Protein AF-0000000082584926 (afdb_homodimer)

Solvent-accessible surface area (backbone atoms only — not comparable to full-atom values): 22112 Å² total; per-residue (Å²): 125,82,74,79,75,48,74,66,52,45,52,52,49,52,51,43,47,46,54,52,41,50,55,42,27,55,70,64,24,68,85,71,49,52,67,61,61,47,24,58,73,66,70,47,50,70,71,56,47,58,76,75,32,91,45,71,64,53,49,48,51,52,46,52,49,51,54,50,50,53,52,50,50,50,54,48,51,43,68,74,65,54,87,60,53,71,63,55,47,49,52,50,50,57,49,51,50,50,52,46,47,57,59,48,31,56,51,34,72,83,49,78,50,48,63,44,50,62,68,62,44,51,72,66,56,51,51,51,50,49,52,51,53,44,50,52,48,46,51,45,46,52,53,36,39,76,72,74,44,73,60,78,56,54,52,67,52,55,50,27,51,50,42,44,52,41,52,46,58,74,36,24,78,80,40,30,70,90,43,41,64,60,53,50,49,52,47,51,51,46,48,39,36,41,45,64,67,63,46,125,126,84,76,79,73,49,74,69,51,46,52,50,50,51,51,42,47,46,55,51,41,51,54,44,28,56,70,64,24,68,84,71,49,53,67,61,61,48,24,57,73,67,70,46,50,68,71,56,48,58,76,76,31,92,45,70,66,52,48,49,50,53,46,52,49,50,53,50,50,54,50,50,51,50,54,48,51,44,69,73,66,54,86,62,53,70,65,53,48,50,53,50,50,54,49,50,50,50,52,46,47,57,57,48,30,56,54,32,69,83,48,79,49,48,64,45,50,62,69,62,44,51,74,64,55,52,52,51,50,50,52,52,53,43,50,52,46,48,52,46,44,50,52,36,40,75,72,72,43,74,60,80,56,52,52,68,53,55,50,26,50,50,41,43,53,40,52,46,56,74,36,23,78,79,39,30,70,90,43,42,65,60,52,49,50,49,47,51,52,44,48,39,36,42,46,63,68,63,46,126

Foldseek 3Di:
DPDDDDPVRVVVLLVQLLVQLVVVLLPPHLVPDDLCVSCVVSVHDSVVVVVPAVDSLRSVVVSVVVVVVVLLVVLLVCLQDPPDDPLVSLVVNLVVLLVVLVVCCSSVVPDPCVVVSVVPDDPVVVVVVVVVQLVSLVSSQVSVVVVVFHFPDHSVVVVVLSVVSNVLSNCCVVVDVVCSVVVSVVSSVVCCCVGRVVND/DPDDDDPVRVVVLLVQLLVQLVVVCLPPHLVPDDLCVSCVVSVHDSVVVVVPAVDSLRSVVVSVVVVVVVLLVVLLVCLQDPPDDPLVSLVVNLVVLLVVLVVVCSSVVPDPCVVVSVVPDDPVVVVVVVVVQLVSLVSSQVSVVVVVFHFPDHSVVVVVLSVVSNVLSNCCVVVDVVCSVVVSVVSSVVCCCVGRVVND

Nearest PDB structures (foldseek):
  5wm9-assembly1_A  TM=6.846E-01  e=3.486E-04  Mycobacterium tuberculosis H37Rv
  3crj-assembly1_B  TM=6.098E-01  e=1.816E-03  Haloarcula marismortui ATCC 43049
  3on4-assembly2_H  TM=6.184E-01  e=3.937E-03  Legionella pneumophila subsp. pneumophila str. Philadelphia 1
  3ccy-assembly1_A-2  TM=5.440E-01  e=2.606E-03  Bordetella parapertussis 12822
  3br6-assembly1_A  TM=6.656E-01  e=1.669E-02  Staphylococcus aureus

Organism: NCBI:txid2716538

pLDDT: mean 85.51, std 12.95, range [41.16, 97.5]

Secondary structure (DSSP, 8-state):
-PPPPPHHHHHHHHHHHHHHHHHHHHHH-TTT--HHHHHHHHT--HHHHTTT-SSHHHHHHHHHHHHHHHHHHHHHHHHHH--S-HHHHHHHHHHHHHHHHHHHHHHHSS-THHHHHHHTS-HHHHHHHHHHHHHHHHHHHHHHHHTT----S-HHHHHHHHHHHHHHHHTHHHH-TTTHHHHHHHHHHHHIIIIIS---/-PPPPPHHHHHHHHHHHHHHHHHHHHHH-TTT--HHHHHHHHT--HHHHTTT-SSHHHHHHHHHHHHHHHHHHHHHHHHHH--S-HHHHHHHHHHHHHHHHHHHHHHHSS-THHHHHHHTS-HHHHHHHHHHHHHHHHHHHHHHHHTT----S-HHHHHHHHHHHHHHHHTHHHH-TTTHHHHHHHHHHHHIIIIIS---

Sequence (400 aa):
MGRAYTLEEKKKIRENLKKIAKAMFKGKGVKKARIEEITKAVGISLGGFYTFYKNKEDLFLDIINDIEKEMFNKLIQEAKTTEDSIEEYFRKVAYIMCEKINKNKMFMNKDSDVLKVINNSSVEDKKRALAEDLFVIEKIKSIWLERGCNIDAPAEKLLGVFRCITTIRSNAEMIGENVIDELTSHIIDKFVEVYINGSRMGRAYTLEEKKKIRENLKKIAKAMFKGKGVKKARIEEITKAVGISLGGFYTFYKNKEDLFLDIINDIEKEMFNKLIQEAKTTEDSIEEYFRKVAYIMCEKINKNKMFMNKDSDVLKVINNSSVEDKKRALAEDLFVIEKIKSIWLERGCNIDAPAEKLLGVFRCITTIRSNAEMIGENVIDELTSHIIDKFVEVYINGSR

Structure (mmCIF, N/CA/C/O backbone):
data_AF-0000000082584926-model_v1
#
loop_
_entity.id
_entity.type
_entity.pdbx_description
1 polymer 'TetR/AcrR family transcriptional regulator'
#
loop_
_atom_site.group_PDB
_atom_site.id
_atom_site.type_symbol
_atom_site.label_atom_id
_atom_site.label_alt_id
_atom_site.label_comp_id
_atom_site.label_asym_id
_atom_site.label_entity_id
_atom_site.label_seq_id
_atom_site.pdbx_PDB_ins_code
_atom_site.Cartn_x
_atom_site.Cartn_y
_atom_site.Cartn_z
_atom_site.occupancy
_atom_site.B_iso_or_equiv
_atom_site.auth_seq_id
_atom_site.auth_comp_id
_atom_site.auth_asym_id
_atom_site.auth_atom_id
_atom_site.pdbx_PDB_model_num
ATOM 1 N N . MET A 1 1 ? -30.656 -39.75 -12.273 1 44 1 MET A N 1
ATOM 2 C CA . MET A 1 1 ? -29.609 -39.25 -11.383 1 44 1 MET A CA 1
ATOM 3 C C . MET A 1 1 ? -28.359 -38.875 -12.172 1 44 1 MET A C 1
ATOM 5 O O . MET A 1 1 ? -27.875 -39.656 -12.992 1 44 1 MET A O 1
ATOM 9 N N . GLY A 1 2 ? -28.203 -37.594 -12.438 1 56.12 2 GLY A N 1
ATOM 10 C CA . GLY A 1 2 ? -27.219 -37.281 -13.469 1 56.12 2 GLY A CA 1
ATOM 11 C C . GLY A 1 2 ? -25.859 -37.906 -13.188 1 56.12 2 GLY A C 1
ATOM 12 O O . GLY A 1 2 ? -25.516 -38.188 -12.039 1 56.12 2 GLY A O 1
ATOM 13 N N . ARG A 1 3 ? -25.375 -38.594 -14.078 1 68.31 3 ARG A N 1
ATOM 14 C CA . ARG A 1 3 ? -24.109 -39.312 -14.008 1 68.31 3 ARG A CA 1
ATOM 15 C C . ARG A 1 3 ? -23 -38.438 -13.477 1 68.31 3 ARG A C 1
ATOM 17 O O . ARG A 1 3 ? -22.984 -37.219 -13.742 1 68.31 3 ARG A O 1
ATOM 24 N N . ALA A 1 4 ? -22.312 -39.031 -12.477 1 81.31 4 ALA A N 1
ATOM 25 C CA . ALA A 1 4 ? -21.141 -38.344 -11.922 1 81.31 4 ALA A CA 1
ATOM 26 C C . ALA A 1 4 ? -20.141 -37.969 -13.016 1 81.31 4 ALA A C 1
ATOM 28 O O . ALA A 1 4 ? -19.984 -38.719 -13.984 1 81.31 4 ALA A O 1
ATOM 29 N N . TYR A 1 5 ? -19.641 -36.812 -13.062 1 85.25 5 TYR A N 1
ATOM 30 C CA . TYR A 1 5 ? -18.656 -36.375 -14.031 1 85.25 5 TYR A CA 1
ATOM 31 C C . TYR A 1 5 ? -17.422 -37.25 -13.992 1 85.25 5 TYR A C 1
ATOM 33 O O . TYR A 1 5 ? -17 -37.719 -12.922 1 85.25 5 TYR A O 1
ATOM 41 N N . THR A 1 6 ? -16.969 -37.594 -15.148 1 89 6 THR A N 1
ATOM 42 C CA . THR A 1 6 ? -15.664 -38.25 -15.211 1 89 6 THR A CA 1
ATOM 43 C C . THR A 1 6 ? -14.555 -37.25 -14.844 1 89 6 THR A C 1
ATOM 45 O O . THR A 1 6 ? -14.797 -36.062 -14.742 1 89 6 THR A O 1
ATOM 48 N N . LEU A 1 7 ? -13.391 -37.844 -14.57 1 90 7 LEU A N 1
ATOM 49 C CA . LEU A 1 7 ? -12.266 -37 -14.219 1 90 7 LEU A CA 1
ATOM 50 C C . LEU A 1 7 ? -11.945 -36.031 -15.344 1 90 7 LEU A C 1
ATOM 52 O O . LEU A 1 7 ? -11.648 -34.844 -15.086 1 90 7 LEU A O 1
ATOM 56 N N . GLU A 1 8 ? -12.016 -36.5 -16.5 1 92.19 8 GLU A N 1
ATOM 57 C CA . GLU A 1 8 ? -11.742 -35.656 -17.656 1 92.19 8 GLU A CA 1
ATOM 58 C C . GLU A 1 8 ? -12.805 -34.562 -17.812 1 92.19 8 GLU A C 1
ATOM 60 O O . GLU A 1 8 ? -12.484 -33.438 -18.141 1 92.19 8 GLU A O 1
ATOM 65 N N . GLU A 1 9 ? -14.008 -34.969 -17.609 1 91.56 9 GLU A N 1
ATOM 66 C CA . GLU A 1 9 ? -15.109 -34 -17.672 1 91.56 9 GLU A CA 1
ATOM 67 C C . GLU A 1 9 ? -14.961 -32.906 -16.609 1 91.56 9 GLU A C 1
ATOM 69 O O . GLU A 1 9 ? -15.195 -31.734 -16.875 1 91.56 9 GLU A O 1
ATOM 74 N N . LYS A 1 10 ? -14.57 -33.375 -15.469 1 93.81 10 LYS A N 1
ATOM 75 C CA . LYS A 1 10 ? -14.391 -32.406 -14.375 1 93.81 10 LYS A CA 1
ATOM 76 C C . LYS A 1 10 ? -13.32 -31.391 -14.703 1 93.81 10 LYS A C 1
ATOM 78 O O . LYS A 1 10 ? -13.492 -30.203 -14.438 1 93.81 10 LYS A O 1
ATOM 83 N N . LYS A 1 11 ? -12.289 -31.922 -15.234 1 94.75 11 LYS A N 1
ATOM 84 C CA . LYS A 1 11 ? -11.203 -31.031 -15.617 1 94.75 11 LYS A CA 1
ATOM 85 C C . LYS A 1 11 ? -11.656 -30.016 -16.656 1 94.75 11 LYS A C 1
ATOM 87 O O . LYS A 1 11 ? -11.367 -28.828 -16.531 1 94.75 11 LYS A O 1
ATOM 92 N N . LYS A 1 12 ? -12.352 -30.484 -17.594 1 95.19 12 LYS A N 1
ATOM 93 C CA . LYS A 1 12 ? -12.836 -29.609 -18.672 1 95.19 12 LYS A CA 1
ATOM 94 C C . LYS A 1 12 ? -13.812 -28.578 -18.141 1 95.19 12 LYS A C 1
ATOM 96 O O . LYS A 1 12 ? -13.742 -27.391 -18.5 1 95.19 12 LYS A O 1
ATOM 101 N N . ILE A 1 13 ? -14.695 -29 -17.281 1 95.94 13 ILE A N 1
ATOM 102 C CA . ILE A 1 13 ? -15.695 -28.109 -16.719 1 95.94 13 ILE A CA 1
ATOM 103 C C . ILE A 1 13 ? -15 -27.031 -15.875 1 95.94 13 ILE A C 1
ATOM 105 O O . ILE A 1 13 ? -15.336 -25.844 -15.977 1 95.94 13 ILE A O 1
ATOM 109 N N . ARG A 1 14 ? -14.062 -27.484 -15.102 1 96.44 14 ARG A N 1
ATOM 110 C CA . ARG A 1 14 ? -13.32 -26.547 -14.266 1 96.44 14 ARG A CA 1
ATOM 111 C C . ARG A 1 14 ? -12.617 -25.484 -15.117 1 96.44 14 ARG A C 1
ATOM 113 O O . ARG A 1 14 ? -12.664 -24.297 -14.805 1 96.44 14 ARG A O 1
ATOM 120 N N . GLU A 1 15 ? -12.016 -25.953 -16.141 1 96.38 15 GLU A N 1
ATOM 121 C CA . GLU A 1 15 ? -11.32 -25.047 -17.047 1 96.38 15 GLU A CA 1
ATOM 122 C C . GLU A 1 15 ? -12.281 -24.062 -17.688 1 96.38 15 GLU A C 1
ATOM 124 O O . GLU A 1 15 ? -11.984 -22.859 -17.781 1 96.38 15 GLU A O 1
ATOM 129 N N . ASN A 1 16 ? -13.398 -24.547 -18.078 1 96.62 16 ASN A N 1
ATOM 130 C CA . ASN A 1 16 ? -14.398 -23.672 -18.703 1 96.62 16 ASN A CA 1
ATOM 131 C C . ASN A 1 16 ? -14.969 -22.672 -17.703 1 96.62 16 ASN A C 1
ATOM 133 O O . ASN A 1 16 ? -15.203 -21.516 -18.047 1 96.62 16 ASN A O 1
ATOM 137 N N . LEU A 1 17 ? -15.188 -23.156 -16.531 1 97.5 17 LEU A N 1
ATOM 138 C CA . LEU A 1 17 ? -15.664 -22.266 -15.484 1 97.5 17 LEU A CA 1
ATOM 139 C C . LEU A 1 17 ? -14.695 -21.109 -15.273 1 97.5 17 LEU A C 1
ATOM 141 O O . LEU A 1 17 ? -15.109 -19.938 -15.25 1 97.5 17 LEU A O 1
ATOM 145 N N . LYS A 1 18 ? -13.453 -21.438 -15.195 1 96.31 18 LYS A N 1
ATOM 146 C CA . LYS A 1 18 ? -12.438 -20.422 -14.961 1 96.31 18 LYS A CA 1
ATOM 147 C C . LYS A 1 18 ? -12.336 -19.453 -16.141 1 96.31 18 LYS A C 1
ATOM 149 O O . LYS A 1 18 ? -12.25 -18.25 -15.969 1 96.31 18 LYS A O 1
ATOM 154 N N . LYS A 1 19 ? -12.398 -20.031 -17.328 1 95.56 19 LYS A N 1
ATOM 155 C CA . LYS A 1 19 ? -12.273 -19.219 -18.531 1 95.56 19 LYS A CA 1
ATOM 156 C C . LYS A 1 19 ? -13.43 -18.234 -18.656 1 95.56 19 LYS A C 1
ATOM 158 O O . LYS A 1 19 ? -13.211 -17.031 -18.859 1 95.56 19 LYS A O 1
ATOM 163 N N . ILE A 1 20 ? -14.562 -18.688 -18.484 1 95.5 20 ILE A N 1
ATOM 164 C CA . ILE A 1 20 ? -15.758 -17.875 -18.641 1 95.5 20 ILE A CA 1
ATOM 165 C C . ILE A 1 20 ? -15.844 -16.859 -17.5 1 95.5 20 ILE A C 1
ATOM 167 O O . ILE A 1 20 ? -16.125 -15.68 -17.734 1 95.5 20 ILE A O 1
ATOM 171 N N . ALA A 1 21 ? -15.633 -17.328 -16.344 1 94 21 ALA A N 1
ATOM 172 C CA . ALA A 1 21 ? -15.688 -16.438 -15.188 1 94 21 ALA A CA 1
ATOM 173 C C . ALA A 1 21 ? -14.656 -15.328 -15.297 1 94 21 ALA A C 1
ATOM 175 O O . ALA A 1 21 ? -14.938 -14.172 -14.961 1 94 21 ALA A O 1
ATOM 176 N N . LYS A 1 22 ? -13.453 -15.695 -15.734 1 91 22 LYS A N 1
ATOM 177 C CA . LYS A 1 22 ? -12.406 -14.695 -15.898 1 91 22 LYS A CA 1
ATOM 178 C C . LYS A 1 22 ? -12.867 -13.555 -16.812 1 91 22 LYS A C 1
ATOM 180 O O . LYS A 1 22 ? -12.688 -12.383 -16.484 1 91 22 LYS A O 1
ATOM 185 N N . ALA A 1 23 ? -13.484 -13.93 -17.859 1 89.06 23 ALA A N 1
ATOM 186 C CA . ALA A 1 23 ? -13.992 -12.938 -18.797 1 89.06 23 ALA A CA 1
ATOM 187 C C . ALA A 1 23 ? -15.094 -12.094 -18.156 1 89.06 23 ALA A C 1
ATOM 189 O O . ALA A 1 23 ? -15.133 -10.875 -18.328 1 89.06 23 ALA A O 1
ATOM 190 N N . MET A 1 24 ? -15.922 -12.719 -17.453 1 89.25 24 MET A N 1
ATOM 191 C CA . MET A 1 24 ? -17.047 -12.031 -16.828 1 89.25 24 MET A CA 1
ATOM 192 C C . MET A 1 24 ? -16.562 -11.102 -15.719 1 89.25 24 MET A C 1
ATOM 194 O O . MET A 1 24 ? -17.031 -9.969 -15.602 1 89.25 24 MET A O 1
ATOM 198 N N . PHE A 1 25 ? -15.648 -11.617 -14.961 1 86.19 25 PHE A N 1
ATOM 199 C CA . PHE A 1 25 ? -15.102 -10.812 -13.867 1 86.19 25 PHE A CA 1
ATOM 200 C C . PHE A 1 25 ? -14.367 -9.594 -14.406 1 86.19 25 PHE A C 1
ATOM 202 O O . PHE A 1 25 ? -14.406 -8.516 -13.797 1 86.19 25 PHE A O 1
ATOM 209 N N . LYS A 1 26 ? -13.68 -9.75 -15.492 1 82.5 26 LYS A N 1
ATOM 210 C CA . LYS A 1 26 ? -12.977 -8.641 -16.125 1 82.5 26 LYS A CA 1
ATOM 211 C C . LYS A 1 26 ? -13.953 -7.578 -16.609 1 82.5 26 LYS A C 1
ATOM 213 O O . LYS A 1 26 ? -13.664 -6.383 -16.531 1 82.5 26 LYS A O 1
ATOM 218 N N . GLY A 1 27 ? -15.078 -8 -17 1 80.88 27 GLY A N 1
ATOM 219 C CA . GLY A 1 27 ? -16.062 -7.098 -17.578 1 80.88 27 GLY A CA 1
ATOM 220 C C . GLY A 1 27 ? -16.906 -6.398 -16.531 1 80.88 27 GLY A C 1
ATOM 221 O O . GLY A 1 27 ? -16.906 -5.168 -16.438 1 80.88 27 GLY A O 1
ATOM 222 N N . LYS A 1 28 ? -17.562 -7.148 -15.625 1 81 28 LYS A N 1
ATOM 223 C CA . LYS A 1 28 ? -18.547 -6.551 -14.734 1 81 28 LYS A CA 1
ATOM 224 C C . LYS A 1 28 ? -18.078 -6.574 -13.289 1 81 28 LYS A C 1
ATOM 226 O O . LYS A 1 28 ? -18.688 -5.938 -12.422 1 81 28 LYS A O 1
ATOM 231 N N . GLY A 1 29 ? -16.969 -7.215 -13.102 1 79.88 29 GLY A N 1
ATOM 232 C CA . GLY A 1 29 ? -16.5 -7.336 -11.734 1 79.88 29 GLY A CA 1
ATOM 233 C C . GLY A 1 29 ? -17.016 -8.57 -11.031 1 79.88 29 GLY A C 1
ATOM 234 O O . GLY A 1 29 ? -18 -9.18 -11.469 1 79.88 29 GLY A O 1
ATOM 235 N N . VAL A 1 30 ? -16.422 -8.906 -9.945 1 81.5 30 VAL A N 1
ATOM 236 C CA . VAL A 1 30 ? -16.719 -10.133 -9.219 1 81.5 30 VAL A CA 1
ATOM 237 C C . VAL A 1 30 ? -18.078 -9.992 -8.516 1 81.5 30 VAL A C 1
ATOM 239 O O . VAL A 1 30 ? -18.875 -10.922 -8.508 1 81.5 30 VAL A O 1
ATOM 242 N N . LYS A 1 31 ? -18.266 -8.82 -7.895 1 80.75 31 LYS A N 1
ATOM 243 C CA . LYS A 1 31 ? -19.469 -8.602 -7.113 1 80.75 31 LYS A CA 1
ATOM 244 C C . LYS A 1 31 ? -20.719 -8.664 -7.996 1 80.75 31 LYS A C 1
ATOM 246 O O . LYS A 1 31 ? -21.719 -9.258 -7.613 1 80.75 31 LYS A O 1
ATOM 251 N N . LYS A 1 32 ? -20.656 -8.203 -9.109 1 85.62 32 LYS A N 1
ATOM 252 C CA . LYS A 1 32 ? -21.828 -8.086 -9.984 1 85.62 32 LYS A CA 1
ATOM 253 C C . LYS A 1 32 ? -22.031 -9.367 -10.789 1 85.62 32 LYS A C 1
ATOM 255 O O . LYS A 1 32 ? -23.125 -9.609 -11.305 1 85.62 32 LYS A O 1
ATOM 260 N N . ALA A 1 33 ? -20.969 -10.094 -10.922 1 88.69 33 ALA A N 1
ATOM 261 C CA . ALA A 1 33 ? -21.109 -11.352 -11.656 1 88.69 33 ALA A CA 1
ATOM 262 C C . ALA A 1 33 ? -22.016 -12.328 -10.906 1 88.69 33 ALA A C 1
ATOM 264 O O . ALA A 1 33 ? -21.953 -12.422 -9.68 1 88.69 33 ALA A O 1
ATOM 265 N N . ARG A 1 34 ? -22.906 -13.016 -11.648 1 93.19 34 ARG A N 1
ATOM 266 C CA . ARG A 1 34 ? -23.812 -14 -11.062 1 93.19 34 ARG A CA 1
ATOM 267 C C . ARG A 1 34 ? -23.375 -15.422 -11.422 1 93.19 34 ARG A C 1
ATOM 269 O O . ARG A 1 34 ? -23.047 -15.695 -12.578 1 93.19 34 ARG A O 1
ATOM 276 N N . ILE A 1 35 ? -23.422 -16.281 -10.516 1 96.38 35 ILE A N 1
ATOM 277 C CA . ILE A 1 35 ? -23.031 -17.672 -10.719 1 96.38 35 ILE A CA 1
ATOM 278 C C . ILE A 1 35 ? -23.938 -18.312 -11.773 1 96.38 35 ILE A C 1
ATOM 280 O O . ILE A 1 35 ? -23.484 -19.094 -12.609 1 96.38 35 ILE A O 1
ATOM 284 N N . GLU A 1 36 ? -25.141 -17.938 -11.758 1 96.5 36 GLU A N 1
ATOM 285 C CA . GLU A 1 36 ? -26.109 -18.484 -12.703 1 96.5 36 GLU A CA 1
ATOM 286 C C . GLU A 1 36 ? -25.719 -18.188 -14.141 1 96.5 36 GLU A C 1
ATOM 288 O O . GLU A 1 36 ? -25.844 -19.047 -15.016 1 96.5 36 GLU A O 1
ATOM 293 N N . GLU A 1 37 ? -25.219 -17.031 -14.398 1 96.38 37 GLU A N 1
ATOM 294 C CA . GLU A 1 37 ? -24.781 -16.641 -15.734 1 96.38 37 GLU A CA 1
ATOM 295 C C . GLU A 1 37 ? -23.562 -17.453 -16.172 1 96.38 37 GLU A C 1
ATOM 297 O O . GLU A 1 37 ? -23.469 -17.859 -17.328 1 96.38 37 GLU A O 1
ATOM 302 N N . ILE A 1 38 ? -22.688 -17.656 -15.258 1 96.69 38 ILE A N 1
ATOM 303 C CA . ILE A 1 38 ? -21.453 -18.406 -15.531 1 96.69 38 ILE A CA 1
ATOM 304 C C . ILE A 1 38 ? -21.797 -19.859 -15.859 1 96.69 38 ILE A C 1
ATOM 306 O O . ILE A 1 38 ? -21.328 -20.391 -16.875 1 96.69 38 ILE A O 1
ATOM 310 N N . THR A 1 39 ? -22.656 -20.422 -15.008 1 96.94 39 THR A N 1
ATOM 311 C CA . THR A 1 39 ? -23 -21.828 -15.195 1 96.94 39 THR A CA 1
ATOM 312 C C . THR A 1 39 ? -23.781 -22.016 -16.5 1 96.94 39 THR A C 1
ATOM 314 O O . THR A 1 39 ? -23.578 -23 -17.203 1 96.94 39 THR A O 1
ATOM 317 N N . LYS A 1 40 ? -24.656 -21.109 -16.828 1 97.19 40 LYS A N 1
ATOM 318 C CA . LYS A 1 40 ? -25.422 -21.156 -18.078 1 97.19 40 LYS A CA 1
ATOM 319 C C . LYS A 1 40 ? -24.484 -21.141 -19.297 1 97.19 40 LYS A C 1
ATOM 321 O O . LYS A 1 40 ? -24.656 -21.922 -20.234 1 97.19 40 LYS A O 1
ATOM 326 N N . ALA A 1 41 ? -23.547 -20.359 -19.25 1 96.12 41 ALA A N 1
ATOM 327 C CA . ALA A 1 41 ? -22.594 -20.234 -20.359 1 96.12 41 ALA A CA 1
ATOM 328 C C . ALA A 1 41 ? -21.75 -21.484 -20.5 1 96.12 41 ALA A C 1
ATOM 330 O O . ALA A 1 41 ? -21.375 -21.875 -21.609 1 96.12 41 ALA A O 1
ATOM 331 N N . VAL A 1 42 ? -21.375 -22.078 -19.406 1 96.31 42 VAL A N 1
ATOM 332 C CA . VAL A 1 42 ? -20.547 -23.281 -19.391 1 96.31 42 VAL A CA 1
ATOM 333 C C . VAL A 1 42 ? -21.391 -24.5 -19.766 1 96.31 42 VAL A C 1
ATOM 335 O O . VAL A 1 42 ? -20.859 -25.469 -20.312 1 96.31 42 VAL A O 1
ATOM 338 N N . GLY A 1 43 ? -22.703 -24.453 -19.375 1 95.5 43 GLY A N 1
ATOM 339 C CA . GLY A 1 43 ? -23.594 -25.547 -19.703 1 95.5 43 GLY A CA 1
ATOM 340 C C . GLY A 1 43 ? -23.797 -26.516 -18.562 1 95.5 43 GLY A C 1
ATOM 341 O O . GLY A 1 43 ? -23.969 -27.719 -18.781 1 95.5 43 GLY A O 1
ATOM 342 N N . ILE A 1 44 ? -23.656 -25.984 -17.406 1 95.31 44 ILE A N 1
ATOM 343 C CA . ILE A 1 44 ? -23.938 -26.828 -16.25 1 95.31 44 ILE A CA 1
ATOM 344 C C . ILE A 1 44 ? -25.016 -26.172 -15.375 1 95.31 44 ILE A C 1
ATOM 346 O O . ILE A 1 44 ? -25.344 -25 -15.57 1 95.31 44 ILE A O 1
ATOM 350 N N . SER A 1 45 ? -25.516 -26.969 -14.469 1 93.88 45 SER A N 1
ATOM 351 C CA . SER A 1 45 ? -26.531 -26.469 -13.547 1 93.88 45 SER A CA 1
ATOM 352 C C . SER A 1 45 ? -25.891 -25.641 -12.438 1 93.88 45 SER A C 1
ATOM 354 O O . SER A 1 45 ? -24.688 -25.719 -12.195 1 93.88 45 SER A O 1
ATOM 356 N N . LEU A 1 46 ? -26.719 -24.859 -11.75 1 94.12 46 LEU A N 1
ATOM 357 C CA . LEU A 1 46 ? -26.266 -24.109 -10.586 1 94.12 46 LEU A CA 1
ATOM 358 C C . LEU A 1 46 ? -25.719 -25.047 -9.516 1 94.12 46 LEU A C 1
ATOM 360 O O . LEU A 1 46 ? -24.688 -24.75 -8.898 1 94.12 46 LEU A O 1
ATOM 364 N N . GLY A 1 47 ? -26.406 -26.156 -9.375 1 93.5 47 GLY A N 1
ATOM 365 C CA . GLY A 1 47 ? -25.938 -27.172 -8.438 1 93.5 47 GLY A CA 1
ATOM 366 C C . GLY A 1 47 ? -24.578 -27.75 -8.82 1 93.5 47 GLY A C 1
ATOM 367 O O . GLY A 1 47 ? -23.75 -28.031 -7.949 1 93.5 47 GLY A O 1
ATOM 368 N N . GLY A 1 48 ? -24.406 -27.875 -10.062 1 94.31 48 GLY A N 1
ATOM 369 C CA . GLY A 1 48 ? -23.141 -28.375 -10.57 1 94.31 48 GLY A CA 1
ATOM 370 C C . GLY A 1 48 ? -21.969 -27.484 -10.211 1 94.31 48 GLY A C 1
ATOM 371 O O . GLY A 1 48 ? -20.844 -27.969 -10.047 1 94.31 48 GLY A O 1
ATOM 372 N N . PHE A 1 49 ? -22.266 -26.188 -10.102 1 96.56 49 PHE A N 1
ATOM 373 C CA . PHE A 1 49 ? -21.219 -25.234 -9.734 1 96.56 49 PHE A CA 1
ATOM 374 C C . PHE A 1 49 ? -20.609 -25.594 -8.391 1 96.56 49 PHE A C 1
ATOM 376 O O . PHE A 1 49 ? -19.391 -25.547 -8.227 1 96.56 49 PHE A O 1
ATOM 383 N N . TYR A 1 50 ? -21.391 -26.047 -7.488 1 94.94 50 TYR A N 1
ATOM 384 C CA . TYR A 1 50 ? -20.984 -26.234 -6.102 1 94.94 50 TYR A CA 1
ATOM 385 C C . TYR A 1 50 ? -20.25 -27.562 -5.922 1 94.94 50 TYR A C 1
ATOM 387 O O . TYR A 1 50 ? -19.734 -27.844 -4.84 1 94.94 50 TYR A O 1
ATOM 395 N N . THR A 1 51 ? -20.234 -28.312 -7 1 94.31 51 THR A N 1
ATOM 396 C CA . THR A 1 51 ? -19.344 -29.469 -7.047 1 94.31 51 THR A CA 1
ATOM 397 C C . THR A 1 51 ? -17.891 -29.031 -7.188 1 94.31 51 THR A C 1
ATOM 399 O O . THR A 1 51 ? -16.969 -29.75 -6.785 1 94.31 51 THR A O 1
ATOM 402 N N . PHE A 1 52 ? -17.781 -27.844 -7.652 1 96.44 52 PHE A N 1
ATOM 403 C CA . PHE A 1 52 ? -16.438 -27.375 -7.98 1 96.44 52 PHE A CA 1
ATOM 404 C C . PHE A 1 52 ? -15.992 -26.281 -7.027 1 96.44 52 PHE A C 1
ATOM 406 O O . PHE A 1 52 ? -14.828 -26.219 -6.621 1 96.44 52 PHE A O 1
ATOM 413 N N . TYR A 1 53 ? -16.891 -25.438 -6.723 1 96.62 53 TYR A N 1
ATOM 414 C CA . TYR A 1 53 ? -16.547 -24.266 -5.914 1 96.62 53 TYR A CA 1
ATOM 415 C C . TYR A 1 53 ? -17.609 -24 -4.859 1 96.62 53 TYR A C 1
ATOM 417 O O . TYR A 1 53 ? -18.797 -24.234 -5.09 1 96.62 53 TYR A O 1
ATOM 425 N N . LYS A 1 54 ? -17.156 -23.391 -3.74 1 94.06 54 LYS A N 1
ATOM 426 C CA . LYS A 1 54 ? -18.062 -23.078 -2.641 1 94.06 54 LYS A CA 1
ATOM 427 C C . LYS A 1 54 ? -18.844 -21.797 -2.92 1 94.06 54 LYS A C 1
ATOM 429 O O . LYS A 1 54 ? -20 -21.672 -2.504 1 94.06 54 LYS A O 1
ATOM 434 N N . ASN A 1 55 ? -18.234 -20.891 -3.551 1 91.75 55 ASN A N 1
ATOM 435 C CA . ASN A 1 55 ? -18.797 -19.578 -3.891 1 91.75 55 ASN A CA 1
ATOM 436 C C . ASN A 1 55 ? -18 -18.891 -4.992 1 91.75 55 ASN A C 1
ATOM 438 O O . ASN A 1 55 ? -17.031 -19.453 -5.512 1 91.75 55 ASN A O 1
ATOM 442 N N . LYS A 1 56 ? -18.422 -17.797 -5.422 1 89.69 56 LYS A N 1
ATOM 443 C CA . LYS A 1 56 ? -17.781 -17.094 -6.523 1 89.69 56 LYS A CA 1
ATOM 444 C C . LYS A 1 56 ? -16.375 -16.641 -6.133 1 89.69 56 LYS A C 1
ATOM 446 O O . LYS A 1 56 ? -15.477 -16.578 -6.98 1 89.69 56 LYS A O 1
ATOM 451 N N . GLU A 1 57 ? -16.188 -16.391 -4.844 1 86.12 57 GLU A N 1
ATOM 452 C CA . GLU A 1 57 ? -14.867 -15.969 -4.363 1 86.12 57 GLU A CA 1
ATOM 453 C C . GLU A 1 57 ? -13.852 -17.094 -4.5 1 86.12 57 GLU A C 1
ATOM 455 O O . GLU A 1 57 ? -12.688 -16.844 -4.844 1 86.12 57 GLU A O 1
ATOM 460 N N . ASP A 1 58 ? -14.359 -18.203 -4.223 1 89.69 58 ASP A N 1
ATOM 461 C CA . ASP A 1 58 ? -13.5 -19.375 -4.398 1 89.69 58 ASP A CA 1
ATOM 462 C C . ASP A 1 58 ? -13.062 -19.516 -5.852 1 89.69 58 ASP A C 1
ATOM 464 O O . ASP A 1 58 ? -11.891 -19.781 -6.129 1 89.69 58 ASP A O 1
ATOM 468 N N . LEU A 1 59 ? -13.953 -19.359 -6.715 1 93.25 59 LEU A N 1
ATOM 469 C CA . LEU A 1 59 ? -13.664 -19.391 -8.141 1 93.25 59 LEU A CA 1
ATOM 470 C C . LEU A 1 59 ? -12.703 -18.281 -8.531 1 93.25 59 LEU A C 1
ATOM 472 O O . LEU A 1 59 ? -11.742 -18.516 -9.266 1 93.25 59 LEU A O 1
ATOM 476 N N . PHE A 1 60 ? -12.898 -17.172 -8.023 1 88.38 60 PHE A N 1
ATOM 477 C CA . PHE A 1 60 ? -12.047 -16.016 -8.297 1 88.38 60 PHE A CA 1
ATOM 478 C C . PHE A 1 60 ? -10.617 -16.281 -7.832 1 88.38 60 PHE A C 1
ATOM 480 O O . PHE A 1 60 ? -9.664 -16.016 -8.562 1 88.38 60 PHE A O 1
ATOM 487 N N . LEU A 1 61 ? -10.484 -16.766 -6.656 1 85.81 61 LEU A N 1
ATOM 488 C CA . LEU A 1 61 ? -9.164 -17.047 -6.113 1 85.81 61 LEU A CA 1
ATOM 489 C C . LEU A 1 61 ? -8.43 -18.062 -6.98 1 85.81 61 LEU A C 1
ATOM 491 O O . LEU A 1 61 ? -7.215 -17.953 -7.176 1 85.81 61 LEU A O 1
ATOM 495 N N . ASP A 1 62 ? -9.164 -19 -7.434 1 89.75 62 ASP A N 1
ATOM 496 C CA . ASP A 1 62 ? -8.57 -20.016 -8.305 1 89.75 62 ASP A CA 1
ATOM 497 C C . ASP A 1 62 ? -8.047 -19.391 -9.594 1 89.75 62 ASP A C 1
ATOM 499 O O . ASP A 1 62 ? -6.977 -19.75 -10.086 1 89.75 62 ASP A O 1
ATOM 503 N N . ILE A 1 63 ? -8.75 -18.469 -10.109 1 89.25 63 ILE A N 1
ATOM 504 C CA . ILE A 1 63 ? -8.352 -17.766 -11.32 1 89.25 63 ILE A CA 1
ATOM 505 C C . ILE A 1 63 ? -7.086 -16.938 -11.055 1 89.25 63 ILE A C 1
ATOM 507 O O . ILE A 1 63 ? -6.145 -16.969 -11.844 1 89.25 63 ILE A O 1
ATOM 511 N N . ILE A 1 64 ? -7.035 -16.281 -9.953 1 84.06 64 ILE A N 1
ATOM 512 C CA . ILE A 1 64 ? -5.883 -15.469 -9.57 1 84.06 64 ILE A CA 1
ATOM 513 C C . ILE A 1 64 ? -4.656 -16.359 -9.414 1 84.06 64 ILE A C 1
ATOM 515 O O . ILE A 1 64 ? -3.557 -15.992 -9.836 1 84.06 64 ILE A O 1
ATOM 519 N N . ASN A 1 65 ? -4.938 -17.5 -8.867 1 85.5 65 ASN A N 1
ATOM 520 C CA . ASN A 1 65 ? -3.846 -18.453 -8.711 1 85.5 65 ASN A CA 1
ATOM 521 C C . ASN A 1 65 ? -3.266 -18.875 -10.055 1 85.5 65 ASN A C 1
ATOM 523 O O . ASN A 1 65 ? -2.049 -18.984 -10.203 1 85.5 65 ASN A O 1
ATOM 527 N N . ASP A 1 66 ? -4.121 -19.078 -10.953 1 88.06 66 ASP A N 1
ATOM 528 C CA . ASP A 1 66 ? -3.666 -19.469 -12.281 1 88.06 66 ASP A CA 1
ATOM 529 C C . ASP A 1 66 ? -2.848 -18.344 -12.93 1 88.06 66 ASP A C 1
ATOM 531 O O . ASP A 1 66 ? -1.82 -18.609 -13.555 1 88.06 66 ASP A O 1
ATOM 535 N N . ILE A 1 67 ? -3.266 -17.203 -12.797 1 83.94 67 ILE A N 1
ATOM 536 C CA . ILE A 1 67 ? -2.578 -16.047 -13.359 1 83.94 67 ILE A CA 1
ATOM 537 C C . ILE A 1 67 ? -1.19 -15.914 -12.734 1 83.94 67 ILE A C 1
ATOM 539 O O . ILE A 1 67 ? -0.205 -15.68 -13.438 1 83.94 67 ILE A O 1
ATOM 543 N N . GLU A 1 68 ? -1.119 -16.078 -11.5 1 84.44 68 GLU A N 1
ATOM 544 C CA . GLU A 1 68 ? 0.152 -15.992 -10.781 1 84.44 68 GLU A CA 1
ATOM 545 C C . GLU A 1 68 ? 1.118 -17.078 -11.25 1 84.44 68 GLU A C 1
ATOM 547 O O . GLU A 1 68 ? 2.303 -16.812 -11.461 1 84.44 68 GLU A O 1
ATOM 552 N N . LYS A 1 69 ? 0.532 -18.25 -11.375 1 88.5 69 LYS A N 1
ATOM 553 C CA . LYS A 1 69 ? 1.363 -19.359 -11.812 1 88.5 69 LYS A CA 1
ATOM 554 C C . LYS A 1 69 ? 1.936 -19.109 -13.203 1 88.5 69 LYS A C 1
ATOM 556 O O . LYS A 1 69 ? 3.1 -19.422 -13.469 1 88.5 69 LYS A O 1
ATOM 561 N N . GLU A 1 70 ? 1.118 -18.609 -14.008 1 87.75 70 GLU A N 1
ATOM 562 C CA . GLU A 1 70 ? 1.581 -18.281 -15.352 1 87.75 70 GLU A CA 1
ATOM 563 C C . GLU A 1 70 ? 2.709 -17.266 -15.312 1 87.75 70 GLU A C 1
ATOM 565 O O . GLU A 1 70 ? 3.693 -17.391 -16.047 1 87.75 70 GLU A O 1
ATOM 570 N N . MET A 1 71 ? 2.584 -16.297 -14.539 1 86.75 71 MET A N 1
ATOM 571 C CA . MET A 1 71 ? 3.605 -15.273 -14.383 1 86.75 71 MET A CA 1
ATOM 572 C C . MET A 1 71 ? 4.898 -15.867 -13.836 1 86.75 71 MET A C 1
ATOM 574 O O . MET A 1 71 ? 5.984 -15.578 -14.336 1 86.75 71 MET A O 1
ATOM 578 N N . PHE A 1 72 ? 4.781 -16.703 -12.852 1 89.56 72 PHE A N 1
ATOM 579 C CA . PHE A 1 72 ? 5.941 -17.344 -12.25 1 89.56 72 PHE A CA 1
ATOM 580 C C . PHE A 1 72 ? 6.699 -18.172 -13.289 1 89.56 72 PHE A C 1
ATOM 582 O O . PHE A 1 72 ? 7.93 -18.125 -13.344 1 89.56 72 PHE A O 1
ATOM 589 N N . ASN A 1 73 ? 5.91 -18.828 -14.039 1 92.06 73 ASN A N 1
ATOM 590 C CA . ASN A 1 73 ? 6.539 -19.641 -15.07 1 92.06 73 ASN A CA 1
ATOM 591 C C . ASN A 1 73 ? 7.305 -18.781 -16.078 1 92.06 73 ASN A C 1
ATOM 593 O O . ASN A 1 73 ? 8.391 -19.156 -16.516 1 92.06 73 ASN A O 1
ATOM 597 N N . LYS A 1 74 ? 6.797 -17.719 -16.375 1 89.56 74 LYS A N 1
ATOM 598 C CA . LYS A 1 74 ? 7.469 -16.781 -17.281 1 89.56 74 LYS A CA 1
ATOM 599 C C . LYS A 1 74 ? 8.781 -16.281 -16.688 1 89.56 74 LYS A C 1
ATOM 601 O O . LYS A 1 74 ? 9.797 -16.188 -17.375 1 89.56 74 LYS A O 1
ATOM 606 N N . LEU A 1 75 ? 8.805 -15.969 -15.438 1 92.19 75 LEU A N 1
ATOM 607 C CA . LEU A 1 75 ? 9.992 -15.477 -14.758 1 92.19 75 LEU A CA 1
ATOM 608 C C . LEU A 1 75 ? 11.078 -16.547 -14.703 1 92.19 75 LEU A C 1
ATOM 610 O O . LEU A 1 75 ? 12.258 -16.25 -14.922 1 92.19 75 LEU A O 1
ATOM 614 N N . ILE A 1 76 ? 10.641 -17.734 -14.438 1 94.5 76 ILE A N 1
ATOM 615 C CA . ILE A 1 76 ? 11.57 -18.859 -14.359 1 94.5 76 ILE A CA 1
ATOM 616 C C . ILE A 1 76 ? 12.188 -19.125 -15.734 1 94.5 76 ILE A C 1
ATOM 618 O O . ILE A 1 76 ? 13.398 -19.281 -15.852 1 94.5 76 ILE A O 1
ATOM 622 N N . GLN A 1 77 ? 11.305 -19.109 -16.719 1 94 77 GLN A N 1
ATOM 623 C CA . GLN A 1 77 ? 11.789 -19.344 -18.062 1 94 77 GLN A CA 1
ATOM 624 C C . GLN A 1 77 ? 12.758 -18.234 -18.5 1 94 77 GLN A C 1
ATOM 626 O O . GLN A 1 77 ? 13.781 -18.516 -19.125 1 94 77 GLN A O 1
ATOM 631 N N . GLU A 1 78 ? 12.469 -17.062 -18.188 1 92.75 78 GLU A N 1
ATOM 632 C CA . GLU A 1 78 ? 13.359 -15.945 -18.484 1 92.75 78 GLU A CA 1
ATOM 633 C C . GLU A 1 78 ? 14.703 -16.094 -17.781 1 92.75 78 GLU A C 1
ATOM 635 O O . GLU A 1 78 ? 15.75 -15.805 -18.375 1 92.75 78 GLU A O 1
ATOM 640 N N . ALA A 1 79 ? 14.703 -16.516 -16.578 1 95.12 79 ALA A N 1
ATOM 641 C CA . ALA A 1 79 ? 15.938 -16.719 -15.836 1 95.12 79 ALA A CA 1
ATOM 642 C C . ALA A 1 79 ? 16.812 -17.766 -16.516 1 95.12 79 ALA A C 1
ATOM 644 O O . ALA A 1 79 ? 18.047 -17.641 -16.547 1 95.12 79 ALA A O 1
ATOM 645 N N . LYS A 1 80 ? 16.156 -18.766 -17.125 1 95.19 80 LYS A N 1
ATOM 646 C CA . LYS A 1 80 ? 16.859 -19.875 -17.75 1 95.19 80 LYS A CA 1
ATOM 647 C C . LYS A 1 80 ? 17.484 -19.453 -19.078 1 95.19 80 LYS A C 1
ATOM 649 O O . LYS A 1 80 ? 18.547 -19.953 -19.469 1 95.19 80 LYS A O 1
ATOM 654 N N . THR A 1 81 ? 16.844 -18.5 -19.719 1 94.12 81 THR A N 1
ATOM 655 C CA . THR A 1 81 ? 17.188 -18.359 -21.125 1 94.12 81 THR A CA 1
ATOM 656 C C . THR A 1 81 ? 17.766 -16.969 -21.406 1 94.12 81 THR A C 1
ATOM 658 O O . THR A 1 81 ? 18.391 -16.75 -22.438 1 94.12 81 THR A O 1
ATOM 661 N N . THR A 1 82 ? 17.594 -16.031 -20.484 1 94.44 82 THR A N 1
ATOM 662 C CA . THR A 1 82 ? 17.984 -14.656 -20.766 1 94.44 82 THR A CA 1
ATOM 663 C C . THR A 1 82 ? 19.5 -14.555 -20.938 1 94.44 82 THR A C 1
ATOM 665 O O . THR A 1 82 ? 20.25 -15.305 -20.297 1 94.44 82 THR A O 1
ATOM 668 N N . GLU A 1 83 ? 19.828 -13.648 -21.766 1 94.94 83 GLU A N 1
ATOM 669 C CA . GLU A 1 83 ? 21.25 -13.336 -21.938 1 94.94 83 GLU A CA 1
ATOM 670 C C . GLU A 1 83 ? 21.641 -12.109 -21.109 1 94.94 83 GLU A C 1
ATOM 672 O O . GLU A 1 83 ? 22.812 -11.734 -21.078 1 94.94 83 GLU A O 1
ATOM 677 N N . ASP A 1 84 ? 20.75 -11.578 -20.438 1 93 84 ASP A N 1
ATOM 678 C CA . ASP A 1 84 ? 20.969 -10.414 -19.594 1 93 84 ASP A CA 1
ATOM 679 C C . ASP A 1 84 ? 21.781 -10.781 -18.359 1 93 84 ASP A C 1
ATOM 681 O O . ASP A 1 84 ? 21.812 -11.945 -17.953 1 93 84 ASP A O 1
ATOM 685 N N . SER A 1 85 ? 22.484 -9.695 -17.859 1 92.94 85 SER A N 1
ATOM 686 C CA . SER A 1 85 ? 23.078 -9.867 -16.547 1 92.94 85 SER A CA 1
ATOM 687 C C . SER A 1 85 ? 22 -10.078 -15.484 1 92.94 85 SER A C 1
ATOM 689 O O . SER A 1 85 ? 20.828 -9.82 -15.734 1 92.94 85 SER A O 1
ATOM 691 N N . ILE A 1 86 ? 22.391 -10.57 -14.328 1 91.75 86 ILE A N 1
ATOM 692 C CA . ILE A 1 86 ? 21.453 -10.805 -13.242 1 91.75 86 ILE A CA 1
ATOM 693 C C . ILE A 1 86 ? 20.812 -9.484 -12.828 1 91.75 86 ILE A C 1
ATOM 695 O O . ILE A 1 86 ? 19.625 -9.445 -12.469 1 91.75 86 ILE A O 1
ATOM 699 N N . GLU A 1 87 ? 21.578 -8.414 -12.93 1 91.38 87 GLU A N 1
ATOM 700 C CA . GLU A 1 87 ? 21.047 -7.09 -12.602 1 91.38 87 GLU A CA 1
ATOM 701 C C . GLU A 1 87 ? 19.922 -6.695 -13.547 1 91.38 87 GLU A C 1
ATOM 703 O O . GLU A 1 87 ? 18.859 -6.238 -13.109 1 91.38 87 GLU A O 1
ATOM 708 N N . GLU A 1 88 ? 20.203 -6.902 -14.781 1 91.56 88 GLU A N 1
ATOM 709 C CA . GLU A 1 88 ? 19.203 -6.566 -15.797 1 91.56 88 GLU A CA 1
ATOM 710 C C . GLU A 1 88 ? 17.984 -7.465 -15.688 1 91.56 88 GLU A C 1
ATOM 712 O O . GLU A 1 88 ? 16.859 -7.008 -15.883 1 91.56 88 GLU A O 1
ATOM 717 N N . TYR A 1 89 ? 18.281 -8.734 -15.406 1 93.62 89 TYR A N 1
ATOM 718 C CA . TYR A 1 89 ? 17.156 -9.641 -15.172 1 93.62 89 TYR A CA 1
ATOM 719 C C . TYR A 1 89 ? 16.281 -9.141 -14.031 1 93.62 89 TYR A C 1
ATOM 721 O O . TYR A 1 89 ? 15.055 -9.094 -14.156 1 93.62 89 TYR A O 1
ATOM 729 N N . PHE A 1 90 ? 16.859 -8.727 -12.969 1 90.88 90 PHE A N 1
ATOM 730 C CA . PHE A 1 90 ? 16.109 -8.242 -11.812 1 90.88 90 PHE A CA 1
ATOM 731 C C . PHE A 1 90 ? 15.305 -7 -12.172 1 90.88 90 PHE A C 1
ATOM 733 O O . PHE A 1 90 ? 14.156 -6.855 -11.742 1 90.88 90 PHE A O 1
ATOM 740 N N . ARG A 1 91 ? 15.875 -6.148 -12.898 1 88.06 91 ARG A N 1
ATOM 741 C CA . ARG A 1 91 ? 15.172 -4.945 -13.328 1 88.06 91 ARG A CA 1
ATOM 742 C C . ARG A 1 91 ? 13.945 -5.297 -14.172 1 88.06 91 ARG A C 1
ATOM 744 O O . ARG A 1 91 ? 12.867 -4.738 -13.969 1 88.06 91 ARG A O 1
ATOM 751 N N . LYS A 1 92 ? 14.117 -6.211 -15.016 1 88 92 LYS A N 1
ATOM 752 C CA . LYS A 1 92 ? 13.016 -6.652 -15.875 1 88 92 LYS A CA 1
ATOM 753 C C . LYS A 1 92 ? 11.891 -7.273 -15.047 1 88 92 LYS A C 1
ATOM 755 O O . LYS A 1 92 ? 10.719 -7.008 -15.297 1 88 92 LYS A O 1
ATOM 760 N N . VAL A 1 93 ? 12.328 -8.094 -14.141 1 88.5 93 VAL A N 1
ATOM 761 C CA . VAL A 1 93 ? 11.352 -8.75 -13.281 1 88.5 93 VAL A CA 1
ATOM 762 C C . VAL A 1 93 ? 10.57 -7.711 -12.492 1 88.5 93 VAL A C 1
ATOM 764 O O . VAL A 1 93 ? 9.344 -7.801 -12.375 1 88.5 93 VAL A O 1
ATOM 767 N N . ALA A 1 94 ? 11.289 -6.766 -11.938 1 82.5 94 ALA A N 1
ATOM 768 C CA . ALA A 1 94 ? 10.633 -5.699 -11.18 1 82.5 94 ALA A CA 1
ATOM 769 C C . ALA A 1 94 ? 9.609 -4.969 -12.039 1 82.5 94 ALA A C 1
ATOM 771 O O . ALA A 1 94 ? 8.508 -4.664 -11.578 1 82.5 94 ALA A O 1
ATOM 772 N N . TYR A 1 95 ? 9.891 -4.789 -13.25 1 76.25 95 TYR A N 1
ATOM 773 C CA . TYR A 1 95 ? 9 -4.094 -14.172 1 76.25 95 TYR A CA 1
ATOM 774 C C . TYR A 1 95 ? 7.789 -4.949 -14.516 1 76.25 95 TYR A C 1
ATOM 776 O O . TYR A 1 95 ? 6.664 -4.445 -14.586 1 76.25 95 TYR A O 1
ATOM 784 N N . ILE A 1 96 ? 7.973 -6.188 -14.75 1 77.69 96 ILE A N 1
ATOM 785 C CA . ILE A 1 96 ? 6.883 -7.113 -15.047 1 77.69 96 ILE A CA 1
ATOM 786 C C . ILE A 1 96 ? 5.887 -7.125 -13.891 1 77.69 96 ILE A C 1
ATOM 788 O O . ILE A 1 96 ? 4.672 -7.145 -14.109 1 77.69 96 ILE A O 1
ATOM 792 N N . MET A 1 97 ? 6.383 -7.102 -12.742 1 75.19 97 MET A N 1
ATOM 793 C CA . MET A 1 97 ? 5.52 -7.094 -11.562 1 75.19 97 MET A CA 1
ATOM 794 C C . MET A 1 97 ? 4.676 -5.824 -11.523 1 75.19 97 MET A C 1
ATOM 796 O O . MET A 1 97 ? 3.508 -5.863 -11.125 1 75.19 97 MET A O 1
ATOM 800 N N . CYS A 1 98 ? 5.266 -4.77 -11.938 1 70.56 98 CYS A N 1
ATOM 801 C CA . CYS A 1 98 ? 4.543 -3.506 -11.984 1 70.56 98 CYS A CA 1
ATOM 802 C C . CYS A 1 98 ? 3.41 -3.564 -13.008 1 70.56 98 CYS A C 1
ATOM 804 O O . CYS A 1 98 ? 2.33 -3.02 -12.773 1 70.56 98 CYS A O 1
ATOM 806 N N . GLU A 1 99 ? 3.662 -4.207 -14.039 1 66.44 99 GLU A N 1
ATOM 807 C CA . GLU A 1 99 ? 2.682 -4.305 -15.117 1 66.44 99 GLU A CA 1
ATOM 808 C C . GLU A 1 99 ? 1.545 -5.25 -14.742 1 66.44 99 GLU A C 1
ATOM 810 O O . GLU A 1 99 ? 0.4 -5.047 -15.156 1 66.44 99 GLU A O 1
ATOM 815 N N . LYS A 1 100 ? 1.825 -6.254 -13.969 1 62.53 100 LYS A N 1
ATOM 816 C CA . LYS A 1 100 ? 0.818 -7.211 -13.531 1 62.53 100 LYS A CA 1
ATOM 817 C C . LYS A 1 100 ? -0.271 -6.527 -12.711 1 62.53 100 LYS A C 1
ATOM 819 O O . LYS A 1 100 ? -1.455 -6.832 -12.859 1 62.53 100 LYS A O 1
ATOM 824 N N . ILE A 1 101 ? 0.165 -5.711 -11.914 1 58.56 101 ILE A N 1
ATOM 825 C CA . ILE A 1 101 ? -0.777 -5.012 -11.047 1 58.56 101 ILE A CA 1
ATOM 826 C C . ILE A 1 101 ? -1.757 -4.203 -11.891 1 58.56 101 ILE A C 1
ATOM 828 O O . ILE A 1 101 ? -2.955 -4.172 -11.609 1 58.56 101 ILE A O 1
ATOM 832 N N . ASN A 1 102 ? -1.229 -3.654 -12.891 1 57.28 102 ASN A N 1
ATOM 833 C CA . ASN A 1 102 ? -2.111 -2.926 -13.789 1 57.28 102 ASN A CA 1
ATOM 834 C C . ASN A 1 102 ? -3.141 -3.848 -14.438 1 57.28 102 ASN A C 1
ATOM 836 O O . ASN A 1 102 ? -4.305 -3.473 -14.594 1 57.28 102 ASN A O 1
ATOM 840 N N . LYS A 1 103 ? -2.693 -4.996 -14.695 1 55.5 103 LYS A N 1
ATOM 841 C CA . LYS A 1 103 ? -3.588 -5.977 -15.305 1 55.5 103 LYS A CA 1
ATOM 842 C C . LYS A 1 103 ? -4.594 -6.512 -14.289 1 55.5 103 LYS A C 1
ATOM 844 O O . LYS A 1 103 ? -5.762 -6.73 -14.617 1 55.5 103 LYS A O 1
ATOM 849 N N . ASN A 1 104 ? -4.039 -6.723 -13.062 1 55.69 104 ASN A N 1
ATOM 850 C CA . ASN A 1 104 ? -4.938 -7.184 -12.008 1 55.69 104 ASN A CA 1
ATOM 851 C C . ASN A 1 104 ? -5.887 -6.082 -11.555 1 55.69 104 ASN A C 1
ATOM 853 O O . ASN A 1 104 ? -7.02 -6.355 -11.156 1 55.69 104 ASN A O 1
ATOM 857 N N . LYS A 1 105 ? -5.254 -4.883 -11.523 1 55.16 105 LYS A N 1
ATOM 858 C CA . LYS A 1 105 ? -6.137 -3.756 -11.234 1 55.16 105 LYS A CA 1
ATOM 859 C C . LYS A 1 105 ? -7.371 -3.781 -12.133 1 55.16 105 LYS A C 1
ATOM 861 O O . LYS A 1 105 ? -8.445 -3.326 -11.734 1 55.16 105 LYS A O 1
ATOM 866 N N . MET A 1 106 ? -7.012 -4.18 -13.336 1 49.97 106 MET A N 1
ATOM 867 C CA . MET A 1 106 ? -8.172 -4.328 -14.211 1 49.97 106 MET A CA 1
ATOM 868 C C . MET A 1 106 ? -9.273 -5.133 -13.523 1 49.97 106 MET A C 1
ATOM 870 O O . MET A 1 106 ? -10.453 -4.93 -13.797 1 49.97 106 MET A O 1
ATOM 874 N N . PHE A 1 107 ? -8.781 -6.023 -12.773 1 51.12 107 PHE A N 1
ATOM 875 C CA . PHE A 1 107 ? -9.789 -6.73 -11.984 1 51.12 107 PHE A CA 1
ATOM 876 C C . PHE A 1 107 ? -10.188 -5.922 -10.766 1 51.12 107 PHE A C 1
ATOM 878 O O . PHE A 1 107 ? -11.234 -6.176 -10.156 1 51.12 107 PHE A O 1
ATOM 885 N N . MET A 1 108 ? -9.203 -4.918 -10.367 1 49.62 108 MET A N 1
ATOM 886 C CA . MET A 1 108 ? -9.32 -4.156 -9.125 1 49.62 108 MET A CA 1
ATOM 887 C C . MET A 1 108 ? -10.141 -2.891 -9.336 1 49.62 108 MET A C 1
ATOM 889 O O . MET A 1 108 ? -10.625 -2.287 -8.375 1 49.62 108 MET A O 1
ATOM 893 N N . ASN A 1 109 ? -9.812 -2.178 -10.438 1 45.97 109 ASN A N 1
ATOM 894 C CA . ASN A 1 109 ? -10.312 -0.811 -10.555 1 45.97 109 ASN A CA 1
ATOM 895 C C . ASN A 1 109 ? -11.648 -0.633 -9.836 1 45.97 109 ASN A C 1
ATOM 897 O O . ASN A 1 109 ? -11.938 0.448 -9.328 1 45.97 109 ASN A O 1
ATOM 901 N N . LYS A 1 110 ? -12.617 -1.354 -10.336 1 44.09 110 LYS A N 1
ATOM 902 C CA . LYS A 1 110 ? -13.914 -0.766 -10.023 1 44.09 110 LYS A CA 1
ATOM 903 C C . LYS A 1 110 ? -14.344 -1.105 -8.594 1 44.09 110 LYS A C 1
ATOM 905 O O . LYS A 1 110 ? -15.172 -0.408 -8.008 1 44.09 110 LYS A O 1
ATOM 910 N N . ASP A 1 111 ? -14.219 -2.377 -8.141 1 41.56 111 ASP A N 1
ATOM 911 C CA . ASP A 1 111 ? -14.844 -2.762 -6.883 1 41.56 111 ASP A CA 1
ATOM 912 C C . ASP A 1 111 ? -13.797 -3.127 -5.836 1 41.56 111 ASP A C 1
ATOM 914 O O . ASP A 1 111 ? -12.938 -3.979 -6.078 1 41.56 111 ASP A O 1
ATOM 918 N N . SER A 1 112 ? -13.289 -2.131 -4.828 1 48.59 112 SER A N 1
ATOM 919 C CA . SER A 1 112 ? -12.719 -2.26 -3.49 1 48.59 112 SER A CA 1
ATOM 920 C C . SER A 1 112 ? -12.766 -3.707 -3.008 1 48.59 112 SER A C 1
ATOM 922 O O . SER A 1 112 ? -11.953 -4.117 -2.176 1 48.59 112 SER A O 1
ATOM 924 N N . ASP A 1 113 ? -13.352 -4.527 -3.807 1 54.84 113 ASP A N 1
ATOM 925 C CA . ASP A 1 113 ? -13.758 -5.812 -3.242 1 54.84 113 ASP A CA 1
ATOM 926 C C . ASP A 1 113 ? -12.68 -6.871 -3.459 1 54.84 113 ASP A C 1
ATOM 928 O O . ASP A 1 113 ? -12.508 -7.773 -2.635 1 54.84 113 ASP A O 1
ATOM 932 N N . VAL A 1 114 ? -11.891 -6.664 -4.551 1 58.22 114 VAL A N 1
ATOM 933 C CA . VAL A 1 114 ? -10.898 -7.703 -4.805 1 58.22 114 VAL A CA 1
ATOM 934 C C . VAL A 1 114 ? -9.867 -7.719 -3.684 1 58.22 114 VAL A C 1
ATOM 936 O O . VAL A 1 114 ? -9.516 -8.781 -3.17 1 58.22 114 VAL A O 1
ATOM 939 N N . LEU A 1 115 ? -9.438 -6.543 -3.393 1 57.59 115 LEU A N 1
ATOM 940 C CA . LEU A 1 115 ? -8.484 -6.461 -2.291 1 57.59 115 LEU A CA 1
ATOM 941 C C . LEU A 1 115 ? -9.094 -7.016 -1.006 1 57.59 115 LEU A C 1
ATOM 943 O O . LEU A 1 115 ? -8.406 -7.684 -0.231 1 57.59 115 LEU A O 1
ATOM 947 N N . LYS A 1 116 ? -10.305 -6.777 -1.022 1 62.25 116 LYS A N 1
ATOM 948 C CA . LYS A 1 116 ? -11 -7.289 0.155 1 62.25 116 LYS A CA 1
ATOM 949 C C . LYS A 1 116 ? -11.047 -8.812 0.145 1 62.25 116 LYS A C 1
ATOM 951 O O . LYS A 1 116 ? -10.867 -9.453 1.185 1 62.25 116 LYS A O 1
ATOM 956 N N . VAL A 1 117 ? -11.273 -9.359 -1.024 1 64.06 117 VAL A N 1
ATOM 957 C CA . VAL A 1 117 ? -11.359 -10.805 -1.144 1 64.06 117 VAL A CA 1
ATOM 958 C C . VAL A 1 117 ? -10 -11.438 -0.84 1 64.06 117 VAL A C 1
ATOM 960 O O . VAL A 1 117 ? -9.914 -12.422 -0.103 1 64.06 117 VAL A O 1
ATOM 963 N N . ILE A 1 118 ? -9.039 -10.812 -1.313 1 65.81 118 ILE A N 1
ATOM 964 C CA . ILE A 1 118 ? -7.691 -11.328 -1.116 1 65.81 118 ILE A CA 1
ATOM 965 C C . ILE A 1 118 ? -7.297 -11.188 0.352 1 65.81 118 ILE A C 1
ATOM 967 O O . ILE A 1 118 ? -6.762 -12.125 0.951 1 65.81 118 ILE A O 1
ATOM 971 N N . ASN A 1 119 ? -7.699 -10.055 0.869 1 64.06 119 ASN A N 1
ATOM 972 C CA . ASN A 1 119 ? -7.344 -9.781 2.256 1 64.06 119 ASN A CA 1
ATOM 973 C C . ASN A 1 119 ? -8.148 -10.641 3.223 1 64.06 119 ASN A C 1
ATOM 975 O O . ASN A 1 119 ? -7.68 -10.953 4.32 1 64.06 119 ASN A O 1
ATOM 979 N N . ASN A 1 120 ? -9.203 -11.016 2.684 1 66.62 120 ASN A N 1
ATOM 980 C CA . ASN A 1 120 ? -10.086 -11.797 3.549 1 66.62 120 ASN A CA 1
ATOM 981 C C . ASN A 1 120 ? -9.875 -13.289 3.354 1 66.62 120 ASN A C 1
ATOM 983 O O . ASN A 1 120 ? -10.609 -14.102 3.924 1 66.62 120 ASN A O 1
ATOM 987 N N . SER A 1 121 ? -8.938 -13.547 2.537 1 73.81 121 SER A N 1
ATOM 988 C CA . SER A 1 121 ? -8.648 -14.961 2.344 1 73.81 121 SER A CA 1
ATOM 989 C C . SER A 1 121 ? -8.211 -15.617 3.646 1 73.81 121 SER A C 1
ATOM 991 O O . SER A 1 121 ? -7.754 -14.938 4.57 1 73.81 121 SER A O 1
ATOM 993 N N . SER A 1 122 ? -8.414 -16.859 3.748 1 76.69 122 SER A N 1
ATOM 994 C CA . SER A 1 122 ? -8.086 -17.609 4.961 1 76.69 122 SER A CA 1
ATOM 995 C C . SER A 1 122 ? -6.598 -17.547 5.273 1 76.69 122 SER A C 1
ATOM 997 O O . SER A 1 122 ? -5.789 -17.234 4.395 1 76.69 122 SER A O 1
ATOM 999 N N . VAL A 1 123 ? -6.32 -17.766 6.504 1 79.5 123 VAL A N 1
ATOM 1000 C CA . VAL A 1 123 ? -4.934 -17.844 6.953 1 79.5 123 VAL A CA 1
ATOM 1001 C C . VAL A 1 123 ? -4.195 -18.922 6.168 1 79.5 123 VAL A C 1
ATOM 1003 O O . VAL A 1 123 ? -3.043 -18.734 5.773 1 79.5 123 VAL A O 1
ATOM 1006 N N . GLU A 1 124 ? -4.895 -19.938 5.852 1 82.62 124 GLU A N 1
ATOM 1007 C CA . GLU A 1 124 ? -4.309 -21.062 5.121 1 82.62 124 GLU A CA 1
ATOM 1008 C C . GLU A 1 124 ? -3.979 -20.672 3.682 1 82.62 124 GLU A C 1
ATOM 1010 O O . GLU A 1 124 ? -2.918 -21.016 3.164 1 82.62 124 GLU A O 1
ATOM 1015 N N . ASP A 1 125 ? -4.793 -19.938 3.123 1 80.69 125 ASP A N 1
ATOM 1016 C CA . ASP A 1 125 ? -4.57 -19.484 1.752 1 80.69 125 ASP A CA 1
ATOM 1017 C C . ASP A 1 125 ? -3.371 -18.547 1.67 1 80.69 125 ASP A C 1
ATOM 1019 O O . ASP A 1 125 ? -2.576 -18.625 0.732 1 80.69 125 ASP A O 1
ATOM 1023 N N . LYS A 1 126 ? -3.24 -17.781 2.662 1 82.38 126 LYS A N 1
ATOM 1024 C CA . LYS A 1 126 ? -2.117 -16.844 2.697 1 82.38 126 LYS A CA 1
ATOM 1025 C C . LYS A 1 126 ? -0.795 -17.578 2.883 1 82.38 126 LYS A C 1
ATOM 1027 O O . LYS A 1 126 ? 0.205 -17.25 2.248 1 82.38 126 LYS A O 1
ATOM 1032 N N . LYS A 1 127 ? -0.785 -18.562 3.684 1 86.38 127 LYS A N 1
ATOM 1033 C CA . LYS A 1 127 ? 0.409 -19.375 3.91 1 86.38 127 LYS A CA 1
ATOM 1034 C C . LYS A 1 127 ? 0.819 -20.109 2.639 1 86.38 127 LYS A C 1
ATOM 1036 O O . LYS A 1 127 ? 2.008 -20.203 2.322 1 86.38 127 LYS A O 1
ATOM 1041 N N . ARG A 1 128 ? -0.184 -20.625 2.047 1 85.38 128 ARG A N 1
ATOM 1042 C CA . ARG A 1 128 ? 0.08 -21.344 0.803 1 85.38 128 ARG A CA 1
ATOM 1043 C C . ARG A 1 128 ? 0.676 -20.406 -0.247 1 85.38 128 ARG A C 1
ATOM 1045 O O . ARG A 1 128 ? 1.64 -20.766 -0.928 1 85.38 128 ARG A O 1
ATOM 1052 N N . ALA A 1 129 ? 0.081 -19.266 -0.402 1 83.94 129 ALA A N 1
ATOM 1053 C CA . ALA A 1 129 ? 0.574 -18.281 -1.358 1 83.94 129 ALA A CA 1
ATOM 1054 C C . ALA A 1 129 ? 2.012 -17.875 -1.04 1 83.94 129 ALA A C 1
ATOM 1056 O O . ALA A 1 129 ? 2.848 -17.766 -1.941 1 83.94 129 ALA A O 1
ATOM 1057 N N . LEU A 1 130 ? 2.281 -17.719 0.214 1 88.56 130 LEU A N 1
ATOM 1058 C CA . LEU A 1 130 ? 3.627 -17.359 0.647 1 88.56 130 LEU A CA 1
ATOM 1059 C C . LEU A 1 130 ? 4.625 -18.453 0.286 1 88.56 130 LEU A C 1
ATOM 1061 O O . LEU A 1 130 ? 5.699 -18.172 -0.246 1 88.56 130 LEU A O 1
ATOM 1065 N N . ALA A 1 131 ? 4.25 -19.641 0.591 1 91.62 131 ALA A N 1
ATOM 1066 C CA . ALA A 1 131 ? 5.117 -20.781 0.298 1 91.62 131 ALA A CA 1
ATOM 1067 C C . ALA A 1 131 ? 5.406 -20.875 -1.197 1 91.62 131 ALA A C 1
ATOM 1069 O O . ALA A 1 131 ? 6.539 -21.156 -1.6 1 91.62 131 ALA A O 1
ATOM 1070 N N . GLU A 1 132 ? 4.426 -20.641 -1.958 1 90.5 132 GLU A N 1
ATOM 1071 C CA . GLU A 1 132 ? 4.586 -20.688 -3.408 1 90.5 132 GLU A CA 1
ATOM 1072 C C . GLU A 1 132 ? 5.512 -19.578 -3.902 1 90.5 132 GLU A C 1
ATOM 1074 O O . GLU A 1 132 ? 6.363 -19.812 -4.762 1 90.5 132 GLU A O 1
ATOM 1079 N N . ASP A 1 133 ? 5.316 -18.422 -3.383 1 91.06 133 ASP A N 1
ATOM 1080 C CA . ASP A 1 133 ? 6.188 -17.297 -3.746 1 91.06 133 ASP A CA 1
ATOM 1081 C C . ASP A 1 133 ? 7.648 -17.625 -3.43 1 91.06 133 ASP A C 1
ATOM 1083 O O . ASP A 1 133 ? 8.531 -17.406 -4.266 1 91.06 133 ASP A O 1
ATOM 1087 N N . LEU A 1 134 ? 7.859 -18.125 -2.273 1 94.38 134 LEU A N 1
ATOM 1088 C CA . LEU A 1 134 ? 9.219 -18.438 -1.842 1 94.38 134 LEU A CA 1
ATOM 1089 C C . LEU A 1 134 ? 9.82 -19.547 -2.699 1 94.38 134 LEU A C 1
ATOM 1091 O O . LEU A 1 134 ? 11.008 -19.5 -3.023 1 94.38 134 LEU A O 1
ATOM 1095 N N . PHE A 1 135 ? 8.984 -20.5 -2.996 1 94.88 135 PHE A N 1
ATOM 1096 C CA . PHE A 1 135 ? 9.438 -21.594 -3.848 1 94.88 135 PHE A CA 1
ATOM 1097 C C . PHE A 1 135 ? 9.945 -21.062 -5.184 1 94.88 135 PHE A C 1
ATOM 1099 O O . PHE A 1 135 ? 11.008 -21.484 -5.656 1 94.88 135 PHE A O 1
ATOM 1106 N N . VAL A 1 136 ? 9.258 -20.172 -5.742 1 94.5 136 VAL A N 1
ATOM 1107 C CA . VAL A 1 136 ? 9.625 -19.594 -7.035 1 94.5 136 VAL A CA 1
ATOM 1108 C C . VAL A 1 136 ? 10.938 -18.828 -6.914 1 94.5 136 VAL A C 1
ATOM 1110 O O . VAL A 1 136 ? 11.82 -18.969 -7.758 1 94.5 136 VAL A O 1
ATOM 1113 N N . ILE A 1 137 ? 11.086 -18.047 -5.902 1 95 137 ILE A N 1
ATOM 1114 C CA . ILE A 1 137 ? 12.297 -17.266 -5.691 1 95 137 ILE A CA 1
ATOM 1115 C C . ILE A 1 137 ? 13.492 -18.203 -5.512 1 95 137 ILE A C 1
ATOM 1117 O O . ILE A 1 137 ? 14.562 -17.969 -6.082 1 95 137 ILE A O 1
ATOM 1121 N N . GLU A 1 138 ? 13.289 -19.234 -4.793 1 96.75 138 GLU A N 1
ATOM 1122 C CA . GLU A 1 138 ? 14.359 -20.203 -4.598 1 96.75 138 GLU A CA 1
ATOM 1123 C C . GLU A 1 138 ? 14.75 -20.875 -5.918 1 96.75 138 GLU A C 1
ATOM 1125 O O . GLU A 1 138 ? 15.93 -21.141 -6.156 1 96.75 138 GLU A O 1
ATOM 1130 N N . LYS A 1 139 ? 13.742 -21.188 -6.66 1 96.81 139 LYS A N 1
ATOM 1131 C CA . LYS A 1 139 ? 14.016 -21.766 -7.973 1 96.81 139 LYS A CA 1
ATOM 1132 C C . LYS A 1 139 ? 14.836 -20.812 -8.836 1 96.81 139 LYS A C 1
ATOM 1134 O O . LYS A 1 139 ? 15.789 -21.234 -9.5 1 96.81 139 LYS A O 1
ATOM 1139 N N . ILE A 1 140 ? 14.539 -19.578 -8.797 1 95.88 140 ILE A N 1
ATOM 1140 C CA . ILE A 1 140 ? 15.258 -18.562 -9.562 1 95.88 140 ILE A CA 1
ATOM 1141 C C . ILE A 1 140 ? 16.688 -18.453 -9.055 1 95.88 140 ILE A C 1
ATOM 1143 O O . ILE A 1 140 ? 17.641 -18.406 -9.844 1 95.88 140 ILE A O 1
ATOM 1147 N N . LYS A 1 141 ? 16.828 -18.391 -7.797 1 95.56 141 LYS A N 1
ATOM 1148 C CA . LYS A 1 141 ? 18.172 -18.359 -7.199 1 95.56 141 LYS A CA 1
ATOM 1149 C C . LYS A 1 141 ? 19 -19.562 -7.648 1 95.56 141 LYS A C 1
ATOM 1151 O O . LYS A 1 141 ? 20.188 -19.406 -7.973 1 95.56 141 LYS A O 1
ATOM 1156 N N . SER A 1 142 ? 18.391 -20.734 -7.633 1 97 142 SER A N 1
ATOM 1157 C CA . SER A 1 142 ? 19.078 -21.969 -8.031 1 97 142 SER A CA 1
ATOM 1158 C C . SER A 1 142 ? 19.531 -21.891 -9.484 1 97 142 SER A C 1
ATOM 1160 O O . SER A 1 142 ? 20.641 -22.312 -9.812 1 97 142 SER A O 1
ATOM 1162 N N . ILE A 1 143 ? 18.719 -21.375 -10.312 1 96.88 143 ILE A N 1
ATOM 1163 C CA . ILE A 1 143 ? 19.031 -21.234 -11.734 1 96.88 143 ILE A CA 1
ATOM 1164 C C . ILE A 1 143 ? 20.234 -20.312 -11.906 1 96.88 143 ILE A C 1
ATOM 1166 O O . ILE A 1 143 ? 21.188 -20.641 -12.625 1 96.88 143 ILE A O 1
ATOM 1170 N N . TRP A 1 144 ? 20.25 -19.219 -11.258 1 95.75 144 TRP A N 1
ATOM 1171 C CA . TRP A 1 144 ? 21.344 -18.266 -11.391 1 95.75 144 TRP A CA 1
ATOM 1172 C C . TRP A 1 144 ? 22.625 -18.812 -10.781 1 95.75 144 TRP A C 1
ATOM 1174 O O . TRP A 1 144 ? 23.719 -18.547 -11.281 1 95.75 144 TRP A O 1
ATOM 1184 N N . LEU A 1 145 ? 22.469 -19.562 -9.719 1 95.44 145 LEU A N 1
ATOM 1185 C CA . LEU A 1 145 ? 23.625 -20.234 -9.141 1 95.44 145 LEU A CA 1
ATOM 1186 C C . LEU A 1 145 ? 24.281 -21.156 -10.156 1 95.44 145 LEU A C 1
ATOM 1188 O O . LEU A 1 145 ? 25.516 -21.172 -10.289 1 95.44 145 LEU A O 1
ATOM 1192 N N . GLU A 1 146 ? 23.469 -21.891 -10.82 1 96.12 146 GLU A N 1
ATOM 1193 C CA . GLU A 1 146 ? 23.953 -22.781 -11.859 1 96.12 146 GLU A CA 1
ATOM 1194 C C . GLU A 1 146 ? 24.641 -22 -12.977 1 96.12 146 GLU A C 1
ATOM 1196 O O . GLU A 1 146 ? 25.531 -22.516 -13.656 1 96.12 146 GLU A O 1
ATOM 1201 N N . ARG A 1 147 ? 24.281 -20.781 -13.148 1 94.69 147 ARG A N 1
ATOM 1202 C CA . ARG A 1 147 ? 24.844 -19.922 -14.18 1 94.69 147 ARG A CA 1
ATOM 1203 C C . ARG A 1 147 ? 26.109 -19.219 -13.68 1 94.69 147 ARG A C 1
ATOM 1205 O O . ARG A 1 147 ? 26.703 -18.406 -14.391 1 94.69 147 ARG A O 1
ATOM 1212 N N . GLY A 1 148 ? 26.375 -19.438 -12.43 1 92.69 148 GLY A N 1
ATOM 1213 C CA . GLY A 1 148 ? 27.625 -18.922 -11.883 1 92.69 148 GLY A CA 1
ATOM 1214 C C . GLY A 1 148 ? 27.422 -17.641 -11.086 1 92.69 148 GLY A C 1
ATOM 1215 O O . GLY A 1 148 ? 28.406 -16.969 -10.742 1 92.69 148 GLY A O 1
ATOM 1216 N N . CYS A 1 149 ? 26.203 -17.266 -10.875 1 92.31 149 CYS A N 1
ATOM 1217 C CA . CYS A 1 149 ? 25.891 -16.062 -10.109 1 92.31 149 CYS A CA 1
ATOM 1218 C C . CYS A 1 149 ? 25.188 -16.406 -8.812 1 92.31 149 CYS A C 1
ATOM 1220 O O . CYS A 1 149 ? 24.031 -16.859 -8.82 1 92.31 149 CYS A O 1
ATOM 1222 N N . ASN A 1 150 ? 25.828 -16.141 -7.734 1 91.62 150 ASN A N 1
ATOM 1223 C CA . ASN A 1 150 ? 25.25 -16.469 -6.438 1 91.62 150 ASN A CA 1
ATOM 1224 C C . ASN A 1 150 ? 24.5 -15.266 -5.852 1 91.62 150 ASN A C 1
ATOM 1226 O O . ASN A 1 150 ? 25.078 -14.188 -5.691 1 91.62 150 ASN A O 1
ATOM 1230 N N . ILE A 1 151 ? 23.281 -15.453 -5.582 1 92 151 ILE A N 1
ATOM 1231 C CA . ILE A 1 151 ? 22.484 -14.469 -4.863 1 92 151 ILE A CA 1
ATOM 1232 C C . ILE A 1 151 ? 22.453 -14.82 -3.375 1 92 151 ILE A C 1
ATOM 1234 O O . ILE A 1 151 ? 21.703 -15.711 -2.959 1 92 151 ILE A O 1
ATOM 1238 N N . ASP A 1 152 ? 23.094 -14.094 -2.561 1 90.69 152 ASP A N 1
ATOM 1239 C CA . ASP A 1 152 ? 23.281 -14.414 -1.151 1 90.69 152 ASP A CA 1
ATOM 1240 C C . ASP A 1 152 ? 22.078 -14 -0.321 1 90.69 152 ASP A C 1
ATOM 1242 O O . ASP A 1 152 ? 21.828 -14.562 0.747 1 90.69 152 ASP A O 1
ATOM 1246 N N . ALA A 1 153 ? 21.344 -13.133 -0.813 1 92.5 153 ALA A N 1
ATOM 1247 C CA . ALA A 1 153 ? 20.188 -12.641 -0.067 1 92.5 153 ALA A CA 1
ATOM 1248 C C . ALA A 1 153 ? 19.172 -13.75 0.156 1 92.5 153 ALA A C 1
ATOM 1250 O O . ALA A 1 153 ? 18.844 -14.5 -0.767 1 92.5 153 ALA A O 1
ATOM 1251 N N . PRO A 1 154 ? 18.688 -13.852 1.41 1 93.75 154 PRO A N 1
ATOM 1252 C CA . PRO A 1 154 ? 17.641 -14.836 1.658 1 93.75 154 PRO A CA 1
ATOM 1253 C C . PRO A 1 154 ? 16.391 -14.602 0.803 1 93.75 154 PRO A C 1
ATOM 1255 O O . PRO A 1 154 ? 16.078 -13.453 0.462 1 93.75 154 PRO A O 1
ATOM 1258 N N . ALA A 1 155 ? 15.711 -15.695 0.518 1 94.62 155 ALA A N 1
ATOM 1259 C CA . ALA A 1 155 ? 14.531 -15.633 -0.336 1 94.62 155 ALA A CA 1
ATOM 1260 C C . ALA A 1 155 ? 13.484 -14.688 0.248 1 94.62 155 ALA A C 1
ATOM 1262 O O . ALA A 1 155 ? 12.812 -13.961 -0.489 1 94.62 155 ALA A O 1
ATOM 1263 N N . GLU A 1 156 ? 13.383 -14.656 1.54 1 94.19 156 GLU A N 1
ATOM 1264 C CA . GLU A 1 156 ? 12.398 -13.812 2.215 1 94.19 156 GLU A CA 1
ATOM 1265 C C . GLU A 1 156 ? 12.672 -12.336 1.957 1 94.19 156 GLU A C 1
ATOM 1267 O O . GLU A 1 156 ? 11.742 -11.539 1.812 1 94.19 156 GLU A O 1
ATOM 1272 N N . LYS A 1 157 ? 13.859 -11.977 1.924 1 94.06 157 LYS A N 1
ATOM 1273 C CA . LYS A 1 157 ? 14.227 -10.586 1.662 1 94.06 157 LYS A CA 1
ATOM 1274 C C . LYS A 1 157 ? 13.922 -10.203 0.218 1 94.06 157 LYS A C 1
ATOM 1276 O O . LYS A 1 157 ? 13.422 -9.102 -0.044 1 94.06 157 LYS A O 1
ATOM 1281 N N . LEU A 1 158 ? 14.25 -11.117 -0.631 1 93.56 158 LEU A N 1
ATOM 1282 C CA . LEU A 1 158 ? 13.961 -10.859 -2.037 1 93.56 158 LEU A CA 1
ATOM 1283 C C . LEU A 1 158 ? 12.461 -10.758 -2.273 1 93.56 158 LEU A C 1
ATOM 1285 O O . LEU A 1 158 ? 12 -9.898 -3.025 1 93.56 158 LEU A O 1
ATOM 1289 N N . LEU A 1 159 ? 11.75 -11.609 -1.65 1 93.38 159 LEU A N 1
ATOM 1290 C CA . LEU A 1 159 ? 10.297 -11.523 -1.726 1 93.38 159 LEU A CA 1
ATOM 1291 C C . LEU A 1 159 ? 9.805 -10.18 -1.19 1 93.38 159 LEU A C 1
ATOM 1293 O O . LEU A 1 159 ? 8.93 -9.555 -1.788 1 93.38 159 LEU A O 1
ATOM 1297 N N . GLY A 1 160 ? 10.336 -9.773 -0.054 1 92.94 160 GLY A N 1
ATOM 1298 C CA . GLY A 1 160 ? 9.992 -8.484 0.515 1 92.94 160 GLY A CA 1
ATOM 1299 C C . GLY A 1 160 ? 10.211 -7.332 -0.446 1 92.94 160 GLY A C 1
ATOM 1300 O O . GLY A 1 160 ? 9.391 -6.41 -0.515 1 92.94 160 GLY A O 1
ATOM 1301 N N . VAL A 1 161 ? 11.297 -7.379 -1.139 1 92.5 161 VAL A N 1
ATOM 1302 C CA . VAL A 1 161 ? 11.602 -6.355 -2.133 1 92.5 161 VAL A CA 1
ATOM 1303 C C . VAL A 1 161 ? 10.508 -6.316 -3.191 1 92.5 161 VAL A C 1
ATOM 1305 O O . VAL A 1 161 ? 9.984 -5.246 -3.514 1 92.5 161 VAL A O 1
ATOM 1308 N N . PHE A 1 162 ? 10.227 -7.445 -3.594 1 88.69 162 PHE A N 1
ATOM 1309 C CA . PHE A 1 162 ? 9.188 -7.543 -4.621 1 88.69 162 PHE A CA 1
ATOM 1310 C C . PHE A 1 162 ? 7.863 -6.996 -4.105 1 88.69 162 PHE A C 1
ATOM 1312 O O . PHE A 1 162 ? 7.176 -6.262 -4.816 1 88.69 162 PHE A O 1
ATOM 1319 N N . ARG A 1 163 ? 7.5 -7.355 -3.016 1 87.44 163 ARG A N 1
ATOM 1320 C CA . ARG A 1 163 ? 6.234 -6.91 -2.438 1 87.44 163 ARG A CA 1
ATOM 1321 C C . ARG A 1 163 ? 6.254 -5.41 -2.166 1 87.44 163 ARG A C 1
ATOM 1323 O O . ARG A 1 163 ? 5.227 -4.742 -2.281 1 87.44 163 ARG A O 1
ATOM 1330 N N . CYS A 1 164 ? 7.395 -4.887 -1.786 1 90.81 164 CYS A N 1
ATOM 1331 C CA . CYS A 1 164 ? 7.523 -3.441 -1.633 1 90.81 164 CYS A CA 1
ATOM 1332 C C . CYS A 1 164 ? 7.219 -2.725 -2.943 1 90.81 164 CYS A C 1
ATOM 1334 O O . CYS A 1 164 ? 6.434 -1.774 -2.969 1 90.81 164 CYS A O 1
ATOM 1336 N N . ILE A 1 165 ? 7.82 -3.227 -3.936 1 88.88 165 ILE A N 1
ATOM 1337 C CA . ILE A 1 165 ? 7.688 -2.596 -5.242 1 88.88 165 ILE A CA 1
ATOM 1338 C C . ILE A 1 165 ? 6.238 -2.676 -5.711 1 88.88 165 ILE A C 1
ATOM 1340 O O . ILE A 1 165 ? 5.664 -1.675 -6.148 1 88.88 165 ILE A O 1
ATOM 1344 N N . THR A 1 166 ? 5.633 -3.811 -5.57 1 84.5 166 THR A N 1
ATOM 1345 C CA . THR A 1 166 ? 4.254 -3.982 -6.012 1 84.5 166 THR A CA 1
ATOM 1346 C C . THR A 1 166 ? 3.307 -3.125 -5.18 1 84.5 166 THR A C 1
ATOM 1348 O O . THR A 1 166 ? 2.35 -2.555 -5.711 1 84.5 166 THR A O 1
ATOM 1351 N N . THR A 1 167 ? 3.561 -3.064 -3.902 1 85 167 THR A N 1
ATOM 1352 C CA . THR A 1 167 ? 2.738 -2.25 -3.012 1 85 167 THR A CA 1
ATOM 1353 C C . THR A 1 167 ? 2.809 -0.777 -3.408 1 85 167 THR A C 1
ATOM 1355 O O . THR A 1 167 ? 1.78 -0.103 -3.494 1 85 167 THR A O 1
ATOM 1358 N N . ILE A 1 168 ? 3.967 -0.311 -3.648 1 87.44 168 ILE A N 1
ATOM 1359 C CA . ILE A 1 168 ? 4.145 1.084 -4.035 1 87.44 168 ILE A CA 1
ATOM 1360 C C . ILE A 1 168 ? 3.438 1.344 -5.363 1 87.44 168 ILE A C 1
ATOM 1362 O O . ILE A 1 168 ? 2.711 2.33 -5.508 1 87.44 168 ILE A O 1
ATOM 1366 N N . ARG A 1 169 ? 3.598 0.502 -6.234 1 82.81 169 ARG A N 1
ATOM 1367 C CA . ARG A 1 169 ? 3.008 0.676 -7.559 1 82.81 169 ARG A CA 1
ATOM 1368 C C . ARG A 1 169 ? 1.483 0.649 -7.484 1 82.81 169 ARG A C 1
ATOM 1370 O O . ARG A 1 169 ? 0.809 1.386 -8.203 1 82.81 169 ARG A O 1
ATOM 1377 N N . SER A 1 170 ? 0.976 -0.223 -6.641 1 79.62 170 SER A N 1
ATOM 1378 C CA . SER A 1 170 ? -0.471 -0.34 -6.488 1 79.62 170 SER A CA 1
ATOM 1379 C C . SER A 1 170 ? -1.059 0.896 -5.816 1 79.62 170 SER A C 1
ATOM 1381 O O . SER A 1 170 ? -2.271 1.111 -5.855 1 79.62 170 SER A O 1
ATOM 1383 N N . ASN A 1 171 ? -0.244 1.694 -5.293 1 81.62 171 ASN A N 1
ATOM 1384 C CA . ASN A 1 171 ? -0.692 2.906 -4.617 1 81.62 171 ASN A CA 1
ATOM 1385 C C . ASN A 1 171 ? -0.184 4.16 -5.32 1 81.62 171 ASN A C 1
ATOM 1387 O O . ASN A 1 171 ? 0.073 5.18 -4.676 1 81.62 171 ASN A O 1
ATOM 1391 N N . ALA A 1 172 ? -0.04 4.055 -6.594 1 84.62 172 ALA A N 1
ATOM 1392 C CA . ALA A 1 172 ? 0.524 5.129 -7.406 1 84.62 172 ALA A CA 1
ATOM 1393 C C . ALA A 1 172 ? -0.319 6.398 -7.301 1 84.62 172 ALA A C 1
ATOM 1395 O O . ALA A 1 172 ? 0.218 7.508 -7.285 1 84.62 172 ALA A O 1
ATOM 1396 N N . GLU A 1 173 ? -1.57 6.266 -7.238 1 81.25 173 GLU A N 1
ATOM 1397 C CA . GLU A 1 173 ? -2.457 7.422 -7.152 1 81.25 173 GLU A CA 1
ATOM 1398 C C . GLU A 1 173 ? -2.246 8.18 -5.848 1 81.25 173 GLU A C 1
ATOM 1400 O O . GLU A 1 173 ? -2.238 9.414 -5.836 1 81.25 173 GLU A O 1
ATOM 1405 N N . MET A 1 174 ? -2.078 7.453 -4.855 1 80.69 174 MET A N 1
ATOM 1406 C CA . MET A 1 174 ? -1.873 8.055 -3.541 1 80.69 174 MET A CA 1
ATOM 1407 C C . MET A 1 174 ? -0.483 8.672 -3.436 1 80.69 174 MET A C 1
ATOM 1409 O O . MET A 1 174 ? -0.321 9.75 -2.859 1 80.69 174 MET A O 1
ATOM 1413 N N . ILE A 1 175 ? 0.468 8.078 -3.971 1 87 175 ILE A N 1
ATOM 1414 C CA . ILE A 1 175 ? 1.859 8.5 -3.855 1 87 175 ILE A CA 1
ATOM 1415 C C . ILE A 1 175 ? 2.133 9.648 -4.82 1 87 175 ILE A C 1
ATOM 1417 O O . ILE A 1 175 ? 2.764 10.641 -4.449 1 87 175 ILE A O 1
ATOM 1421 N N . GLY A 1 176 ? 1.661 9.57 -5.957 1 89 176 GLY A N 1
ATOM 1422 C CA . GLY A 1 176 ? 1.87 10.523 -7.035 1 89 176 GLY A CA 1
ATOM 1423 C C . GLY A 1 176 ? 2.227 9.867 -8.352 1 89 176 GLY A C 1
ATOM 1424 O O . GLY A 1 176 ? 3.326 9.328 -8.508 1 89 176 GLY A O 1
ATOM 1425 N N . GLU A 1 177 ? 1.348 9.992 -9.258 1 87.44 177 GLU A N 1
ATOM 1426 C CA . GLU A 1 177 ? 1.511 9.32 -10.547 1 87.44 177 GLU A CA 1
ATOM 1427 C C . GLU A 1 177 ? 2.686 9.906 -11.328 1 87.44 177 GLU A C 1
ATOM 1429 O O . GLU A 1 177 ? 3.32 9.211 -12.117 1 87.44 177 GLU A O 1
ATOM 1434 N N . ASN A 1 178 ? 2.957 11.109 -10.984 1 91.25 178 ASN A N 1
ATOM 1435 C CA . ASN A 1 178 ? 3.996 11.789 -11.758 1 91.25 178 ASN A CA 1
ATOM 1436 C C . ASN A 1 178 ? 5.391 11.43 -11.25 1 91.25 178 ASN A C 1
ATOM 1438 O O . ASN A 1 178 ? 6.387 11.672 -11.93 1 91.25 178 ASN A O 1
ATOM 1442 N N . VAL A 1 179 ? 5.484 10.805 -10.109 1 93.75 179 VAL A N 1
ATOM 1443 C CA . VAL A 1 179 ? 6.809 10.562 -9.547 1 93.75 179 VAL A CA 1
ATOM 1444 C C . VAL A 1 179 ? 7.012 9.062 -9.336 1 93.75 179 VAL A C 1
ATOM 1446 O O . VAL A 1 179 ? 8.133 8.609 -9.086 1 93.75 179 VAL A O 1
ATOM 1449 N N . ILE A 1 180 ? 6.027 8.258 -9.477 1 90.5 180 ILE A N 1
ATOM 1450 C CA . ILE A 1 180 ? 6.023 6.855 -9.078 1 90.5 180 ILE A CA 1
ATOM 1451 C C . ILE A 1 180 ? 7.059 6.082 -9.891 1 90.5 180 ILE A C 1
ATOM 1453 O O . ILE A 1 180 ? 7.754 5.211 -9.352 1 90.5 180 ILE A O 1
ATOM 1457 N N . ASP A 1 181 ? 7.195 6.363 -11.141 1 88.62 181 ASP A N 1
ATOM 1458 C CA . ASP A 1 181 ? 8.133 5.637 -11.992 1 88.62 181 ASP A CA 1
ATOM 1459 C C . ASP A 1 181 ? 9.57 5.883 -11.555 1 88.62 181 ASP A C 1
ATOM 1461 O O . ASP A 1 181 ? 10.359 4.941 -11.438 1 88.62 181 ASP A O 1
ATOM 1465 N N . GLU A 1 182 ? 9.844 7.09 -11.32 1 92.38 182 GLU A N 1
ATOM 1466 C CA . GLU A 1 182 ? 11.188 7.449 -10.883 1 92.38 182 GLU A CA 1
ATOM 1467 C C . GLU A 1 182 ? 11.5 6.848 -9.516 1 92.38 182 GLU A C 1
ATOM 1469 O O . GLU A 1 182 ? 12.586 6.309 -9.305 1 92.38 182 GLU A O 1
ATOM 1474 N N . LEU A 1 183 ? 10.602 6.953 -8.586 1 92.19 183 LEU A N 1
ATOM 1475 C CA . LEU A 1 183 ? 10.797 6.418 -7.242 1 92.19 183 LEU A CA 1
ATOM 1476 C C . LEU A 1 183 ? 11.016 4.906 -7.285 1 92.19 183 LEU A C 1
ATOM 1478 O O . LEU A 1 183 ? 11.922 4.387 -6.633 1 92.19 183 LEU A O 1
ATOM 1482 N N . THR A 1 184 ? 10.203 4.281 -8.102 1 89.94 184 THR A N 1
ATOM 1483 C CA . THR A 1 184 ? 10.32 2.834 -8.25 1 89.94 184 THR A CA 1
ATOM 1484 C C . THR A 1 184 ? 11.688 2.463 -8.82 1 89.94 184 THR A C 1
ATOM 1486 O O . THR A 1 184 ? 12.32 1.51 -8.359 1 89.94 184 THR A O 1
ATOM 1489 N N . SER A 1 185 ? 12.117 3.234 -9.766 1 90.62 185 SER A N 1
ATOM 1490 C CA . SER A 1 185 ? 13.422 2.986 -10.367 1 90.62 185 SER A CA 1
ATOM 1491 C C . SER A 1 185 ? 14.539 3.113 -9.336 1 90.62 185 SER A C 1
ATOM 1493 O O . SER A 1 185 ? 15.453 2.291 -9.297 1 90.62 185 SER A O 1
ATOM 1495 N N . HIS A 1 186 ? 14.484 4.113 -8.469 1 91.38 186 HIS A N 1
ATOM 1496 C CA . HIS A 1 186 ? 15.484 4.301 -7.426 1 91.38 186 HIS A CA 1
ATOM 1497 C C . HIS A 1 186 ? 15.484 3.129 -6.449 1 91.38 186 HIS A C 1
ATOM 1499 O O . HIS A 1 186 ? 16.547 2.672 -6.027 1 91.38 186 HIS A O 1
ATOM 1505 N N . ILE A 1 187 ? 14.336 2.691 -6.156 1 91.06 187 ILE A N 1
ATOM 1506 C CA . ILE A 1 187 ? 14.203 1.593 -5.207 1 91.06 187 ILE A CA 1
ATOM 1507 C C . ILE A 1 187 ? 14.789 0.316 -5.805 1 91.06 187 ILE A C 1
ATOM 1509 O O . ILE A 1 187 ? 15.57 -0.382 -5.156 1 91.06 187 ILE A O 1
ATOM 1513 N N . ILE A 1 188 ? 14.461 0.053 -7.035 1 90 188 ILE A N 1
ATOM 1514 C CA . ILE A 1 188 ? 14.992 -1.12 -7.723 1 90 188 ILE A CA 1
ATOM 1515 C C . ILE A 1 188 ? 16.516 -1.051 -7.77 1 90 188 ILE A C 1
ATOM 1517 O O . ILE A 1 188 ? 17.203 -2.035 -7.477 1 90 188 ILE A O 1
ATOM 1521 N N . ASP A 1 189 ? 17.016 0.095 -8.07 1 90.88 189 ASP A N 1
ATOM 1522 C CA . ASP A 1 189 ? 18.469 0.275 -8.133 1 90.88 189 ASP A CA 1
ATOM 1523 C C . ASP A 1 189 ? 19.125 -0.027 -6.789 1 90.88 189 ASP A C 1
ATOM 1525 O O . ASP A 1 189 ? 20.172 -0.669 -6.73 1 90.88 189 ASP A O 1
ATOM 1529 N N . LYS A 1 190 ? 18.516 0.417 -5.801 1 91.31 190 LYS A N 1
ATOM 1530 C CA . LYS A 1 190 ? 19.078 0.203 -4.465 1 91.31 190 LYS A CA 1
ATOM 1531 C C . LYS A 1 190 ? 19.109 -1.283 -4.121 1 91.31 190 LYS A C 1
ATOM 1533 O O . LYS A 1 190 ? 20.125 -1.775 -3.598 1 91.31 190 LYS A O 1
ATOM 1538 N N . PHE A 1 191 ? 18.141 -1.991 -4.473 1 90.5 191 PHE A N 1
ATOM 1539 C CA . PHE A 1 191 ? 18.078 -3.395 -4.082 1 90.5 191 PHE A CA 1
ATOM 1540 C C . PHE A 1 191 ? 18.984 -4.246 -4.965 1 90.5 191 PHE A C 1
ATOM 1542 O O . PHE A 1 191 ? 19.547 -5.242 -4.504 1 90.5 191 PHE A O 1
ATOM 1549 N N . VAL A 1 192 ? 19.094 -3.834 -6.184 1 89.62 192 VAL A N 1
ATOM 1550 C CA . VAL A 1 192 ? 20.078 -4.496 -7.031 1 89.62 192 VAL A CA 1
ATOM 1551 C C . VAL A 1 192 ? 21.484 -4.305 -6.441 1 89.62 192 VAL A C 1
ATOM 1553 O O . VAL A 1 192 ? 22.25 -5.262 -6.34 1 89.62 192 VAL A O 1
ATOM 1556 N N . GLU A 1 193 ? 21.719 -3.135 -6.023 1 89.69 193 GLU A N 1
ATOM 1557 C CA . GLU A 1 193 ? 23 -2.812 -5.426 1 89.69 193 GLU A CA 1
ATOM 1558 C C . GLU A 1 193 ? 23.25 -3.623 -4.152 1 89.69 193 GLU A C 1
ATOM 1560 O O . GLU A 1 193 ? 24.328 -4.18 -3.961 1 89.69 193 GLU A O 1
ATOM 1565 N N . VAL A 1 194 ? 22.266 -3.783 -3.369 1 91 194 VAL A N 1
ATOM 1566 C CA . VAL A 1 194 ? 22.438 -4.367 -2.043 1 91 194 VAL A CA 1
ATOM 1567 C C . VAL A 1 194 ? 22.391 -5.891 -2.141 1 91 194 VAL A C 1
ATOM 1569 O O . VAL A 1 194 ? 23.234 -6.582 -1.562 1 91 194 VAL A O 1
ATOM 1572 N N . TYR A 1 195 ? 21.484 -6.414 -2.902 1 89.81 195 TYR A N 1
ATOM 1573 C CA . TYR A 1 195 ? 21.203 -7.844 -2.807 1 89.81 195 TYR A CA 1
ATOM 1574 C C . TYR A 1 195 ? 21.844 -8.602 -3.969 1 89.81 195 TYR A C 1
ATOM 1576 O O . TYR A 1 195 ? 22.016 -9.82 -3.902 1 89.81 195 TYR A O 1
ATOM 1584 N N . ILE A 1 196 ? 22.125 -7.91 -5.055 1 85.81 196 ILE A N 1
ATOM 1585 C CA . ILE A 1 196 ? 22.688 -8.586 -6.211 1 85.81 196 ILE A CA 1
ATOM 1586 C C . ILE A 1 196 ? 24.203 -8.32 -6.277 1 85.81 196 ILE A C 1
ATOM 1588 O O . ILE A 1 196 ? 25 -9.25 -6.375 1 85.81 196 ILE A O 1
ATOM 1592 N N . ASN A 1 197 ? 24.531 -7.027 -6.102 1 82.88 197 ASN A N 1
ATOM 1593 C CA . ASN A 1 197 ? 25.938 -6.652 -6.246 1 82.88 197 ASN A CA 1
ATOM 1594 C C . ASN A 1 197 ? 26.688 -6.777 -4.926 1 82.88 197 ASN A C 1
ATOM 1596 O O . ASN A 1 197 ? 27.922 -6.816 -4.91 1 82.88 197 ASN A O 1
ATOM 1600 N N . GLY A 1 198 ? 26.031 -6.969 -3.84 1 76.62 198 GLY A N 1
ATOM 1601 C CA . GLY A 1 198 ? 26.688 -7.113 -2.547 1 76.62 198 GLY A CA 1
ATOM 1602 C C . GLY A 1 198 ? 27.25 -5.809 -2.014 1 76.62 198 GLY A C 1
ATOM 1603 O O . GLY A 1 198 ? 28.141 -5.809 -1.174 1 76.62 198 GLY A O 1
ATOM 1604 N N . SER A 1 199 ? 26.812 -4.668 -2.643 1 65.94 199 SER A N 1
ATOM 1605 C CA . SER A 1 199 ? 27.328 -3.387 -2.166 1 65.94 199 SER A CA 1
ATOM 1606 C C . SER A 1 199 ? 26.5 -2.865 -0.997 1 65.94 199 SER A C 1
ATOM 1608 O O . SER A 1 199 ? 25.266 -2.975 -0.999 1 65.94 199 SER A O 1
ATOM 1610 N N . ARG A 1 200 ? 27.156 -2.975 0.132 1 52.78 200 ARG A N 1
ATOM 1611 C CA . ARG A 1 200 ? 26.453 -2.484 1.317 1 52.78 200 ARG A CA 1
ATOM 1612 C C . ARG A 1 200 ? 26.328 -0.965 1.291 1 52.78 200 ARG A C 1
ATOM 1614 O O . ARG A 1 200 ? 27.25 -0.269 0.853 1 52.78 200 ARG A O 1
ATOM 1621 N N . MET B 1 1 ? -35.844 29.844 22.422 1 43.69 1 MET B N 1
ATOM 1622 C CA . MET B 1 1 ? -35.031 29.609 21.25 1 43.69 1 MET B CA 1
ATOM 1623 C C . MET B 1 1 ? -33.531 29.641 21.609 1 43.69 1 MET B C 1
ATOM 1625 O O . MET B 1 1 ? -33.062 30.578 22.266 1 43.69 1 MET B O 1
ATOM 1629 N N . GLY B 1 2 ? -32.938 28.484 21.781 1 55.59 2 GLY B N 1
ATOM 1630 C CA . GLY B 1 2 ? -31.656 28.531 22.469 1 55.59 2 GLY B CA 1
ATOM 1631 C C . GLY B 1 2 ? -30.672 29.469 21.828 1 55.59 2 GLY B C 1
ATOM 1632 O O . GLY B 1 2 ? -30.75 29.766 20.641 1 55.59 2 GLY B O 1
ATOM 1633 N N . ARG B 1 3 ? -30.156 30.344 22.547 1 68.44 3 ARG B N 1
ATOM 1634 C CA . ARG B 1 3 ? -29.219 31.391 22.156 1 68.44 3 ARG B CA 1
ATOM 1635 C C . ARG B 1 3 ? -28.094 30.828 21.281 1 68.44 3 ARG B C 1
ATOM 1637 O O . ARG B 1 3 ? -27.672 29.688 21.453 1 68.44 3 ARG B O 1
ATOM 1644 N N . ALA B 1 4 ? -27.922 31.531 20.125 1 80.88 4 ALA B N 1
ATOM 1645 C CA . ALA B 1 4 ? -26.812 31.188 19.234 1 80.88 4 ALA B CA 1
ATOM 1646 C C . ALA B 1 4 ? -25.484 31.172 19.984 1 80.88 4 ALA B C 1
ATOM 1648 O O . ALA B 1 4 ? -25.25 32 20.875 1 80.88 4 ALA B O 1
ATOM 1649 N N . TYR B 1 5 ? -24.688 30.188 19.844 1 85.31 5 TYR B N 1
ATOM 1650 C CA . TYR B 1 5 ? -23.359 30.094 20.453 1 85.31 5 TYR B CA 1
ATOM 1651 C C . TYR B 1 5 ? -22.5 31.297 20.094 1 85.31 5 TYR B C 1
ATOM 1653 O O . TYR B 1 5 ? -22.562 31.797 18.969 1 85.31 5 TYR B O 1
ATOM 1661 N N . THR B 1 6 ? -21.859 31.812 21.094 1 88.81 6 THR B N 1
ATOM 1662 C CA . THR B 1 6 ? -20.828 32.812 20.797 1 88.81 6 THR B CA 1
ATOM 1663 C C . THR B 1 6 ? -19.641 32.156 20.078 1 88.81 6 THR B C 1
ATOM 1665 O O . THR B 1 6 ? -19.547 30.922 20.016 1 88.81 6 THR B O 1
ATOM 1668 N N . LEU B 1 7 ? -18.812 33.031 19.5 1 89.81 7 LEU B N 1
ATOM 1669 C CA . LEU B 1 7 ? -17.656 32.531 18.797 1 89.81 7 LEU B CA 1
ATOM 1670 C C . LEU B 1 7 ? -16.75 31.719 19.734 1 89.81 7 LEU B C 1
ATOM 1672 O O . LEU B 1 7 ? -16.219 30.688 19.359 1 89.81 7 LEU B O 1
ATOM 1676 N N . GLU B 1 8 ? -16.609 32.219 20.891 1 91.94 8 GLU B N 1
ATOM 1677 C CA . GLU B 1 8 ? -15.773 31.547 21.891 1 91.94 8 GLU B CA 1
ATOM 1678 C C . GLU B 1 8 ? -16.391 30.219 22.297 1 91.94 8 GLU B C 1
ATOM 1680 O O . GLU B 1 8 ? -15.68 29.234 22.484 1 91.94 8 GLU B O 1
ATOM 1685 N N . GLU B 1 9 ? -17.672 30.234 22.453 1 91.44 9 GLU B N 1
ATOM 1686 C CA . GLU B 1 9 ? -18.375 29 22.797 1 91.44 9 GLU B CA 1
ATOM 1687 C C . GLU B 1 9 ? -18.25 27.953 21.688 1 91.44 9 GLU B C 1
ATOM 1689 O O . GLU B 1 9 ? -18.047 26.781 21.969 1 91.44 9 GLU B O 1
ATOM 1694 N N . LYS B 1 10 ? -18.359 28.422 20.516 1 93.81 10 LYS B N 1
ATOM 1695 C CA . LYS B 1 10 ? -18.25 27.516 19.375 1 93.81 10 LYS B CA 1
ATOM 1696 C C . LYS B 1 10 ? -16.875 26.859 19.328 1 93.81 10 LYS B C 1
ATOM 1698 O O . LYS B 1 10 ? -16.766 25.656 19.078 1 93.81 10 LYS B O 1
ATOM 1703 N N . LYS B 1 11 ? -15.945 27.688 19.578 1 94.69 11 LYS B N 1
ATOM 1704 C CA . LYS B 1 11 ? -14.578 27.172 19.578 1 94.69 11 LYS B CA 1
ATOM 1705 C C . LYS B 1 11 ? -14.406 26.109 20.672 1 94.69 11 LYS B C 1
ATOM 1707 O O . LYS B 1 11 ? -13.836 25.047 20.422 1 94.69 11 LYS B O 1
ATOM 1712 N N . LYS B 1 12 ? -14.898 26.391 21.781 1 95.06 12 LYS B N 1
ATOM 1713 C CA . LYS B 1 12 ? -14.781 25.469 22.906 1 95.06 12 LYS B CA 1
ATOM 1714 C C . LYS B 1 12 ? -15.539 24.172 22.641 1 95.06 12 LYS B C 1
ATOM 1716 O O . LYS B 1 12 ? -15.031 23.094 22.938 1 95.06 12 LYS B O 1
ATOM 1721 N N . ILE B 1 13 ? -16.703 24.297 22.109 1 95.81 13 ILE B N 1
ATOM 1722 C CA . ILE B 1 13 ? -17.531 23.125 21.812 1 95.81 13 ILE B CA 1
ATOM 1723 C C . ILE B 1 13 ? -16.828 22.25 20.766 1 95.81 13 ILE B C 1
ATOM 1725 O O . ILE B 1 13 ? -16.766 21.031 20.906 1 95.81 13 ILE B O 1
ATOM 1729 N N . ARG B 1 14 ? -16.328 22.906 19.781 1 96.31 14 ARG B N 1
ATOM 1730 C CA . ARG B 1 14 ? -15.633 22.172 18.734 1 96.31 14 ARG B CA 1
ATOM 1731 C C . ARG B 1 14 ? -14.445 21.406 19.297 1 96.31 14 ARG B C 1
ATOM 1733 O O . ARG B 1 14 ? -14.242 20.234 18.953 1 96.31 14 ARG B O 1
ATOM 1740 N N . GLU B 1 15 ? -13.727 22.078 20.109 1 96.31 15 GLU B N 1
ATOM 1741 C CA . GLU B 1 15 ? -12.562 21.453 20.734 1 96.31 15 GLU B CA 1
ATOM 1742 C C . GLU B 1 15 ? -12.977 20.25 21.594 1 96.31 15 GLU B C 1
ATOM 1744 O O . GLU B 1 15 ? -12.328 19.203 21.562 1 96.31 15 GLU B O 1
ATOM 1749 N N . ASN B 1 16 ? -14.023 20.422 22.312 1 96.56 16 ASN B N 1
ATOM 1750 C CA . ASN B 1 16 ? -14.508 19.344 23.156 1 96.56 16 ASN B CA 1
ATOM 1751 C C . ASN B 1 16 ? -15.031 18.172 22.344 1 96.56 16 ASN B C 1
ATOM 1753 O O . ASN B 1 16 ? -14.812 17 22.703 1 96.56 16 ASN B O 1
ATOM 1757 N N . LEU B 1 17 ? -15.727 18.516 21.297 1 97.44 17 LEU B N 1
ATOM 1758 C CA . LEU B 1 17 ? -16.203 17.469 20.406 1 97.44 17 LEU B CA 1
ATOM 1759 C C . LEU B 1 17 ? -15.055 16.625 19.875 1 97.44 17 LEU B C 1
ATOM 1761 O O . LEU B 1 17 ? -15.102 15.398 19.938 1 97.44 17 LEU B O 1
ATOM 1765 N N . LYS B 1 18 ? -14.031 17.281 19.453 1 96.31 18 LYS B N 1
ATOM 1766 C CA . LYS B 1 18 ? -12.883 16.578 18.891 1 96.31 18 LYS B CA 1
ATOM 1767 C C . LYS B 1 18 ? -12.172 15.758 19.953 1 96.31 18 LYS B C 1
ATOM 1769 O O . LYS B 1 18 ? -11.797 14.609 19.719 1 96.31 18 LYS B O 1
ATOM 1774 N N . LYS B 1 19 ? -12.047 16.344 21.125 1 95.5 19 LYS B N 1
ATOM 1775 C CA . LYS B 1 19 ? -11.344 15.664 22.203 1 95.5 19 LYS B CA 1
ATOM 1776 C C . LYS B 1 19 ? -12.078 14.398 22.625 1 95.5 19 LYS B C 1
ATOM 1778 O O . LYS B 1 19 ? -11.477 13.32 22.703 1 95.5 19 LYS B O 1
ATOM 1783 N N . ILE B 1 20 ? -13.305 14.492 22.797 1 95.5 20 ILE B N 1
ATOM 1784 C CA . ILE B 1 20 ? -14.109 13.375 23.266 1 95.5 20 ILE B CA 1
ATOM 1785 C C . ILE B 1 20 ? -14.234 12.328 22.172 1 95.5 20 ILE B C 1
ATOM 1787 O O . ILE B 1 20 ? -14.078 11.133 22.422 1 95.5 20 ILE B O 1
ATOM 1791 N N . ALA B 1 21 ? -14.523 12.781 21.016 1 94 21 ALA B N 1
ATOM 1792 C CA . ALA B 1 21 ? -14.656 11.867 19.891 1 94 21 ALA B CA 1
ATOM 1793 C C . ALA B 1 21 ? -13.359 11.094 19.656 1 94 21 ALA B C 1
ATOM 1795 O O . ALA B 1 21 ? -13.391 9.891 19.375 1 94 21 ALA B O 1
ATOM 1796 N N . LYS B 1 22 ? -12.25 11.812 19.734 1 90.94 22 LYS B N 1
ATOM 1797 C CA . LYS B 1 22 ? -10.953 11.156 19.547 1 90.94 22 LYS B CA 1
ATOM 1798 C C . LYS B 1 22 ? -10.789 9.984 20.516 1 90.94 22 LYS B C 1
ATOM 1800 O O . LYS B 1 22 ? -10.383 8.891 20.094 1 90.94 22 LYS B O 1
ATOM 1805 N N . ALA B 1 23 ? -11.141 10.211 21.719 1 88.94 23 ALA B N 1
ATOM 1806 C CA . ALA B 1 23 ? -11.055 9.156 22.719 1 88.94 23 ALA B CA 1
ATOM 1807 C C . ALA B 1 23 ? -12.008 8.008 22.391 1 88.94 23 ALA B C 1
ATOM 1809 O O . ALA B 1 23 ? -11.641 6.832 22.516 1 88.94 23 ALA B O 1
ATOM 1810 N N . MET B 1 24 ? -13.148 8.336 21.969 1 89.25 24 MET B N 1
ATOM 1811 C CA . MET B 1 24 ? -14.156 7.328 21.672 1 89.25 24 MET B CA 1
ATOM 1812 C C . MET B 1 24 ? -13.773 6.52 20.438 1 89.25 24 MET B C 1
ATOM 1814 O O . MET B 1 24 ? -13.922 5.297 20.422 1 89.25 24 MET B O 1
ATOM 1818 N N . PHE B 1 25 ? -13.312 7.227 19.469 1 86.25 25 PHE B N 1
ATOM 1819 C CA . PHE B 1 25 ? -12.906 6.562 18.234 1 86.25 25 PHE B CA 1
ATOM 1820 C C . PHE B 1 25 ? -11.727 5.633 18.484 1 86.25 25 PHE B C 1
ATOM 1822 O O . PHE B 1 25 ? -11.633 4.566 17.875 1 86.25 25 PHE B O 1
ATOM 1829 N N . LYS B 1 26 ? -10.836 6.039 19.328 1 82.31 26 LYS B N 1
ATOM 1830 C CA . LYS B 1 26 ? -9.688 5.211 19.688 1 82.31 26 LYS B CA 1
ATOM 1831 C C . LYS B 1 26 ? -10.133 3.934 20.391 1 82.31 26 LYS B C 1
ATOM 1833 O O . LYS B 1 26 ? -9.547 2.869 20.188 1 82.31 26 LYS B O 1
ATOM 1838 N N . GLY B 1 27 ? -11.156 4.039 21.109 1 80.69 27 GLY B N 1
ATOM 1839 C CA . GLY B 1 27 ? -11.625 2.92 21.906 1 80.69 27 GLY B CA 1
ATOM 1840 C C . GLY B 1 27 ? -12.5 1.96 21.125 1 80.69 27 GLY B C 1
ATOM 1841 O O . GLY B 1 27 ? -12.156 0.787 20.969 1 80.69 27 GLY B O 1
ATOM 1842 N N . LYS B 1 28 ? -13.578 2.438 20.484 1 80.81 28 LYS B N 1
ATOM 1843 C CA . LYS B 1 28 ? -14.57 1.539 19.906 1 80.81 28 LYS B CA 1
ATOM 1844 C C . LYS B 1 28 ? -14.57 1.631 18.375 1 80.81 28 LYS B C 1
ATOM 1846 O O . LYS B 1 28 ? -15.188 0.808 17.703 1 80.81 28 LYS B O 1
ATOM 1851 N N . GLY B 1 29 ? -13.805 2.549 17.906 1 80 29 GLY B N 1
ATOM 1852 C CA . GLY B 1 29 ? -13.805 2.734 16.469 1 80 29 GLY B CA 1
ATOM 1853 C C . GLY B 1 29 ? -14.844 3.738 16 1 80 29 GLY B C 1
ATOM 1854 O O . GLY B 1 29 ? -15.789 4.051 16.719 1 80 29 GLY B O 1
ATOM 1855 N N . VAL B 1 30 ? -14.695 4.184 14.797 1 81.5 30 VAL B N 1
ATOM 1856 C CA . VAL B 1 30 ? -15.547 5.238 14.242 1 81.5 30 VAL B CA 1
ATOM 1857 C C . VAL B 1 30 ? -16.938 4.684 13.953 1 81.5 30 VAL B C 1
ATOM 1859 O O . VAL B 1 30 ? -17.938 5.348 14.227 1 81.5 30 VAL B O 1
ATOM 1862 N N . LYS B 1 31 ? -16.953 3.48 13.375 1 80.75 31 LYS B N 1
ATOM 1863 C CA . LYS B 1 31 ? -18.219 2.887 12.977 1 80.75 31 LYS B CA 1
ATOM 1864 C C . LYS B 1 31 ? -19.125 2.637 14.188 1 80.75 31 LYS B C 1
ATOM 1866 O O . LYS B 1 31 ? -20.328 2.895 14.133 1 80.75 31 LYS B O 1
ATOM 1871 N N . LYS B 1 32 ? -18.609 2.258 15.219 1 85.75 32 LYS B N 1
ATOM 1872 C CA . LYS B 1 32 ? -19.375 1.855 16.391 1 85.75 32 LYS B CA 1
ATOM 1873 C C . LYS B 1 32 ? -19.703 3.059 17.266 1 85.75 32 LYS B C 1
ATOM 1875 O O . LYS B 1 32 ? -20.625 2.996 18.094 1 85.75 32 LYS B O 1
ATOM 1880 N N . ALA B 1 33 ? -18.906 4.07 17.109 1 88.69 33 ALA B N 1
ATOM 1881 C CA . ALA B 1 33 ? -19.172 5.27 17.906 1 88.69 33 ALA B CA 1
ATOM 1882 C C . ALA B 1 33 ? -20.5 5.914 17.484 1 88.69 33 ALA B C 1
ATOM 1884 O O . ALA B 1 33 ? -20.828 5.957 16.297 1 88.69 33 ALA B O 1
ATOM 1885 N N . ARG B 1 34 ? -21.312 6.363 18.484 1 93.31 34 ARG B N 1
ATOM 1886 C CA . ARG B 1 34 ? -22.594 7.027 18.234 1 93.31 34 ARG B CA 1
ATOM 1887 C C . ARG B 1 34 ? -22.484 8.523 18.5 1 93.31 34 ARG B C 1
ATOM 1889 O O . ARG B 1 34 ? -21.922 8.945 19.516 1 93.31 34 ARG B O 1
ATOM 1896 N N . ILE B 1 35 ? -23.047 9.297 17.688 1 96.31 35 ILE B N 1
ATOM 1897 C CA . ILE B 1 35 ? -23.031 10.75 17.812 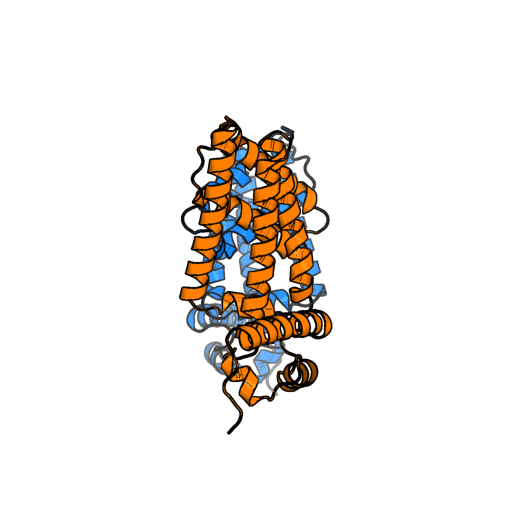1 96.31 35 ILE B CA 1
ATOM 1898 C C . ILE B 1 35 ? -23.75 11.148 19.109 1 96.31 35 ILE B C 1
ATOM 1900 O O . ILE B 1 35 ? -23.312 12.07 19.797 1 96.31 35 ILE B O 1
ATOM 1904 N N . GLU B 1 36 ? -24.734 10.438 19.438 1 96.5 36 GLU B N 1
ATOM 1905 C CA . GLU B 1 36 ? -25.516 10.727 20.641 1 96.5 36 GLU B CA 1
ATOM 1906 C C . GLU B 1 36 ? -24.641 10.633 21.891 1 96.5 36 GLU B C 1
ATOM 1908 O O . GLU B 1 36 ? -24.75 11.461 22.797 1 96.5 36 GLU B O 1
ATOM 1913 N N . GLU B 1 37 ? -23.781 9.688 21.953 1 96.31 37 GLU B N 1
ATOM 1914 C CA . GLU B 1 37 ? -22.891 9.508 23.094 1 96.31 37 GLU B CA 1
ATOM 1915 C C . GLU B 1 37 ? -21.875 10.641 23.172 1 96.31 37 GLU B C 1
ATOM 1917 O O . GLU B 1 37 ? -21.562 11.125 24.266 1 96.31 37 GLU B O 1
ATOM 1922 N N . ILE B 1 38 ? -21.391 11.055 22.047 1 96.69 38 ILE B N 1
ATOM 1923 C CA . ILE B 1 38 ? -20.391 12.125 21.984 1 96.69 38 ILE B CA 1
ATOM 1924 C C . ILE B 1 38 ? -21.031 13.43 22.453 1 96.69 38 ILE B C 1
ATOM 1926 O O . ILE B 1 38 ? -20.453 14.133 23.297 1 96.69 38 ILE B O 1
ATOM 1930 N N . THR B 1 39 ? -22.219 13.695 21.922 1 96.88 39 THR B N 1
ATOM 1931 C CA . THR B 1 39 ? -22.891 14.945 22.25 1 96.88 39 THR B CA 1
ATOM 1932 C C . THR B 1 39 ? -23.281 14.969 23.734 1 96.88 39 THR B C 1
ATOM 1934 O O . THR B 1 39 ? -23.172 16 24.391 1 96.88 39 THR B O 1
ATOM 1937 N N . LYS B 1 40 ? -23.719 13.859 24.266 1 97.12 40 LYS B N 1
ATOM 1938 C CA . LYS B 1 40 ? -24.062 13.758 25.688 1 97.12 40 LYS B CA 1
ATOM 1939 C C . LYS B 1 40 ? -22.844 14.055 26.562 1 97.12 40 LYS B C 1
ATOM 1941 O O . LYS B 1 40 ? -22.953 14.797 27.547 1 97.12 40 LYS B O 1
ATOM 1946 N N . ALA B 1 41 ? -21.781 13.586 26.219 1 96.06 41 ALA B N 1
ATOM 1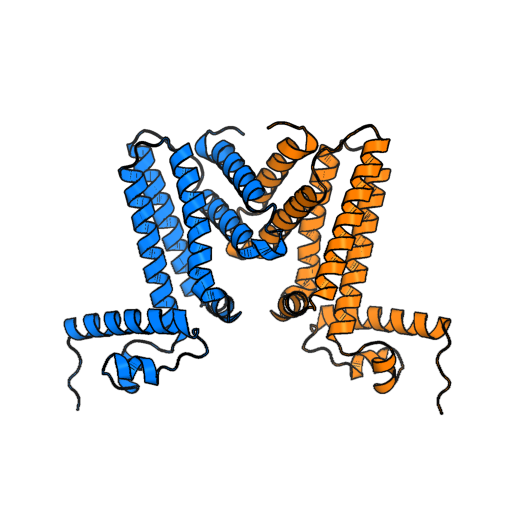947 C CA . ALA B 1 41 ? -20.562 13.781 27 1 96.06 41 ALA B CA 1
ATOM 1948 C C . ALA B 1 41 ? -20.094 15.234 26.938 1 96.06 41 ALA B C 1
ATOM 1950 O O . ALA B 1 41 ? -19.547 15.766 27.906 1 96.06 41 ALA B O 1
ATOM 1951 N N . VAL B 1 42 ? -20.25 15.859 25.797 1 96.25 42 VAL B N 1
ATOM 1952 C CA . VAL B 1 42 ? -19.844 17.25 25.594 1 96.25 42 VAL B CA 1
ATOM 1953 C C . VAL B 1 42 ? -20.844 18.188 26.25 1 96.25 42 VAL B C 1
ATOM 1955 O O . VAL B 1 42 ? -20.484 19.297 26.656 1 96.25 42 VAL B O 1
ATOM 1958 N N . GLY B 1 43 ? -22.125 17.766 26.266 1 95.44 43 GLY B N 1
ATOM 1959 C CA . GLY B 1 43 ? -23.172 18.562 26.891 1 95.44 43 GLY B CA 1
ATOM 1960 C C . GLY B 1 43 ? -23.969 19.375 25.891 1 95.44 43 GLY B C 1
ATOM 1961 O O . GLY B 1 43 ? -24.391 20.5 26.188 1 95.44 43 GLY B O 1
ATOM 1962 N N . ILE B 1 44 ? -24.031 18.859 24.719 1 95.31 44 ILE B N 1
ATOM 1963 C CA . ILE B 1 44 ? -24.859 19.531 23.719 1 95.31 44 ILE B CA 1
ATOM 1964 C C . ILE B 1 44 ? -25.906 18.562 23.188 1 95.31 44 ILE B C 1
ATOM 1966 O O . ILE B 1 44 ? -25.828 17.359 23.422 1 95.31 44 ILE B O 1
ATOM 1970 N N . SER B 1 45 ? -26.859 19.156 22.484 1 93.88 45 SER B N 1
ATOM 1971 C CA . SER B 1 45 ? -27.906 18.328 21.875 1 93.88 45 SER B CA 1
ATOM 1972 C C . SER B 1 45 ? -27.406 17.656 20.594 1 93.88 45 SER B C 1
ATOM 1974 O O . SER B 1 45 ? -26.406 18.078 20.016 1 93.88 45 SER B O 1
ATOM 1976 N N . LEU B 1 46 ? -28.172 16.656 20.156 1 94.12 46 LEU B N 1
ATOM 1977 C CA . LEU B 1 46 ? -27.875 16 18.891 1 94.12 46 LEU B CA 1
ATOM 1978 C C . LEU B 1 46 ? -27.953 17 17.734 1 94.12 46 LEU B C 1
ATOM 1980 O O . LEU B 1 46 ? -27.109 16.984 16.844 1 94.12 46 LEU B O 1
ATOM 1984 N N . GLY B 1 47 ? -28.938 17.875 17.844 1 93.56 47 GLY B N 1
ATOM 1985 C CA . GLY B 1 47 ? -29.062 18.938 16.859 1 93.56 47 GLY B CA 1
ATOM 1986 C C . GLY B 1 47 ? -27.891 19.891 16.844 1 93.56 47 GLY B C 1
ATOM 1987 O O . GLY B 1 47 ? -27.469 20.344 15.781 1 93.56 47 GLY B O 1
ATOM 1988 N N . GLY B 1 48 ? -27.391 20.125 18 1 94.31 48 GLY B N 1
ATOM 1989 C CA . GLY B 1 48 ? -26.234 20.984 18.125 1 94.31 48 GLY B CA 1
ATOM 1990 C C . GLY B 1 48 ? -25 20.438 17.406 1 94.31 48 GLY B C 1
ATOM 1991 O O . GLY B 1 48 ? -24.172 21.203 16.938 1 94.31 48 GLY B O 1
ATOM 1992 N N . PHE B 1 49 ? -24.938 19.094 17.328 1 96.62 49 PHE B N 1
ATOM 1993 C CA . PHE B 1 49 ? -23.828 18.453 16.641 1 96.62 49 PHE B CA 1
ATOM 1994 C C . PHE B 1 49 ? -23.75 18.922 15.195 1 96.62 49 PHE B C 1
ATOM 1996 O O . PHE B 1 49 ? -22.672 19.203 14.68 1 96.62 49 PHE B O 1
ATOM 2003 N N . TYR B 1 50 ? -24.859 19.109 14.578 1 94.94 50 TYR B N 1
ATOM 2004 C CA . TYR B 1 50 ? -24.938 19.328 13.141 1 94.94 50 TYR B CA 1
ATOM 2005 C C . TYR B 1 50 ? -24.688 20.797 12.805 1 94.94 50 TYR B C 1
ATOM 2007 O O . TYR B 1 50 ? -24.625 21.172 11.633 1 94.94 50 TYR B O 1
ATOM 2015 N N . THR B 1 51 ? -24.578 21.578 13.875 1 94.38 51 THR B N 1
ATOM 2016 C CA . THR B 1 51 ? -24.078 22.938 13.711 1 94.38 51 THR B CA 1
ATOM 2017 C C . THR B 1 51 ? -22.594 22.938 13.398 1 94.38 51 THR B C 1
ATOM 2019 O O . THR B 1 51 ? -22.078 23.875 12.773 1 94.38 51 THR B O 1
ATOM 2022 N N . PHE B 1 52 ? -22.016 21.859 13.758 1 96.44 52 PHE B N 1
ATOM 2023 C CA . PHE B 1 52 ? -20.562 21.812 13.656 1 96.44 52 PHE B CA 1
ATOM 2024 C C . PHE B 1 52 ? -20.125 20.828 12.578 1 96.44 52 PHE B C 1
ATOM 2026 O O . PHE B 1 52 ? -19.156 21.094 11.844 1 96.44 52 PHE B O 1
ATOM 2033 N N . TYR B 1 53 ? -20.797 19.734 12.516 1 96.62 53 TYR B N 1
ATOM 2034 C CA . TYR B 1 53 ? -20.375 18.688 11.594 1 96.62 53 TYR B CA 1
ATOM 2035 C C . TYR B 1 53 ? -21.578 18.078 10.883 1 96.62 53 TYR B C 1
ATOM 2037 O O . TYR B 1 53 ? -22.656 17.969 11.469 1 96.62 53 TYR B O 1
ATOM 2045 N N . LYS B 1 54 ? -21.328 17.562 9.672 1 94.06 54 LYS B N 1
ATOM 2046 C CA . LYS B 1 54 ? -22.391 16.953 8.867 1 94.06 54 LYS B CA 1
ATOM 2047 C C . LYS B 1 54 ? -22.641 15.523 9.312 1 94.06 54 LYS B C 1
ATOM 2049 O O . LYS B 1 54 ? -23.781 15.039 9.234 1 94.06 54 LYS B O 1
ATOM 2054 N N . ASN B 1 55 ? -21.641 14.844 9.695 1 91.75 55 ASN B N 1
ATOM 2055 C CA . ASN B 1 55 ? -21.688 13.453 10.133 1 91.75 55 ASN B CA 1
ATOM 2056 C C . ASN B 1 55 ? -20.438 13.07 10.922 1 91.75 55 ASN B C 1
ATOM 2058 O O . ASN B 1 55 ? -19.578 13.914 11.164 1 91.75 55 ASN B O 1
ATOM 2062 N N . LYS B 1 56 ? -20.391 11.906 11.406 1 89.75 56 LYS B N 1
ATOM 2063 C CA . LYS B 1 56 ? -19.266 11.461 12.242 1 89.75 56 LYS B CA 1
ATOM 2064 C C . LYS B 1 56 ? -17.969 11.414 11.438 1 89.75 56 LYS B C 1
ATOM 2066 O O . LYS B 1 56 ? -16.891 11.648 11.992 1 89.75 56 LYS B O 1
ATOM 2071 N N . GLU B 1 57 ? -18.109 11.18 10.141 1 86.12 57 GLU B N 1
ATOM 2072 C CA . GLU B 1 57 ? -16.922 11.125 9.289 1 86.12 57 GLU B CA 1
ATOM 2073 C C . GLU B 1 57 ? -16.281 12.508 9.164 1 86.12 57 GLU B C 1
ATOM 2075 O O . GLU B 1 57 ? -15.047 12.617 9.141 1 86.12 57 GLU B O 1
ATOM 2080 N N . ASP B 1 58 ? -17.141 13.414 9.102 1 89.69 58 ASP B N 1
ATOM 2081 C CA . ASP B 1 58 ? -16.625 14.781 9.055 1 89.69 58 ASP B CA 1
ATOM 2082 C C . ASP B 1 58 ? -15.852 15.125 10.328 1 89.69 58 ASP B C 1
ATOM 2084 O O . ASP B 1 58 ? -14.781 15.727 10.266 1 89.69 58 ASP B O 1
ATOM 2088 N N . LEU B 1 59 ? -16.375 14.75 11.406 1 93.25 59 LEU B N 1
ATOM 2089 C CA . LEU B 1 59 ? -15.711 14.938 12.688 1 93.25 59 LEU B CA 1
ATOM 2090 C C . LEU B 1 59 ? -14.398 14.164 12.734 1 93.25 59 LEU B C 1
ATOM 2092 O O . LEU B 1 59 ? -13.375 14.688 13.172 1 93.25 59 LEU B O 1
ATOM 2096 N N . PHE B 1 60 ? -14.406 13.023 12.258 1 88.38 60 PHE B N 1
ATOM 2097 C CA . PHE B 1 60 ? -13.211 12.18 12.227 1 88.38 60 PHE B CA 1
ATOM 2098 C C . PHE B 1 60 ? -12.125 12.82 11.375 1 88.38 60 PHE B C 1
ATOM 2100 O O . PHE B 1 60 ? -10.961 12.883 11.781 1 88.38 60 PHE B O 1
ATOM 2107 N N . LEU B 1 61 ? -12.484 13.266 10.234 1 85.75 61 LEU B N 1
ATOM 2108 C CA . LEU B 1 61 ? -11.516 13.898 9.344 1 85.75 61 LEU B CA 1
ATOM 2109 C C . LEU B 1 61 ? -10.883 15.117 10 1 85.75 61 LEU B C 1
ATOM 2111 O O . LEU B 1 61 ? -9.688 15.375 9.828 1 85.75 61 LEU B O 1
ATOM 2115 N N . ASP B 1 62 ? -11.688 15.828 10.688 1 89.69 62 ASP B N 1
ATOM 2116 C CA . ASP B 1 62 ? -11.18 17 11.391 1 89.69 62 ASP B CA 1
ATOM 2117 C C . ASP B 1 62 ? -10.148 16.609 12.445 1 89.69 62 ASP B C 1
ATOM 2119 O O . ASP B 1 62 ? -9.133 17.297 12.617 1 89.69 62 ASP B O 1
ATOM 2123 N N . ILE B 1 63 ? -10.375 15.562 13.109 1 89.19 63 ILE B N 1
ATOM 2124 C CA . ILE B 1 63 ? -9.461 15.055 14.117 1 89.19 63 ILE B CA 1
ATOM 2125 C C . ILE B 1 63 ? -8.148 14.625 13.461 1 89.19 63 ILE B C 1
ATOM 2127 O O . ILE B 1 63 ? -7.066 14.953 13.945 1 89.19 63 ILE B O 1
ATOM 2131 N N . ILE B 1 64 ? -8.234 13.945 12.359 1 84 64 ILE B N 1
ATOM 2132 C CA . ILE B 1 64 ? -7.059 13.484 11.625 1 84 64 ILE B CA 1
ATOM 2133 C C . ILE B 1 64 ? -6.238 14.688 11.148 1 84 64 ILE B C 1
ATOM 2135 O O . ILE B 1 64 ? -5.008 14.672 11.219 1 84 64 ILE B O 1
ATOM 2139 N N . ASN B 1 65 ? -6.98 15.656 10.758 1 85.44 65 ASN B N 1
ATOM 2140 C CA . ASN B 1 65 ? -6.305 16.875 10.328 1 85.44 65 ASN B CA 1
ATOM 2141 C C . ASN B 1 65 ? -5.508 17.516 11.461 1 85.44 65 ASN B C 1
ATOM 2143 O O . ASN B 1 65 ? -4.387 17.984 11.25 1 85.44 65 ASN B O 1
ATOM 2147 N N . ASP B 1 66 ? -6.09 17.516 12.578 1 88.06 66 ASP B N 1
ATOM 2148 C CA . ASP B 1 66 ? -5.395 18.078 13.734 1 88.06 66 ASP B CA 1
ATOM 2149 C C . ASP B 1 66 ? -4.141 17.266 14.062 1 88.06 66 ASP B C 1
ATOM 2151 O O . ASP B 1 66 ? -3.096 17.844 14.383 1 88.06 66 ASP B O 1
ATOM 2155 N N . ILE B 1 67 ? -4.227 16.047 14.016 1 83.81 67 ILE B N 1
ATOM 2156 C CA . ILE B 1 67 ? -3.1 15.164 14.305 1 83.81 67 ILE B CA 1
ATOM 2157 C C . ILE B 1 67 ? -1.979 15.414 13.297 1 83.81 67 ILE B C 1
ATOM 2159 O O . ILE B 1 67 ? -0.808 15.508 13.672 1 83.81 67 ILE B O 1
ATOM 2163 N N . GLU B 1 68 ? -2.326 15.531 12.102 1 84.38 68 GLU B N 1
ATOM 2164 C CA . GLU B 1 68 ? -1.349 15.781 11.047 1 84.38 68 GLU B CA 1
ATOM 2165 C C . GLU B 1 68 ? -0.647 17.125 11.25 1 84.38 68 GLU B C 1
ATOM 2167 O O . GLU B 1 68 ? 0.572 17.219 11.094 1 84.38 68 GLU B O 1
ATOM 2172 N N . LYS B 1 69 ? -1.476 18.078 11.602 1 88.38 69 LYS B N 1
ATOM 2173 C CA . LYS B 1 69 ? -0.915 19.406 11.812 1 88.38 69 LYS B CA 1
ATOM 2174 C C . LYS B 1 69 ? 0.086 19.406 12.969 1 88.38 69 LYS B C 1
ATOM 2176 O O . LYS B 1 69 ? 1.132 20.047 12.891 1 88.38 69 LYS B O 1
ATOM 2181 N N . GLU B 1 70 ? -0.277 18.734 13.945 1 87.75 70 GLU B N 1
ATOM 2182 C CA . GLU B 1 70 ? 0.631 18.609 15.086 1 87.75 70 GLU B CA 1
ATOM 2183 C C . GLU B 1 70 ? 1.945 17.953 14.68 1 87.75 70 GLU B C 1
ATOM 2185 O O . GLU B 1 70 ? 3.021 18.391 15.094 1 87.75 70 GLU B O 1
ATOM 2190 N N . MET B 1 71 ? 1.875 16.969 13.93 1 86.62 71 MET B N 1
ATOM 2191 C CA . MET B 1 71 ? 3.059 16.266 13.445 1 86.62 71 MET B CA 1
ATOM 2192 C C . MET B 1 71 ? 3.906 17.172 12.562 1 86.62 71 MET B C 1
ATOM 2194 O O . MET B 1 71 ? 5.125 17.234 12.719 1 86.62 71 MET B O 1
ATOM 2198 N N . PHE B 1 72 ? 3.262 17.891 11.695 1 89.56 72 PHE B N 1
ATOM 2199 C CA . PHE B 1 72 ? 3.959 18.812 10.805 1 89.56 72 PHE B CA 1
ATOM 2200 C C . PHE B 1 72 ? 4.715 19.859 11.609 1 89.56 72 PHE B C 1
ATOM 2202 O O . PHE B 1 72 ? 5.867 20.172 11.305 1 89.56 72 PHE B O 1
ATOM 2209 N N . ASN B 1 73 ? 4.035 20.297 12.594 1 92.12 73 ASN B N 1
ATOM 2210 C CA . ASN B 1 73 ? 4.672 21.312 13.422 1 92.12 73 ASN B CA 1
ATOM 2211 C C . ASN B 1 73 ? 5.914 20.766 14.125 1 92.12 73 ASN B C 1
ATOM 2213 O O . ASN B 1 73 ? 6.922 21.469 14.242 1 92.12 73 ASN B O 1
ATOM 2217 N N . LYS B 1 74 ? 5.859 19.609 14.508 1 89.75 74 LYS B N 1
ATOM 2218 C CA . LYS B 1 74 ? 7.012 18.969 15.141 1 89.75 74 LYS B CA 1
ATOM 2219 C C . LYS B 1 74 ? 8.172 18.828 14.164 1 89.75 74 LYS B C 1
ATOM 2221 O O . LYS B 1 74 ? 9.328 19.078 14.523 1 89.75 74 LYS B O 1
ATOM 2226 N N . LEU B 1 75 ? 7.902 18.484 12.945 1 92.25 75 LEU B N 1
ATOM 2227 C CA . LEU B 1 75 ? 8.93 18.312 11.93 1 92.25 75 LEU B CA 1
ATOM 2228 C C . LEU B 1 75 ? 9.594 19.656 11.602 1 92.25 75 LEU B C 1
ATOM 2230 O O . LEU B 1 75 ? 10.812 19.719 11.445 1 92.25 75 LEU B O 1
ATOM 2234 N N . ILE B 1 76 ? 8.766 20.656 11.539 1 94.5 76 ILE B N 1
ATOM 2235 C CA . ILE B 1 76 ? 9.266 21.984 11.227 1 94.5 76 ILE B CA 1
ATOM 2236 C C . ILE B 1 76 ? 10.156 22.484 12.367 1 94.5 76 ILE B C 1
ATOM 2238 O O . ILE B 1 76 ? 11.25 22.984 12.133 1 94.5 76 ILE B O 1
ATOM 2242 N N . GLN B 1 77 ? 9.648 22.281 13.57 1 94.12 77 GLN B N 1
ATOM 2243 C CA . GLN B 1 77 ? 10.422 22.703 14.727 1 94.12 77 GLN B CA 1
ATOM 2244 C C . GLN B 1 77 ? 11.75 21.953 14.812 1 94.12 77 GLN B C 1
ATOM 2246 O O . GLN B 1 77 ? 12.781 22.547 15.117 1 94.12 77 GLN B O 1
ATOM 2251 N N . GLU B 1 78 ? 11.742 20.719 14.539 1 92.88 78 GLU B N 1
ATOM 2252 C CA . GLU B 1 78 ? 12.961 19.922 14.523 1 92.88 78 GLU B CA 1
ATOM 2253 C C . GLU B 1 78 ? 13.938 20.422 13.453 1 92.88 78 GLU B C 1
ATOM 2255 O O . GLU B 1 78 ? 15.148 20.484 13.688 1 92.88 78 GLU B O 1
ATOM 2260 N N . ALA B 1 79 ? 13.461 20.766 12.328 1 95.12 79 ALA B N 1
ATOM 2261 C CA . ALA B 1 79 ? 14.305 21.281 11.266 1 95.12 79 ALA B CA 1
ATOM 2262 C C . ALA B 1 79 ? 15 22.578 11.695 1 95.12 79 ALA B C 1
ATOM 2264 O O . ALA B 1 79 ? 16.156 22.812 11.352 1 95.12 79 ALA B O 1
ATOM 2265 N N . LYS B 1 80 ? 14.289 23.359 12.516 1 95.25 80 LYS B N 1
ATOM 2266 C CA . LYS B 1 80 ? 14.797 24.656 12.953 1 95.25 80 LYS B CA 1
ATOM 2267 C C . LYS B 1 80 ? 15.883 24.5 14.016 1 95.25 80 LYS B C 1
ATOM 2269 O O . LYS B 1 80 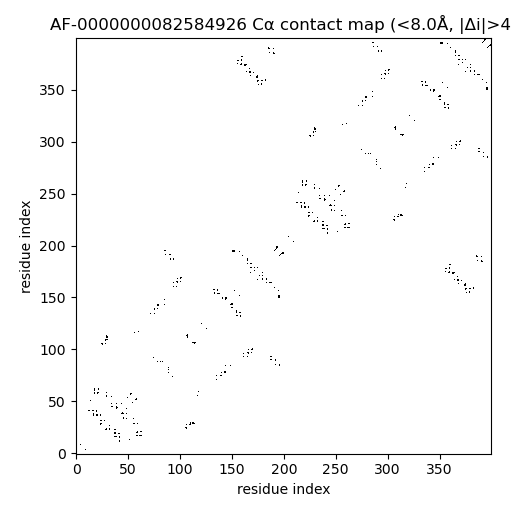? 16.812 25.297 14.094 1 95.25 80 LYS B O 1
ATOM 2274 N N . THR B 1 81 ? 15.773 23.438 14.758 1 94.19 81 THR B N 1
ATOM 2275 C CA . THR B 1 81 ? 16.547 23.469 15.992 1 94.19 81 THR B CA 1
ATOM 2276 C C . THR B 1 81 ? 17.547 22.328 16.031 1 94.19 81 THR B C 1
ATOM 2278 O O . THR B 1 81 ? 18.484 22.328 16.828 1 94.19 81 THR B O 1
ATOM 2281 N N . THR B 1 82 ? 17.375 21.328 15.18 1 94.5 82 THR B N 1
ATOM 2282 C CA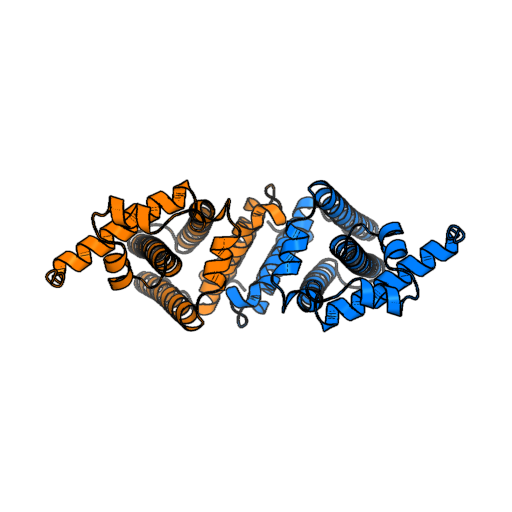 . THR B 1 82 ? 18.219 20.141 15.266 1 94.5 82 THR B CA 1
ATOM 2283 C C . THR B 1 82 ? 19.688 20.484 14.977 1 94.5 82 THR B C 1
ATOM 2285 O O . THR B 1 82 ? 19.969 21.391 14.188 1 94.5 82 THR B O 1
ATOM 2288 N N . GLU B 1 83 ? 20.5 19.766 15.625 1 94.94 83 GLU B N 1
ATOM 2289 C CA . GLU B 1 83 ? 21.922 19.875 15.344 1 94.94 83 GLU B CA 1
ATOM 2290 C C . GLU B 1 83 ? 22.391 18.781 14.391 1 94.94 83 GLU B C 1
ATOM 2292 O O . GLU B 1 83 ? 23.562 18.766 13.992 1 94.94 83 GLU B O 1
ATOM 2297 N N . ASP B 1 84 ? 21.516 17.969 13.984 1 92.88 84 ASP B N 1
ATOM 2298 C CA . ASP B 1 84 ? 21.812 16.875 13.062 1 92.88 84 ASP B CA 1
ATOM 2299 C C . ASP B 1 84 ? 22.078 17.406 11.656 1 92.88 84 ASP B C 1
ATOM 2301 O O . ASP B 1 84 ? 21.656 18.5 11.312 1 92.88 84 ASP B O 1
ATOM 2305 N N . SER B 1 85 ? 22.906 16.547 10.938 1 92.94 85 SER B N 1
ATOM 2306 C CA . SER B 1 85 ? 23 16.828 9.508 1 92.94 85 SER B CA 1
ATOM 2307 C C . SER B 1 85 ? 21.641 16.672 8.82 1 92.94 85 SER B C 1
ATOM 2309 O O . SER B 1 85 ? 20.719 16.094 9.398 1 92.94 85 SER B O 1
ATOM 2311 N N . ILE B 1 86 ? 21.516 17.203 7.645 1 91.94 86 ILE B N 1
ATOM 2312 C CA . ILE B 1 86 ? 20.266 17.094 6.895 1 91.94 86 ILE B CA 1
ATOM 2313 C C . ILE B 1 86 ? 19.938 15.633 6.629 1 91.94 86 ILE B C 1
ATOM 2315 O O . ILE B 1 86 ? 18.781 15.234 6.633 1 91.94 86 ILE B O 1
ATOM 2319 N N . GLU B 1 87 ? 20.984 14.828 6.449 1 91.5 87 GLU B N 1
ATOM 2320 C CA . GLU B 1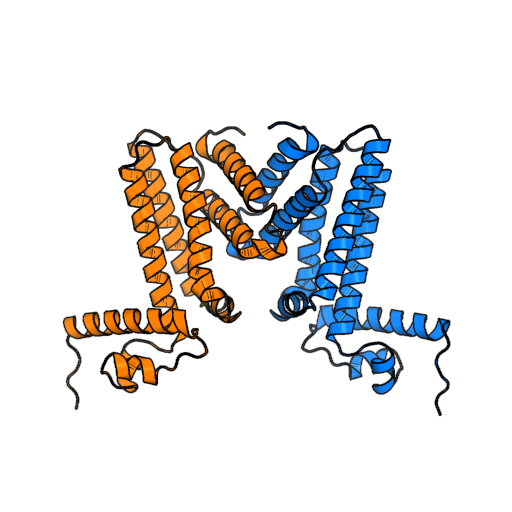 87 ? 20.797 13.398 6.234 1 91.5 87 GLU B CA 1
ATOM 2321 C C . GLU B 1 87 ? 20.172 12.734 7.453 1 91.5 87 GLU B C 1
ATOM 2323 O O . GLU B 1 87 ? 19.203 11.969 7.324 1 91.5 87 GLU B O 1
ATOM 2328 N N . GLU B 1 88 ? 20.719 13.086 8.555 1 91.69 88 GLU B N 1
ATOM 2329 C CA . GLU B 1 88 ? 20.219 12.516 9.805 1 91.69 88 GLU B CA 1
ATOM 2330 C C . GLU B 1 88 ? 18.797 13.008 10.102 1 91.69 88 GLU B C 1
ATOM 2332 O O . GLU B 1 88 ? 17.969 12.258 10.594 1 91.69 88 GLU B O 1
ATOM 2337 N N . TYR B 1 89 ? 18.609 14.289 9.797 1 93.62 89 TYR B N 1
ATOM 2338 C CA . TYR B 1 89 ? 17.25 14.82 9.945 1 93.62 89 TYR B CA 1
ATOM 2339 C C . TYR B 1 89 ? 16.266 14.039 9.086 1 93.62 89 TYR B C 1
ATOM 2341 O O . TYR B 1 89 ? 15.203 13.648 9.562 1 93.62 89 TYR B O 1
ATOM 2349 N N . PHE B 1 90 ? 16.609 13.758 7.887 1 91 90 PHE B N 1
ATOM 2350 C CA . PHE B 1 90 ? 15.742 13.023 6.977 1 91 90 PHE B CA 1
ATOM 2351 C C . PHE B 1 90 ? 15.461 11.625 7.496 1 91 90 PHE B C 1
ATOM 2353 O O . PHE B 1 90 ? 14.336 11.133 7.418 1 91 90 PHE B O 1
ATOM 2360 N N . ARG B 1 91 ? 16.438 11 7.98 1 88.12 91 ARG B N 1
ATOM 2361 C CA . ARG B 1 91 ? 16.266 9.664 8.547 1 88.12 91 ARG B CA 1
ATOM 2362 C C . ARG B 1 91 ? 15.305 9.688 9.719 1 88.12 91 ARG B C 1
ATOM 2364 O O . ARG B 1 91 ? 14.422 8.828 9.82 1 88.12 91 ARG B O 1
ATOM 2371 N N . LYS B 1 92 ? 15.438 10.648 10.531 1 88 92 LYS B N 1
ATOM 2372 C CA . LYS B 1 92 ? 14.562 10.789 11.688 1 88 92 LYS B CA 1
ATOM 2373 C C . LYS B 1 92 ? 13.117 11.016 11.266 1 88 92 LYS B C 1
ATOM 2375 O O . LYS B 1 92 ? 12.195 10.43 11.828 1 88 92 LYS B O 1
ATOM 2380 N N . VAL B 1 93 ? 13.008 11.891 10.305 1 88.5 93 VAL B N 1
ATOM 2381 C CA . VAL B 1 93 ? 11.68 12.195 9.805 1 88.5 93 VAL B CA 1
ATOM 2382 C C . VAL B 1 93 ? 11.039 10.938 9.227 1 88.5 93 VAL B C 1
ATOM 2384 O O . VAL B 1 93 ? 9.859 10.656 9.484 1 88.5 93 VAL B O 1
ATOM 2387 N N . ALA B 1 94 ? 11.805 10.219 8.438 1 82.56 94 ALA B N 1
ATOM 2388 C CA . ALA B 1 94 ? 11.297 8.977 7.855 1 82.56 94 ALA B CA 1
ATOM 2389 C C . ALA B 1 94 ? 10.836 8.016 8.938 1 82.56 94 ALA B C 1
ATOM 2391 O O . ALA B 1 94 ? 9.781 7.383 8.805 1 82.56 94 ALA B O 1
ATOM 2392 N N . TYR B 1 95 ? 11.508 7.969 10.016 1 76.38 95 TYR B N 1
ATOM 2393 C CA . TYR B 1 95 ? 11.172 7.078 11.117 1 76.38 95 TYR B CA 1
ATOM 2394 C C . TYR B 1 95 ? 9.914 7.555 11.844 1 76.38 95 TYR B C 1
ATOM 2396 O O . TYR B 1 95 ? 9.062 6.75 12.219 1 76.38 95 TYR B O 1
ATOM 2404 N N . ILE B 1 96 ? 9.781 8.805 12.07 1 77.62 96 ILE B N 1
ATOM 2405 C CA . ILE B 1 96 ? 8.609 9.383 12.719 1 77.62 96 ILE B CA 1
ATOM 2406 C C . ILE B 1 96 ? 7.359 9.055 11.906 1 77.62 96 ILE B C 1
ATOM 2408 O O . ILE B 1 96 ? 6.316 8.727 12.477 1 77.62 96 ILE B O 1
ATOM 2412 N N . MET B 1 97 ? 7.48 9.148 10.656 1 75.12 97 MET B N 1
ATOM 2413 C CA . MET B 1 97 ? 6.352 8.836 9.781 1 75.12 97 MET B CA 1
ATOM 2414 C C . MET B 1 97 ? 5.941 7.375 9.922 1 75.12 97 MET B C 1
ATOM 2416 O O . MET B 1 97 ? 4.754 7.051 9.883 1 75.12 97 MET B O 1
ATOM 2420 N N . CYS B 1 98 ? 6.906 6.551 10.094 1 70.56 98 CYS B N 1
ATOM 2421 C CA . CYS B 1 98 ? 6.637 5.133 10.297 1 70.56 98 CYS B CA 1
ATOM 2422 C C . CYS B 1 98 ? 5.883 4.898 11.602 1 70.56 98 CYS B C 1
ATOM 2424 O O . CYS B 1 98 ? 4.988 4.055 11.664 1 70.56 98 CYS B O 1
ATOM 2426 N N . GLU B 1 99 ? 6.238 5.621 12.555 1 66.12 99 GLU B N 1
ATOM 2427 C CA . GLU B 1 99 ? 5.637 5.469 13.875 1 66.12 99 GLU B CA 1
ATOM 2428 C C . GLU B 1 99 ? 4.215 6.027 13.898 1 66.12 99 GLU B C 1
ATOM 2430 O O . GLU B 1 99 ? 3.357 5.523 14.625 1 66.12 99 GLU B O 1
ATOM 2435 N N . LYS B 1 100 ? 3.959 7.039 13.133 1 62.19 100 LYS B N 1
ATOM 2436 C CA . LYS B 1 100 ? 2.635 7.648 13.055 1 62.19 100 LYS B CA 1
ATOM 2437 C C . LYS B 1 100 ? 1.597 6.645 12.562 1 62.19 100 LYS B C 1
ATOM 2439 O O . LYS B 1 100 ? 0.478 6.598 13.078 1 62.19 100 LYS B O 1
ATOM 2444 N N . ILE B 1 101 ? 1.986 5.965 11.609 1 58.12 101 ILE B N 1
ATOM 2445 C CA . ILE B 1 101 ? 1.062 5 11.023 1 58.12 101 ILE B CA 1
ATOM 2446 C C . ILE B 1 101 ? 0.659 3.969 12.078 1 58.12 101 ILE B C 1
ATOM 2448 O O . ILE B 1 101 ? -0.51 3.584 12.164 1 58.12 101 ILE B O 1
ATOM 2452 N N . ASN B 1 102 ? 1.591 3.641 12.852 1 56.88 102 ASN B N 1
ATOM 2453 C CA . ASN B 1 102 ? 1.267 2.727 13.945 1 56.88 102 ASN B CA 1
ATOM 2454 C C . ASN B 1 102 ? 0.252 3.336 14.906 1 56.88 102 ASN B C 1
ATOM 2456 O O . ASN B 1 102 ? -0.652 2.646 15.383 1 56.88 102 ASN B O 1
ATOM 2460 N N . LYS B 1 103 ? 0.405 4.57 15.062 1 55.09 103 LYS B N 1
ATOM 2461 C CA . LYS B 1 103 ? -0.511 5.27 15.961 1 55.09 103 LYS B CA 1
ATOM 2462 C C . LYS B 1 103 ? -1.88 5.453 15.312 1 55.09 103 LYS B C 1
ATOM 2464 O O . LYS B 1 103 ? -2.91 5.332 15.977 1 55.09 103 LYS B O 1
ATOM 2469 N N . ASN B 1 104 ? -1.805 5.781 13.992 1 54.72 104 ASN B N 1
ATOM 2470 C CA . ASN B 1 104 ? -3.068 5.926 13.281 1 54.72 104 ASN B CA 1
ATOM 2471 C C . ASN B 1 104 ? -3.754 4.578 13.07 1 54.72 104 ASN B C 1
ATOM 2473 O O . ASN B 1 104 ? -4.98 4.504 13.039 1 54.72 104 ASN B O 1
ATOM 2477 N N . LYS B 1 105 ? -2.838 3.615 12.789 1 54.31 105 LYS B N 1
ATOM 2478 C CA . LYS B 1 105 ? -3.406 2.271 12.734 1 54.31 105 LYS B CA 1
ATOM 2479 C C . LYS B 1 105 ? -4.258 1.983 13.969 1 54.31 105 LYS B C 1
ATOM 2481 O O . LYS B 1 105 ? -5.223 1.219 13.898 1 54.31 105 LYS B O 1
ATOM 2486 N N . MET B 1 106 ? -3.668 2.525 15.023 1 49.22 106 MET B N 1
ATOM 2487 C CA . MET B 1 106 ? -4.496 2.379 16.219 1 49.22 106 MET B CA 1
ATOM 2488 C C . MET B 1 106 ? -5.934 2.805 15.938 1 49.22 106 MET B C 1
ATOM 2490 O O . MET B 1 106 ? -6.871 2.279 16.531 1 49.22 106 MET B O 1
ATOM 2494 N N . PHE B 1 107 ? -5.98 3.785 15.133 1 50.78 107 PHE B N 1
ATOM 2495 C CA . PHE B 1 107 ? -7.336 4.129 14.719 1 50.78 107 PHE B CA 1
ATOM 2496 C C . PHE B 1 107 ? -7.828 3.18 13.633 1 50.78 107 PHE B C 1
ATOM 2498 O O . PHE B 1 107 ? -9.031 3.078 13.391 1 50.78 107 PHE B O 1
ATOM 2505 N N . MET B 1 108 ? -6.742 2.502 12.938 1 49.31 108 MET B N 1
ATOM 2506 C CA . MET B 1 108 ? -6.988 1.687 11.75 1 49.31 108 MET B CA 1
ATOM 2507 C C . MET B 1 108 ? -7.281 0.24 12.133 1 49.31 108 MET B C 1
ATOM 2509 O O . MET B 1 108 ? -7.766 -0.54 11.312 1 49.31 108 MET B O 1
ATOM 2513 N N . ASN B 1 109 ? -6.48 -0.261 13.086 1 45.88 109 ASN B N 1
ATOM 2514 C CA . ASN B 1 109 ? -6.488 -1.707 13.273 1 45.88 109 ASN B CA 1
ATOM 2515 C C . ASN B 1 109 ? -7.828 -2.316 12.875 1 45.88 109 ASN B C 1
ATOM 2517 O O . ASN B 1 109 ? -7.879 -3.443 12.383 1 45.88 109 ASN B O 1
ATOM 2521 N N . LYS B 1 110 ? -8.797 -2.027 13.711 1 43.88 110 LYS B N 1
ATOM 2522 C CA . LYS B 1 110 ? -9.852 -3.033 13.695 1 43.88 110 LYS B CA 1
ATOM 2523 C C . LYS B 1 110 ? -10.758 -2.865 12.477 1 43.88 110 LYS B C 1
ATOM 2525 O O . LYS B 1 110 ? -11.445 -3.805 12.07 1 43.88 110 LYS B O 1
ATOM 2530 N N . ASP B 1 111 ? -11.188 -1.613 12.109 1 41.16 111 ASP B N 1
ATOM 2531 C CA . ASP B 1 111 ? -12.266 -1.469 11.133 1 41.16 111 ASP B CA 1
ATOM 2532 C C . ASP B 1 111 ? -11.75 -0.837 9.844 1 41.16 111 ASP B C 1
ATOM 2534 O O . ASP B 1 111 ? -11.164 0.246 9.867 1 41.16 111 ASP B O 1
ATOM 2538 N N . SER B 1 112 ? -11.312 -1.654 8.672 1 48.34 112 SER B N 1
ATOM 2539 C CA . SER B 1 112 ? -11.281 -1.426 7.23 1 48.34 112 SER B CA 1
ATOM 2540 C C . SER B 1 112 ? -11.891 -0.076 6.867 1 48.34 112 SER B C 1
ATOM 2542 O O . SER B 1 112 ? -11.531 0.523 5.852 1 48.34 112 SER B O 1
ATOM 2544 N N . ASP B 1 113 ? -12.391 0.58 7.879 1 54.88 113 ASP B N 1
ATOM 2545 C CA . ASP B 1 113 ? -13.297 1.667 7.523 1 54.88 113 ASP B CA 1
ATOM 2546 C C . ASP B 1 113 ? -12.555 2.998 7.441 1 54.88 113 ASP B C 1
ATOM 2548 O O . ASP B 1 113 ? -12.906 3.863 6.637 1 54.88 113 ASP B O 1
ATOM 2552 N N . VAL B 1 114 ? -11.453 3.092 8.234 1 58.16 114 VAL B N 1
ATOM 2553 C CA . VAL B 1 114 ? -10.781 4.383 8.227 1 58.16 114 VAL B CA 1
ATOM 2554 C C . VAL B 1 114 ? -10.18 4.637 6.844 1 58.16 114 VAL B C 1
ATOM 2556 O O . VAL B 1 114 ? -10.32 5.73 6.289 1 58.16 114 VAL B O 1
ATOM 2559 N N . LEU B 1 115 ? -9.531 3.611 6.391 1 57.62 115 LEU B N 1
ATOM 2560 C CA . LEU B 1 115 ? -8.969 3.746 5.051 1 57.62 115 LEU B CA 1
ATOM 2561 C C . LEU B 1 115 ? -10.062 4.039 4.027 1 57.62 115 LEU B C 1
ATOM 2563 O O . LEU B 1 115 ? -9.859 4.84 3.109 1 57.62 115 LEU B O 1
ATOM 2567 N N . LYS B 1 116 ? -11.094 3.467 4.406 1 62.25 116 LYS B N 1
ATOM 2568 C CA . LYS B 1 116 ? -12.219 3.701 3.514 1 62.25 116 LYS B CA 1
ATOM 2569 C C . LYS B 1 116 ? -12.695 5.148 3.596 1 62.25 116 LYS B C 1
ATOM 2571 O O . LYS B 1 116 ? -13.023 5.758 2.576 1 62.25 116 LYS B O 1
ATOM 2576 N N . VAL B 1 117 ? -12.703 5.656 4.805 1 64 117 VAL B N 1
ATOM 2577 C CA . VAL B 1 117 ? -13.172 7.027 5 1 64 117 VAL B CA 1
ATOM 2578 C C . VAL B 1 117 ? -12.203 8 4.332 1 64 117 VAL B C 1
ATOM 2580 O O . VAL B 1 117 ? -12.625 8.93 3.641 1 64 117 VAL B O 1
ATOM 2583 N N . ILE B 1 118 ? -11.008 7.711 4.473 1 65.88 118 ILE B N 1
ATOM 2584 C CA . ILE B 1 118 ? -9.984 8.578 3.902 1 65.88 118 ILE B CA 1
ATOM 2585 C C . ILE B 1 118 ? -10.016 8.484 2.379 1 65.88 118 ILE B C 1
ATOM 2587 O O . ILE B 1 118 ? -9.977 9.5 1.685 1 65.88 118 ILE B O 1
ATOM 2591 N N . ASN B 1 119 ? -10.203 7.258 1.963 1 64.12 119 ASN B N 1
ATOM 2592 C CA . ASN B 1 119 ? -10.203 7.027 0.522 1 64.12 119 ASN B CA 1
ATOM 2593 C C . ASN B 1 119 ? -11.469 7.574 -0.13 1 64.12 119 ASN B C 1
ATOM 2595 O O . ASN B 1 119 ? -11.461 7.949 -1.304 1 64.12 119 ASN B O 1
ATOM 2599 N N . ASN B 1 120 ? -12.398 7.656 0.718 1 66.75 120 ASN B N 1
ATOM 2600 C CA . ASN B 1 120 ? -13.68 8.109 0.183 1 66.75 120 ASN B CA 1
ATOM 2601 C C . ASN B 1 120 ? -13.867 9.609 0.369 1 66.75 120 ASN B C 1
ATOM 2603 O O . ASN B 1 120 ? -14.93 10.148 0.063 1 66.75 120 ASN B O 1
ATOM 2607 N N . SER B 1 121 ? -12.852 10.156 0.875 1 73.94 121 SER B N 1
ATOM 2608 C CA . SER B 1 121 ? -12.945 11.609 1.036 1 73.94 121 SER B CA 1
ATOM 2609 C C . SER B 1 121 ? -13.109 12.305 -0.311 1 73.94 121 SER B C 1
ATOM 2611 O O . SER B 1 121 ? -12.766 11.742 -1.352 1 73.94 121 SER B O 1
ATOM 2613 N N . SER B 1 122 ? -13.688 13.43 -0.3 1 76.81 122 SER B N 1
ATOM 2614 C CA . SER B 1 122 ? -13.961 14.18 -1.522 1 76.81 122 SER B CA 1
ATOM 2615 C C . SER B 1 122 ? -12.672 14.531 -2.258 1 76.81 122 SER B C 1
ATOM 2617 O O . SER B 1 122 ? -11.594 14.516 -1.665 1 76.81 122 SER B O 1
ATOM 2619 N N . VAL B 1 123 ? -12.836 14.758 -3.51 1 79.75 123 VAL B N 1
ATOM 2620 C CA . VAL B 1 123 ? -11.719 15.211 -4.336 1 79.75 123 VAL B CA 1
ATOM 2621 C C . VAL B 1 123 ? -11.141 16.5 -3.758 1 79.75 123 VAL B C 1
ATOM 2623 O O . VAL B 1 123 ? -9.914 16.672 -3.73 1 79.75 123 VAL B O 1
ATOM 2626 N N . GLU B 1 124 ? -11.969 17.281 -3.203 1 82.62 124 GLU B N 1
ATOM 2627 C CA . GLU B 1 124 ? -11.547 18.547 -2.629 1 82.62 124 GLU B CA 1
ATOM 2628 C C . GLU B 1 124 ? -10.719 18.344 -1.368 1 82.62 124 GLU B C 1
ATOM 2630 O O . GLU B 1 124 ? -9.703 19.016 -1.17 1 82.62 124 GLU B O 1
ATOM 2635 N N . ASP B 1 125 ? -11.086 17.438 -0.623 1 80.75 125 ASP B N 1
ATOM 2636 C CA . ASP B 1 125 ? -10.352 17.141 0.603 1 80.75 125 ASP B CA 1
ATOM 2637 C C . ASP B 1 125 ? -8.961 16.594 0.29 1 80.75 125 ASP B C 1
ATOM 2639 O O . ASP B 1 125 ? -7.984 16.938 0.957 1 80.75 125 ASP B O 1
ATOM 2643 N N . LYS B 1 126 ? -8.906 15.844 -0.721 1 82.56 126 LYS B N 1
ATOM 2644 C CA . LYS B 1 126 ? -7.625 15.281 -1.123 1 82.56 126 LYS B CA 1
ATOM 2645 C C . LYS B 1 126 ? -6.691 16.359 -1.658 1 82.56 126 LYS B C 1
ATOM 2647 O O . LYS B 1 126 ? -5.492 16.359 -1.358 1 82.56 126 LYS B O 1
ATOM 2652 N N . LYS B 1 127 ? -7.195 17.266 -2.385 1 86.31 127 LYS B N 1
ATOM 2653 C CA . LYS B 1 127 ? -6.406 18.375 -2.918 1 86.31 127 LYS B CA 1
ATOM 2654 C C . LYS B 1 127 ? -5.879 19.266 -1.797 1 86.31 127 LYS B C 1
ATOM 2656 O O . LYS B 1 127 ? -4.73 19.719 -1.839 1 86.31 127 LYS B O 1
ATOM 2661 N N . ARG B 1 128 ? -6.773 19.484 -0.912 1 85.44 128 ARG B N 1
ATOM 2662 C CA . ARG B 1 128 ? -6.379 20.312 0.228 1 85.44 128 ARG B CA 1
ATOM 2663 C C . ARG B 1 128 ? -5.254 19.641 1.017 1 85.44 128 ARG B C 1
ATOM 2665 O O . ARG B 1 128 ? -4.281 20.297 1.397 1 85.44 128 ARG B O 1
ATOM 2672 N N . ALA B 1 129 ? -5.414 18.391 1.276 1 83.88 129 ALA B N 1
ATOM 2673 C CA . ALA B 1 129 ? -4.398 17.625 2.004 1 83.88 129 ALA B CA 1
ATOM 2674 C C . ALA B 1 129 ? -3.064 17.656 1.262 1 83.88 129 ALA B C 1
ATOM 2676 O O . ALA B 1 129 ? -2.01 17.844 1.873 1 83.88 129 ALA B O 1
ATOM 2677 N N . LEU B 1 130 ? -3.143 17.516 -0.019 1 88.5 130 LEU B N 1
ATOM 2678 C CA . LEU B 1 130 ? -1.94 17.547 -0.845 1 88.5 130 LEU B CA 1
ATOM 2679 C C . LEU B 1 130 ? -1.247 18.906 -0.743 1 88.5 130 LEU B C 1
ATOM 2681 O O . LEU B 1 130 ? -0.029 18.969 -0.563 1 88.5 130 LEU B O 1
ATOM 2685 N N . ALA B 1 131 ? -2.02 19.922 -0.858 1 91.56 131 ALA B N 1
ATOM 2686 C CA . ALA B 1 131 ? -1.478 21.266 -0.784 1 91.56 131 ALA B CA 1
ATOM 2687 C C . ALA B 1 131 ? -0.803 21.516 0.563 1 91.56 131 ALA B C 1
ATOM 2689 O O . ALA B 1 131 ? 0.27 22.125 0.626 1 91.56 131 ALA B O 1
ATOM 2690 N N . GLU B 1 132 ? -1.398 21.047 1.558 1 90.38 132 GLU B N 1
ATOM 2691 C CA . GLU B 1 132 ? -0.843 21.203 2.898 1 90.38 132 GLU B CA 1
ATOM 2692 C C . GLU B 1 132 ? 0.467 20.438 3.051 1 90.38 132 GLU B C 1
ATOM 2694 O O . GLU B 1 132 ? 1.427 20.953 3.633 1 90.38 132 GLU B O 1
ATOM 2699 N N . ASP B 1 133 ? 0.478 19.234 2.555 1 90.94 133 ASP B N 1
ATOM 2700 C CA . ASP B 1 133 ? 1.702 18.453 2.6 1 90.94 133 ASP B CA 1
ATOM 2701 C C . ASP B 1 133 ? 2.846 19.156 1.882 1 90.94 133 ASP B C 1
ATOM 2703 O O . ASP B 1 133 ? 3.953 19.25 2.412 1 90.94 133 ASP B O 1
ATOM 2707 N N . LEU B 1 134 ? 2.547 19.656 0.747 1 94.38 134 LEU B N 1
ATOM 2708 C CA . LEU B 1 134 ? 3.568 20.328 -0.05 1 94.38 134 LEU B CA 1
ATOM 2709 C C . LEU B 1 134 ? 4.043 21.594 0.639 1 94.38 134 LEU B C 1
ATOM 2711 O O . LEU B 1 134 ? 5.234 21.922 0.6 1 94.38 134 LEU B O 1
ATOM 2715 N N . PHE B 1 135 ? 3.105 22.297 1.217 1 94.88 135 PHE B N 1
ATOM 2716 C CA . PHE B 1 135 ? 3.445 23.5 1.947 1 94.88 135 PHE B CA 1
ATOM 2717 C C . PHE B 1 135 ? 4.457 23.219 3.047 1 94.88 135 PHE B C 1
ATOM 2719 O O . PHE B 1 135 ? 5.438 23.938 3.20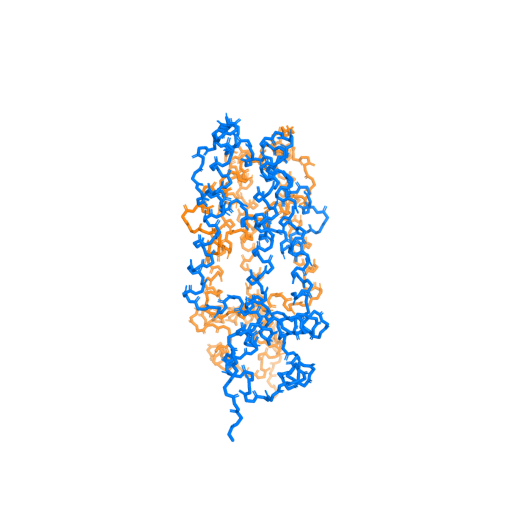9 1 94.88 135 PHE B O 1
ATOM 2726 N N . VAL B 1 136 ? 4.258 22.172 3.734 1 94.44 136 VAL B N 1
ATOM 2727 C CA . VAL B 1 136 ? 5.137 21.797 4.84 1 94.44 136 VAL B CA 1
ATOM 2728 C C . VAL B 1 136 ? 6.52 21.438 4.301 1 94.44 136 VAL B C 1
ATOM 2730 O O . VAL B 1 136 ? 7.535 21.859 4.855 1 94.44 136 VAL B O 1
ATOM 2733 N N . ILE B 1 137 ? 6.578 20.688 3.252 1 94.94 137 ILE B N 1
ATOM 2734 C CA . ILE B 1 137 ? 7.848 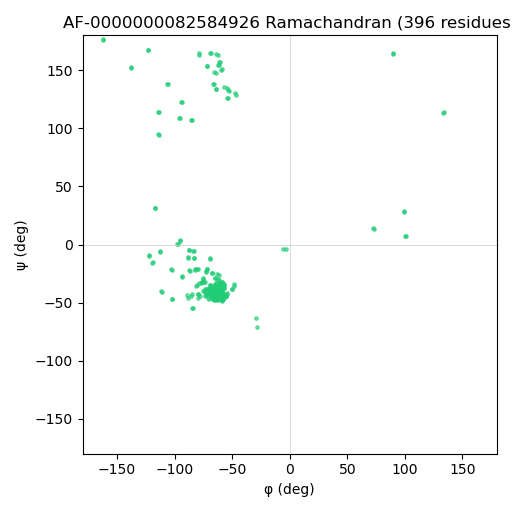20.281 2.662 1 94.94 137 ILE B CA 1
ATOM 2735 C C . ILE B 1 137 ? 8.617 21.516 2.18 1 94.94 137 ILE B C 1
ATOM 2737 O O . ILE B 1 137 ? 9.82 21.625 2.4 1 94.94 137 ILE B O 1
ATOM 2741 N N . GLU B 1 138 ? 7.906 22.406 1.614 1 96.75 138 GLU B N 1
ATOM 2742 C CA . GLU B 1 138 ? 8.547 23.641 1.154 1 96.75 138 GLU B CA 1
ATOM 2743 C C . GLU B 1 138 ? 9.094 24.453 2.326 1 96.75 138 GLU B C 1
ATOM 2745 O O . GLU B 1 138 ? 10.164 25.062 2.223 1 96.75 138 GLU B O 1
ATOM 2750 N N . LYS B 1 139 ? 8.312 24.5 3.346 1 96.81 139 LYS B N 1
ATOM 2751 C CA . LYS B 1 139 ? 8.781 25.203 4.543 1 96.81 139 LYS B CA 1
ATOM 2752 C C . LYS B 1 139 ? 10.055 24.562 5.086 1 96.81 139 LYS B C 1
ATOM 2754 O O . LYS B 1 139 ? 11 25.281 5.453 1 96.81 139 LYS B O 1
ATOM 2759 N N . ILE B 1 140 ? 10.125 23.297 5.07 1 95.94 140 ILE B N 1
ATOM 2760 C CA . ILE B 1 140 ? 11.297 22.562 5.547 1 95.94 140 ILE B CA 1
ATOM 2761 C C . ILE B 1 140 ? 12.492 22.859 4.633 1 95.94 140 ILE B C 1
ATOM 2763 O O . ILE B 1 140 ? 13.594 23.125 5.109 1 95.94 140 ILE B O 1
ATOM 2767 N N . LYS B 1 141 ? 12.266 22.781 3.395 1 95.56 141 LYS B N 1
ATOM 2768 C CA . LYS B 1 141 ? 13.312 23.109 2.434 1 95.56 141 LYS B CA 1
ATOM 2769 C C . LYS B 1 141 ? 13.852 24.516 2.668 1 95.56 141 LYS B C 1
ATOM 2771 O O . LYS B 1 141 ? 15.07 24.734 2.623 1 95.56 141 LYS B O 1
ATOM 2776 N N . SER B 1 142 ? 12.945 25.453 2.887 1 97 142 SER B N 1
ATOM 2777 C CA . SER B 1 142 ? 13.336 26.844 3.119 1 97 142 SER B CA 1
ATOM 2778 C C . SER B 1 142 ? 14.195 26.984 4.371 1 97 142 SER B C 1
ATOM 2780 O O . SER B 1 142 ? 15.18 27.719 4.375 1 97 142 SER B O 1
ATOM 2782 N N . ILE B 1 143 ? 13.852 26.281 5.383 1 96.94 143 ILE B N 1
ATOM 2783 C CA . ILE B 1 143 ? 14.602 26.312 6.633 1 96.94 143 ILE B CA 1
ATOM 2784 C C . ILE B 1 143 ? 16.016 25.781 6.402 1 96.94 143 ILE B C 1
ATOM 2786 O O . ILE B 1 143 ? 16.984 26.406 6.828 1 96.94 143 ILE B O 1
ATOM 2790 N N . TRP B 1 144 ? 16.141 24.719 5.73 1 95.75 144 TRP B N 1
ATOM 2791 C CA . TRP B 1 144 ? 17.453 24.125 5.492 1 95.75 144 TRP B CA 1
ATOM 2792 C C . TRP B 1 144 ? 18.281 25 4.559 1 95.75 144 TRP B C 1
ATOM 2794 O O . TRP B 1 144 ? 19.516 25.078 4.695 1 95.75 144 TRP B O 1
ATOM 2804 N N . LEU B 1 145 ? 17.609 25.625 3.629 1 95.44 145 LEU B N 1
ATOM 2805 C CA . LEU B 1 145 ? 18.297 26.578 2.764 1 95.44 145 LEU B CA 1
ATOM 2806 C C . LEU B 1 145 ? 18.922 27.703 3.582 1 95.44 145 LEU B C 1
ATOM 2808 O O . LEU B 1 145 ? 20.062 28.078 3.352 1 95.44 145 LEU B O 1
ATOM 2812 N N . GLU B 1 146 ? 18.172 28.172 4.48 1 96.19 146 GLU B N 1
ATOM 2813 C CA . GLU B 1 146 ? 18.656 29.234 5.367 1 96.19 146 GLU B CA 1
ATOM 2814 C C . GLU B 1 146 ? 19.844 28.734 6.203 1 96.19 146 GLU B C 1
ATOM 2816 O O . GLU B 1 146 ? 20.703 29.516 6.602 1 96.19 146 GLU B O 1
ATOM 2821 N N . ARG B 1 147 ? 19.922 27.469 6.41 1 94.81 147 ARG B N 1
ATOM 2822 C CA . ARG B 1 147 ? 21 26.859 7.191 1 94.81 147 ARG B CA 1
ATOM 2823 C C . ARG B 1 147 ? 22.203 26.547 6.312 1 94.81 147 ARG B C 1
ATOM 2825 O O . ARG B 1 147 ? 23.188 25.984 6.785 1 94.81 147 ARG B O 1
ATOM 2832 N N . GLY B 1 148 ? 22 26.781 5.059 1 92.75 148 GLY B N 1
ATOM 2833 C CA . GLY B 1 148 ? 23.109 26.609 4.148 1 92.75 148 GLY B CA 1
ATOM 2834 C C . GLY B 1 148 ? 23.078 25.297 3.391 1 92.75 148 GLY B C 1
ATOM 2835 O O . GLY B 1 148 ? 24.047 24.922 2.738 1 92.75 148 GLY B O 1
ATOM 2836 N N . CYS B 1 149 ? 22.016 24.578 3.527 1 92.38 149 CYS B N 1
ATOM 2837 C CA . CYS B 1 149 ? 21.859 23.297 2.838 1 92.38 149 CYS B CA 1
ATOM 2838 C C . CYS B 1 149 ? 20.719 23.359 1.819 1 92.38 149 CYS B C 1
ATOM 2840 O O . CYS B 1 149 ? 19.562 23.469 2.189 1 92.38 149 CYS B O 1
ATOM 2842 N N . ASN B 1 150 ? 21.078 23.25 0.596 1 91.62 150 ASN B N 1
ATOM 2843 C CA . ASN B 1 150 ? 20.062 23.312 -0.46 1 91.62 150 ASN B CA 1
ATOM 2844 C C . ASN B 1 150 ? 19.562 21.938 -0.853 1 91.62 150 ASN B C 1
ATOM 2846 O O . ASN B 1 150 ? 20.359 21.062 -1.222 1 91.62 150 ASN B O 1
ATOM 2850 N N . ILE B 1 151 ? 18.328 21.75 -0.747 1 92 151 ILE B N 1
ATOM 2851 C CA . ILE B 1 151 ? 17.672 20.547 -1.242 1 92 151 ILE B CA 1
ATOM 2852 C C . ILE B 1 151 ? 17.109 20.797 -2.639 1 92 151 ILE B C 1
ATOM 2854 O O . ILE B 1 151 ? 16.047 21.406 -2.783 1 92 151 ILE B O 1
ATOM 2858 N N . ASP B 1 152 ? 17.672 20.234 -3.631 1 90.69 152 ASP B N 1
ATOM 2859 C CA . ASP B 1 152 ? 17.344 20.531 -5.02 1 90.69 152 ASP B CA 1
ATOM 2860 C C . ASP B 1 152 ? 16.109 19.75 -5.477 1 90.69 152 ASP B C 1
ATOM 2862 O O . ASP B 1 152 ? 15.406 20.172 -6.398 1 90.69 152 ASP B O 1
ATOM 2866 N N . ALA B 1 153 ? 15.844 18.734 -4.824 1 92.56 153 ALA B N 1
ATOM 2867 C CA . ALA B 1 153 ? 14.719 17.891 -5.219 1 92.56 153 ALA B CA 1
ATOM 2868 C C . ALA B 1 153 ? 13.398 18.656 -5.082 1 92.56 153 ALA B C 1
ATOM 2870 O O . ALA B 1 153 ? 13.156 19.312 -4.07 1 92.56 153 ALA B O 1
ATOM 2871 N N . PRO B 1 154 ? 12.555 18.547 -6.137 1 93.81 154 PRO B N 1
ATOM 2872 C CA . PRO B 1 154 ? 11.242 19.172 -6.023 1 93.81 154 PRO B CA 1
ATOM 2873 C C . PRO B 1 154 ? 10.43 18.625 -4.852 1 93.81 154 PRO B C 1
ATOM 2875 O O . PRO B 1 154 ? 10.57 17.453 -4.488 1 93.81 154 PRO B O 1
ATOM 2878 N N . ALA B 1 155 ? 9.578 19.484 -4.324 1 94.62 155 ALA B N 1
ATOM 2879 C CA . ALA B 1 155 ? 8.773 19.109 -3.166 1 94.62 155 ALA B CA 1
ATOM 2880 C C . ALA B 1 155 ? 7.922 17.875 -3.461 1 94.62 155 ALA B C 1
ATOM 2882 O O . ALA B 1 155 ? 7.734 17.031 -2.592 1 94.62 155 ALA B O 1
ATOM 2883 N N . GLU B 1 156 ? 7.461 17.75 -4.68 1 94.12 156 GLU B N 1
ATOM 2884 C CA . GLU B 1 156 ? 6.617 16.625 -5.07 1 94.12 156 GLU B CA 1
ATOM 2885 C C . GLU B 1 156 ? 7.371 15.312 -4.973 1 94.12 156 GLU B C 1
ATOM 2887 O O . GLU B 1 156 ? 6.797 14.289 -4.594 1 94.12 156 GLU B O 1
ATOM 2892 N N . LYS B 1 157 ? 8.562 15.32 -5.301 1 94.06 157 LYS B N 1
ATOM 2893 C CA . LYS B 1 157 ? 9.383 14.109 -5.219 1 94.06 157 LYS B CA 1
ATOM 2894 C C . LYS B 1 157 ? 9.641 13.719 -3.768 1 94.06 157 LYS B C 1
ATOM 2896 O O . LYS B 1 157 ? 9.586 12.539 -3.42 1 94.06 157 LYS B O 1
ATOM 2901 N N . LEU B 1 158 ? 9.922 14.734 -3.016 1 93.56 158 LEU B N 1
ATOM 2902 C CA . LEU B 1 158 ? 10.148 14.461 -1.6 1 93.56 158 LEU B CA 1
ATOM 2903 C C . LEU B 1 158 ? 8.883 13.938 -0.937 1 93.56 158 LEU B C 1
ATOM 2905 O O . LEU B 1 158 ? 8.938 13.016 -0.124 1 93.56 158 LEU B O 1
ATOM 2909 N N . LEU B 1 159 ? 7.809 14.516 -1.287 1 93.31 159 LEU B N 1
ATOM 2910 C CA . LEU B 1 159 ? 6.531 14.016 -0.791 1 93.31 159 LEU B CA 1
ATOM 2911 C C . LEU B 1 159 ? 6.316 12.562 -1.216 1 93.31 159 LEU B C 1
ATOM 2913 O O . LEU B 1 159 ? 5.883 11.734 -0.413 1 93.31 159 LEU B O 1
ATOM 2917 N N . GLY B 1 160 ? 6.574 12.281 -2.475 1 92.88 160 GLY B N 1
ATOM 2918 C CA . GLY B 1 160 ? 6.469 10.914 -2.973 1 92.88 160 GLY B CA 1
ATOM 2919 C C . GLY B 1 160 ? 7.289 9.922 -2.174 1 92.88 160 GLY B C 1
ATOM 2920 O O . GLY B 1 160 ? 6.836 8.805 -1.909 1 92.88 160 GLY B O 1
ATOM 2921 N N . VAL B 1 161 ? 8.469 10.312 -1.826 1 92.44 161 VAL B N 1
ATOM 2922 C CA . VAL B 1 161 ? 9.336 9.477 -1.016 1 92.44 161 VAL B CA 1
ATOM 2923 C C . VAL B 1 161 ? 8.664 9.156 0.317 1 92.44 161 VAL B C 1
ATOM 2925 O O . VAL B 1 161 ? 8.594 7.996 0.726 1 92.44 161 VAL B O 1
ATOM 2928 N N . PHE B 1 162 ? 8.195 10.18 0.847 1 88.81 162 PHE B N 1
ATOM 2929 C CA . PHE B 1 162 ? 7.535 10.008 2.135 1 88.81 162 PHE B CA 1
ATOM 2930 C C . PHE B 1 162 ? 6.332 9.078 2.008 1 88.81 162 PHE B C 1
ATOM 2932 O O . PHE B 1 162 ? 6.121 8.203 2.852 1 88.81 162 PHE B O 1
ATOM 2939 N N . ARG B 1 163 ? 5.578 9.258 1.08 1 87.19 163 ARG B N 1
ATOM 2940 C CA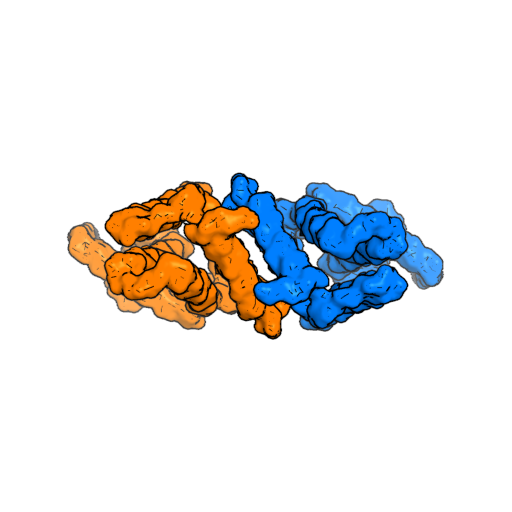 . ARG B 1 163 ? 4.387 8.438 0.878 1 87.19 163 ARG B CA 1
ATOM 2941 C C . ARG B 1 163 ? 4.766 7 0.544 1 87.19 163 ARG B C 1
ATOM 2943 O O . ARG B 1 163 ? 4.062 6.066 0.926 1 87.19 163 ARG B O 1
ATOM 2950 N N . CYS B 1 164 ? 5.844 6.816 -0.184 1 90.75 164 CYS B N 1
ATOM 2951 C CA . CYS B 1 164 ? 6.336 5.465 -0.434 1 90.75 164 CYS B CA 1
ATOM 2952 C C . CYS B 1 164 ? 6.652 4.75 0.875 1 90.75 164 CYS B C 1
ATOM 2954 O O . CYS B 1 164 ? 6.223 3.615 1.085 1 90.75 164 CYS B O 1
ATOM 2956 N N . ILE B 1 165 ? 7.348 5.445 1.667 1 88.88 165 ILE B N 1
ATOM 2957 C CA . ILE B 1 165 ? 7.797 4.863 2.928 1 88.88 165 ILE B CA 1
ATOM 2958 C C . ILE B 1 165 ? 6.59 4.535 3.803 1 88.88 165 ILE B C 1
ATOM 2960 O O . ILE B 1 165 ? 6.488 3.432 4.344 1 88.88 165 ILE B O 1
ATOM 2964 N N . THR B 1 166 ? 5.672 5.441 3.898 1 84.5 166 THR B N 1
ATOM 2965 C CA . THR B 1 166 ? 4.496 5.223 4.738 1 84.5 166 THR B CA 1
ATOM 2966 C C . THR B 1 166 ? 3.643 4.086 4.184 1 84.5 166 THR B C 1
ATOM 2968 O O . THR B 1 166 ? 3.098 3.285 4.949 1 84.5 166 THR B O 1
ATOM 2971 N N . THR B 1 167 ? 3.518 4.043 2.895 1 84.81 167 THR B N 1
ATOM 2972 C CA . THR B 1 167 ? 2.742 2.986 2.254 1 84.81 167 THR B CA 1
ATOM 2973 C C . THR B 1 167 ? 3.355 1.617 2.541 1 84.81 167 THR B C 1
ATOM 2975 O O . THR B 1 167 ? 2.643 0.677 2.898 1 84.81 167 THR B O 1
ATOM 2978 N N . ILE B 1 168 ? 4.617 1.522 2.398 1 87.56 168 ILE B N 1
ATOM 2979 C CA . ILE B 1 168 ? 5.297 0.257 2.65 1 87.56 168 ILE B CA 1
ATOM 2980 C C . ILE B 1 168 ? 5.125 -0.14 4.113 1 87.56 168 ILE B C 1
ATOM 2982 O O . ILE B 1 168 ? 4.797 -1.29 4.418 1 87.56 168 ILE B O 1
ATOM 2986 N N . ARG B 1 169 ? 5.273 0.752 4.941 1 82.88 169 ARG B N 1
ATOM 2987 C CA . ARG B 1 169 ? 5.176 0.471 6.371 1 82.88 169 ARG B CA 1
ATOM 2988 C C . ARG B 1 169 ? 3.762 0.046 6.75 1 82.88 169 ARG B C 1
ATOM 2990 O O . ARG B 1 169 ? 3.578 -0.823 7.605 1 82.88 169 ARG B O 1
ATOM 2997 N N . SER B 1 170 ? 2.801 0.694 6.133 1 79.62 170 SER B N 1
ATOM 2998 C CA . SER B 1 170 ? 1.407 0.373 6.422 1 79.62 170 SER B CA 1
ATOM 2999 C C . SER B 1 170 ? 1.039 -1.011 5.898 1 79.62 170 SER B C 1
ATOM 3001 O O . SER B 1 170 ? 0.011 -1.572 6.285 1 79.62 170 SER B O 1
ATOM 3003 N N . ASN B 1 171 ? 1.854 -1.56 5.125 1 81.69 171 ASN B N 1
ATOM 3004 C CA . ASN B 1 171 ? 1.603 -2.879 4.559 1 81.69 171 ASN B CA 1
ATOM 3005 C C . ASN B 1 171 ? 2.641 -3.896 5.023 1 81.69 171 ASN B C 1
ATOM 3007 O O . ASN B 1 171 ? 2.984 -4.82 4.285 1 81.69 171 ASN B O 1
ATOM 3011 N N . ALA B 1 172 ? 3.117 -3.691 6.199 1 84.69 172 ALA B N 1
ATOM 3012 C CA . ALA B 1 172 ? 4.184 -4.516 6.762 1 84.69 172 ALA B CA 1
ATOM 3013 C C . ALA B 1 172 ? 3.76 -5.977 6.848 1 84.69 172 ALA B C 1
ATOM 3015 O O . ALA B 1 172 ? 4.57 -6.883 6.625 1 84.69 172 ALA B O 1
ATOM 3016 N N . GLU B 1 173 ? 2.561 -6.219 7.164 1 81.31 173 GLU B N 1
ATOM 3017 C CA . GLU B 1 173 ? 2.07 -7.59 7.289 1 81.31 173 GLU B CA 1
ATOM 3018 C C . GLU B 1 173 ? 2.098 -8.312 5.945 1 81.31 173 GLU B C 1
ATOM 3020 O O . GLU B 1 173 ? 2.463 -9.484 5.875 1 81.31 173 GLU B O 1
ATOM 3025 N N . MET B 1 174 ? 1.749 -7.602 4.988 1 80.94 174 MET B N 1
ATOM 3026 C CA . MET B 1 174 ? 1.723 -8.172 3.646 1 80.94 174 MET B CA 1
ATOM 3027 C C . MET B 1 174 ? 3.137 -8.359 3.107 1 80.94 174 MET B C 1
ATOM 3029 O O . MET B 1 174 ? 3.43 -9.367 2.461 1 80.94 174 MET B O 1
ATOM 3033 N N . ILE B 1 175 ? 3.982 -7.492 3.363 1 87.19 175 ILE B N 1
ATOM 3034 C CA . ILE B 1 175 ? 5.34 -7.492 2.822 1 87.19 175 ILE B CA 1
ATOM 3035 C C . ILE B 1 175 ? 6.207 -8.469 3.611 1 87.19 175 ILE B C 1
ATOM 3037 O O . ILE B 1 175 ? 6.965 -9.25 3.027 1 87.19 175 ILE B O 1
ATOM 3041 N N . GLY B 1 176 ? 6.094 -8.477 4.84 1 89.19 176 GLY B N 1
ATOM 3042 C CA . GLY B 1 176 ? 6.879 -9.281 5.762 1 89.19 176 GLY B CA 1
ATOM 3043 C C . GLY B 1 176 ? 7.398 -8.492 6.945 1 89.19 176 GLY B C 1
ATOM 3044 O O . GLY B 1 176 ? 8.289 -7.656 6.801 1 89.19 176 GLY B O 1
ATOM 3045 N N . GLU B 1 177 ? 6.906 -8.844 8.055 1 87.62 177 GLU B N 1
ATOM 3046 C CA . GLU B 1 177 ? 7.234 -8.094 9.273 1 87.62 177 GLU B CA 1
ATOM 3047 C C . GLU B 1 177 ? 8.703 -8.273 9.648 1 87.62 177 GLU B C 1
ATOM 3049 O O . GLU B 1 177 ? 9.305 -7.387 10.25 1 87.62 177 GLU B O 1
ATOM 3054 N N . ASN B 1 178 ? 9.195 -9.352 9.195 1 91.25 178 ASN B N 1
ATOM 3055 C CA . ASN B 1 178 ? 10.562 -9.664 9.594 1 91.25 178 ASN B CA 1
ATOM 3056 C C . ASN B 1 178 ? 11.578 -8.938 8.711 1 91.25 178 ASN B C 1
ATOM 3058 O O . ASN B 1 178 ? 12.758 -8.844 9.062 1 91.25 178 ASN B O 1
ATOM 3062 N N . VAL B 1 179 ? 11.148 -8.359 7.625 1 93.81 179 VAL B N 1
ATOM 3063 C CA . VAL B 1 179 ? 12.117 -7.766 6.711 1 93.81 179 VAL B CA 1
ATOM 3064 C C . VAL B 1 179 ? 11.805 -6.281 6.52 1 93.81 179 VAL B C 1
ATOM 3066 O O . VAL B 1 179 ? 12.617 -5.535 5.98 1 93.81 179 VAL B O 1
ATOM 3069 N N . ILE B 1 180 ? 10.703 -5.801 6.977 1 90.5 180 ILE B N 1
ATOM 3070 C CA . ILE B 1 180 ? 10.172 -4.48 6.656 1 90.5 180 ILE B CA 1
ATOM 3071 C C . ILE B 1 180 ? 11.125 -3.402 7.168 1 90.5 180 ILE B C 1
ATOM 3073 O O . ILE B 1 180 ? 11.352 -2.393 6.496 1 90.5 180 ILE B O 1
ATOM 3077 N N . ASP B 1 181 ? 11.703 -3.576 8.312 1 88.75 181 ASP B N 1
ATOM 3078 C CA . ASP B 1 181 ? 12.594 -2.572 8.883 1 88.75 181 ASP B CA 1
ATOM 3079 C C . ASP B 1 181 ? 13.852 -2.406 8.031 1 88.75 181 ASP B C 1
ATOM 3081 O O . ASP B 1 181 ? 14.258 -1.281 7.734 1 88.75 181 ASP B O 1
ATOM 3085 N N . GLU B 1 182 ? 14.375 -3.494 7.672 1 92.44 182 GLU B N 1
ATOM 3086 C CA . GLU B 1 182 ? 15.578 -3.463 6.844 1 92.44 182 GLU B CA 1
ATOM 3087 C C . GLU B 1 182 ? 15.289 -2.855 5.473 1 92.44 182 GLU B C 1
ATOM 3089 O O . GLU B 1 182 ? 16.062 -2.031 4.977 1 92.44 182 GLU B O 1
ATOM 3094 N N . LEU B 1 183 ? 14.234 -3.26 4.848 1 92.25 183 LEU B N 1
ATOM 3095 C CA . LEU B 1 183 ? 13.867 -2.746 3.533 1 92.25 183 LEU B CA 1
ATOM 3096 C C . LEU B 1 183 ? 13.633 -1.24 3.586 1 92.25 183 LEU B C 1
ATOM 3098 O O . LEU B 1 183 ? 14.109 -0.504 2.719 1 92.25 183 LEU B O 1
ATOM 3102 N N . THR B 1 184 ? 12.953 -0.844 4.629 1 90.06 184 THR B N 1
ATOM 3103 C CA . THR B 1 184 ? 12.688 0.579 4.805 1 90.06 184 THR B CA 1
ATOM 3104 C C . THR B 1 184 ? 13.984 1.36 4.957 1 90.06 184 THR B C 1
ATOM 3106 O O . THR B 1 184 ? 14.148 2.432 4.367 1 90.06 184 THR B O 1
ATOM 3109 N N . SER B 1 185 ? 14.875 0.796 5.691 1 90.69 185 SER B N 1
ATOM 3110 C CA . SER B 1 185 ? 16.172 1.442 5.891 1 90.69 185 SER B CA 1
ATOM 3111 C C . SER B 1 185 ? 16.922 1.601 4.574 1 90.69 185 SER B C 1
ATOM 3113 O O . SER B 1 185 ? 17.5 2.654 4.309 1 90.69 185 SER B O 1
ATOM 3115 N N . HIS B 1 186 ? 16.891 0.59 3.721 1 91.44 186 HIS B N 1
ATOM 3116 C CA . HIS B 1 186 ? 17.562 0.656 2.422 1 91.44 186 HIS B CA 1
ATOM 3117 C C . HIS B 1 186 ? 16.922 1.729 1.539 1 91.44 186 HIS B C 1
ATOM 3119 O O . HIS B 1 186 ? 17.641 2.461 0.844 1 91.44 186 HIS B O 1
ATOM 3125 N N . ILE B 1 187 ? 15.672 1.796 1.62 1 91.12 187 ILE B N 1
ATOM 3126 C CA . ILE B 1 187 ? 14.945 2.76 0.797 1 91.12 187 ILE B CA 1
ATOM 3127 C C . ILE B 1 187 ? 15.273 4.18 1.253 1 91.12 187 ILE B C 1
ATOM 3129 O O . ILE B 1 187 ? 15.586 5.043 0.432 1 91.12 187 ILE B O 1
ATOM 3133 N N . ILE B 1 188 ? 15.266 4.395 2.523 1 90.12 188 ILE B N 1
ATOM 3134 C CA . ILE B 1 188 ? 15.602 5.703 3.078 1 90.12 188 ILE B CA 1
ATOM 3135 C C . ILE B 1 188 ? 17.016 6.086 2.676 1 90.12 188 ILE B C 1
ATOM 3137 O O . ILE B 1 188 ? 17.266 7.211 2.236 1 90.12 188 ILE B O 1
ATOM 3141 N N . ASP B 1 189 ? 17.906 5.148 2.758 1 90.88 189 ASP B N 1
ATOM 3142 C CA . ASP B 1 189 ? 19.297 5.402 2.387 1 90.88 189 ASP B CA 1
ATOM 3143 C C . ASP B 1 189 ? 19.406 5.82 0.923 1 90.88 189 ASP B C 1
ATOM 3145 O O . ASP B 1 189 ? 20.156 6.738 0.588 1 90.88 189 ASP B O 1
ATOM 3149 N N . LYS B 1 190 ? 18.703 5.184 0.136 1 91.31 190 LYS B N 1
ATOM 3150 C CA . LYS B 1 190 ? 18.75 5.492 -1.29 1 91.31 190 LYS B CA 1
ATOM 3151 C C . LYS B 1 190 ? 18.25 6.906 -1.565 1 91.31 190 LYS B C 1
ATOM 3153 O O . LYS B 1 190 ? 18.859 7.648 -2.34 1 91.31 190 LYS B O 1
ATOM 3158 N N . PHE B 1 191 ? 17.25 7.301 -0.91 1 90.56 191 PHE B N 1
ATOM 3159 C CA . PHE B 1 191 ? 16.656 8.602 -1.192 1 90.56 191 PHE B CA 1
ATOM 3160 C C . PHE B 1 191 ? 17.5 9.719 -0.589 1 90.56 191 PHE B C 1
ATOM 3162 O O . PHE B 1 191 ? 17.594 10.812 -1.152 1 90.56 191 PHE B O 1
ATOM 3169 N N . VAL B 1 192 ? 18.094 9.43 0.52 1 89.75 192 VAL B N 1
ATOM 3170 C CA . VAL B 1 192 ? 19.047 10.383 1.062 1 89.75 192 VAL B CA 1
ATOM 3171 C C . VAL B 1 192 ? 20.188 10.586 0.078 1 89.75 192 VAL B C 1
ATOM 3173 O O . VAL B 1 192 ? 20.594 11.719 -0.206 1 89.75 192 VAL B O 1
ATOM 3176 N N . GLU B 1 193 ? 20.625 9.516 -0.436 1 89.88 193 GLU B N 1
ATOM 3177 C CA . GLU B 1 193 ? 21.719 9.555 -1.402 1 89.88 193 GLU B CA 1
ATOM 3178 C C . GLU B 1 193 ? 21.328 10.344 -2.648 1 89.88 193 GLU B C 1
ATOM 3180 O O . GLU B 1 193 ? 22.094 11.18 -3.131 1 89.88 193 GLU B O 1
ATOM 3185 N N . VAL B 1 194 ? 20.156 10.188 -3.096 1 91 194 VAL B N 1
ATOM 3186 C CA . VAL B 1 194 ? 19.734 10.734 -4.383 1 91 194 VAL B CA 1
ATOM 3187 C C . VAL B 1 194 ? 19.281 12.18 -4.207 1 91 194 VAL B C 1
ATOM 3189 O O . VAL B 1 194 ? 19.672 13.055 -4.977 1 91 194 VAL B O 1
ATOM 3192 N N . TYR B 1 195 ? 18.531 12.438 -3.197 1 89.88 195 TYR B N 1
ATOM 3193 C CA . TYR B 1 195 ? 17.828 13.711 -3.145 1 89.88 195 TYR B CA 1
ATOM 3194 C C . TYR B 1 195 ? 18.516 14.672 -2.184 1 89.88 195 TYR B C 1
ATOM 3196 O O . TYR B 1 195 ? 18.297 15.883 -2.242 1 89.88 195 TYR B O 1
ATOM 3204 N N . ILE B 1 196 ? 19.297 14.148 -1.272 1 86.06 196 ILE B N 1
ATOM 3205 C CA . ILE B 1 196 ? 19.969 15.023 -0.302 1 86.06 196 ILE B CA 1
ATOM 3206 C C . ILE B 1 196 ? 21.422 15.211 -0.688 1 86.06 196 ILE B C 1
ATOM 3208 O O . ILE B 1 196 ? 21.906 16.344 -0.796 1 86.06 196 ILE B O 1
ATOM 3212 N N . ASN B 1 197 ? 22.062 14.07 -1.01 1 83 197 ASN B N 1
ATOM 3213 C CA . ASN B 1 197 ? 23.484 14.125 -1.298 1 83 197 ASN B CA 1
ATOM 3214 C C . ASN B 1 197 ? 23.75 14.406 -2.775 1 83 197 ASN B C 1
ATOM 3216 O O . ASN B 1 197 ? 24.859 14.812 -3.148 1 83 197 ASN B O 1
ATOM 3220 N N . GLY B 1 198 ? 22.781 14.336 -3.607 1 76.94 198 GLY B N 1
ATOM 3221 C CA . GLY B 1 198 ? 22.953 14.602 -5.027 1 76.94 198 GLY B CA 1
ATOM 3222 C C . GLY B 1 198 ? 23.688 13.5 -5.758 1 76.94 198 GLY B C 1
ATOM 3223 O O . GLY B 1 198 ? 24.266 13.734 -6.82 1 76.94 198 GLY B O 1
ATOM 3224 N N . SER B 1 199 ? 23.828 12.32 -5.074 1 66.19 199 SER B N 1
ATOM 3225 C CA . SER B 1 199 ? 24.531 11.227 -5.734 1 66.19 199 SER B CA 1
ATOM 3226 C C . SER B 1 199 ? 23.594 10.422 -6.629 1 66.19 199 SER B C 1
ATOM 3228 O O . SER B 1 199 ? 22.453 10.156 -6.262 1 66.19 199 SER B O 1
ATOM 3230 N N . ARG B 1 200 ? 23.828 10.664 -7.902 1 52.66 200 ARG B N 1
ATOM 3231 C CA . ARG B 1 200 ? 23 9.93 -8.844 1 52.66 200 ARG B CA 1
ATOM 3232 C C . ARG B 1 200 ? 23.359 8.445 -8.859 1 52.66 200 ARG B C 1
ATOM 3234 O O . ARG B 1 200 ? 24.531 8.086 -8.781 1 52.66 200 ARG B O 1
#

Radius of gyration: 25.5 Å; Cα contacts (8 Å, |Δi|>4): 312; chains: 2; bounding box: 63×72×49 Å

InterPro domains:
  IPR001647 DNA-binding HTH domain, TetR-type [PF00440] (21-62)
  IPR001647 DNA-binding HTH domain, TetR-type [PS50977] (11-71)
  IPR009057 Homedomain-like superfamily [SSF46689] (10-75)
  IPR050624 Nucleoid occlusion factor SlmA/HTH-type transcriptional regulator [PTHR43479] (9-158)